Protein AF-J0KQ04-F1 (afdb_monomer)

Radius of gyration: 27.48 Å; Cα contacts (8 Å, |Δi|>4): 634; chains: 1; bounding box: 97×57×67 Å

Foldseek 3Di:
DADLLVLLLLCDPVQLCLQPHPVLLVVLVVQLVVVQWDFPADDRAWGWIGTNNKTWTGGSLALQPIDIPDPDPGRGSRSSNNSVNSNPDDDPDDDDDDDDDDDDDDDDDPPPDDQDDLVVVLVVDALVVLCVVLDDVLLLLLLVCPPFDWDWDDDRQWIWIQGVLVRKIKIGGHSNPLSSIGINDPPVCSSNVSSNRSQNVCVVVVRHHDGPPPRHRPPPPPQPDLADDPVRLVLLVVLVVLLVCPVVCDLLRQDLVSLVVLQVSLVVLVVSLQPVLSVLSPVLSVLSVCSNVVPPPRDVVVSVVSSVVSVVLSVQLNDDDDDPVSSVSNCVSSDDPDQQFDFDQKFWWQWPAKDWDADPQGKTKIKTWTQGPVVRDIDIQMDIDGHPPDPPDDPVCQAQPDDSDPPQGHVVSPNPDIDMGGRDGDGPD

Secondary structure (DSSP, 8-state):
--GGGGGGGG--HHHHHHHS-HHHHHHHHHHHHTT-EEEEEE-SSEEEEEETTEEEEEETT-GGG-EESSS-SSS-HHHHHHHHHHHHS----------------------------HHHHHHH--HHHHHHHH-HHHHHHHHHH-S---EEEEETTEEEEEEGGGTEEEEEETTTTGGG-EESS-HHHHHHHHHHHHHHHHHHTT----PPTT-------SS--SS--HHHHHHHHHHHHHHHHHHHH-GGG--HHHHHHHHHHHHHHHHTT-HHHHHHHHHHHHHHHHHHTT-TT--HHHHHHHHHHHHHHHHHHHS---SHHHHHHHHHHH--SS---EE-SEEEEEEEEEEEEE-TTS-EEEEEEEEETTTTEEEEEEEEE-TTS-TT--HHHHHHT-EEETTTEEHHHHTTS-EEEES-EE---

Mean predicted aligned error: 18.16 Å

Solvent-accessible surface area (backbone atoms only — not comparable to full-atom values): 24422 Å² total; per-residue (Å²): 132,58,70,43,58,62,50,39,56,27,56,45,72,67,54,55,22,46,65,58,35,65,73,44,46,56,50,11,50,50,40,41,76,69,64,41,53,46,82,72,41,90,52,70,70,32,36,29,30,31,23,79,92,35,52,28,41,42,42,54,68,37,73,88,70,41,46,60,79,56,93,60,97,60,82,40,41,43,48,47,22,44,42,56,45,55,45,65,57,75,85,80,73,77,90,72,81,91,76,82,88,82,91,78,95,70,86,83,71,84,78,76,75,84,67,57,57,31,66,61,52,60,72,67,58,53,49,72,60,53,46,65,75,44,31,70,70,22,46,55,50,25,28,72,54,39,81,43,70,66,49,76,49,78,57,84,26,23,31,40,36,38,27,71,93,73,76,42,54,37,35,40,29,27,90,38,52,80,91,38,44,41,44,77,58,59,80,93,47,37,48,24,52,53,50,35,49,54,41,26,48,26,44,76,71,75,55,60,67,76,55,60,90,98,49,60,41,69,65,71,68,70,73,70,62,58,61,78,51,72,66,54,51,55,48,48,52,52,52,51,50,53,51,49,51,44,63,75,63,33,71,94,64,54,48,71,66,56,22,55,50,29,48,51,50,22,52,50,26,50,76,70,63,23,39,43,57,15,52,52,32,45,53,49,19,53,45,47,44,32,46,58,71,63,38,88,86,52,50,66,69,60,48,53,53,50,50,51,52,52,50,52,48,51,52,60,66,66,49,88,54,75,67,77,64,20,34,56,51,47,48,62,63,26,32,66,93,59,82,60,55,53,82,43,83,59,45,48,33,38,53,75,46,72,47,79,50,68,50,93,80,57,24,38,35,41,39,34,38,26,38,30,72,85,76,72,40,81,44,76,49,75,52,72,43,62,52,90,75,52,87,75,70,39,77,64,39,50,34,69,59,40,55,82,48,93,94,59,46,15,49,58,60,42,57,73,47,71,44,75,41,69,66,41,76,44,52,95,122

Nearest PDB structures (foldseek):
  5wxk-assembly1_B  TM=4.986E-01  e=7.397E-01  Neisseria meningitidis H44/76
  6j7m-assembly2_N  TM=4.955E-01  e=7.397E-01  Pseudomonas aeruginosa PAO1
  8s4s-assembly1_B  TM=4.603E-01  e=3.003E-01  Enterococcus faecalis
  3u0k-assembly1_A  TM=4.206E-01  e=3.161E+00  Entacmaea quadricolor

pLDDT: mean 81.49, std 16.67, range [25.53, 97.62]

Sequence (429 aa):
MAAWFKGYRAYDDDTLTALANAGLLRRAAKDVEAGKVQWAEQGTEGGVVEADGQRVQLDARGPQKAQCDCPAPGICKHILGAALWLRSLEPVAGTAEPAATQATEAPAEPGLATTADPLAEVKALQAPALFKQAGVAAVRRAVQALPCGIEWRVQGGTLVLDLPALNATCRYVAGAGYEGMVSEVPARERKAVHLIALAALREALGEPLAWPEGMAPAAAAEQPTAALGERERAFLAQVEAMLHELLTGGLSHVSEQASARLLALNMSARGEGLPRLAALLRNLGGMVDGLVRRDHRMQERDALALMSSIQALCDALRAPAEGPEAAERNAALRGRLRRAFDETTALELLPLGAHWWQTLGGARGLTLAFWDLAGQRLLQAVLARPDGNDTGFTRHSAWNIHAVWPGVGAAQSLCQAPLRLGQPRLADD

Structure (mmCIF, N/CA/C/O backbone):
data_AF-J0KQ04-F1
#
_entry.id   AF-J0KQ04-F1
#
loop_
_atom_site.group_PDB
_atom_site.id
_atom_site.type_symbol
_atom_site.label_atom_id
_atom_site.label_alt_id
_atom_site.label_comp_id
_atom_site.label_asym_id
_atom_site.label_entity_id
_atom_site.label_seq_id
_atom_site.pdbx_PDB_ins_code
_atom_site.Cartn_x
_atom_site.Cartn_y
_atom_site.Cartn_z
_atom_site.occupancy
_atom_site.B_iso_or_equiv
_atom_site.auth_seq_id
_atom_site.auth_comp_id
_atom_site.auth_asym_id
_atom_site.auth_atom_id
_atom_site.pdbx_PDB_model_num
ATOM 1 N N . MET A 1 1 ? -38.369 14.358 14.309 1.00 47.72 1 MET A N 1
ATOM 2 C CA . MET A 1 1 ? -37.266 13.914 15.190 1.00 47.72 1 MET A CA 1
ATOM 3 C C . MET A 1 1 ? -36.009 13.817 14.337 1.00 47.72 1 MET A C 1
ATOM 5 O O . MET A 1 1 ? -36.088 13.253 13.251 1.00 47.72 1 MET A O 1
ATOM 9 N N . ALA A 1 2 ? -34.926 14.494 14.714 1.00 51.66 2 ALA A N 1
ATOM 10 C CA . ALA A 1 2 ? -33.888 14.874 13.757 1.00 51.66 2 ALA A CA 1
ATOM 11 C C . ALA A 1 2 ? -33.012 13.716 13.257 1.00 51.66 2 ALA A C 1
ATOM 13 O O . ALA A 1 2 ? -32.561 12.875 14.023 1.00 51.66 2 ALA A O 1
ATOM 14 N N . ALA A 1 3 ? -32.774 13.704 11.944 1.00 65.00 3 ALA A N 1
ATOM 15 C CA . ALA A 1 3 ? -32.163 12.609 11.197 1.00 65.00 3 ALA A CA 1
ATOM 16 C C . ALA A 1 3 ? -30.624 12.542 11.277 1.00 65.00 3 ALA A C 1
ATOM 18 O O . ALA A 1 3 ? -30.046 11.616 10.712 1.00 65.00 3 ALA A O 1
ATOM 19 N N . TRP A 1 4 ? -29.954 13.482 11.958 1.00 82.88 4 TRP A N 1
ATOM 20 C CA . TRP A 1 4 ? -28.491 13.619 11.888 1.00 82.88 4 TRP A CA 1
ATOM 21 C C . TRP A 1 4 ? -27.740 12.413 12.468 1.00 82.88 4 TRP A C 1
ATOM 23 O O . TRP A 1 4 ? -26.753 11.964 11.888 1.00 82.88 4 TRP A O 1
ATOM 33 N N . PHE A 1 5 ? -28.232 11.822 13.562 1.00 83.25 5 PHE A N 1
ATOM 34 C CA . PHE A 1 5 ? -27.564 10.678 14.187 1.00 83.25 5 PHE A CA 1
ATOM 35 C C . PHE A 1 5 ? -27.760 9.367 13.407 1.00 83.25 5 PHE A C 1
ATOM 37 O O . PHE A 1 5 ? -27.056 8.396 13.669 1.00 83.25 5 PHE A O 1
ATOM 44 N N . LYS A 1 6 ? -28.640 9.326 12.388 1.00 82.19 6 LYS A N 1
ATOM 45 C CA . LYS A 1 6 ? -28.748 8.162 11.487 1.00 82.19 6 LYS A CA 1
ATOM 46 C C . LYS A 1 6 ? -27.426 7.883 10.768 1.00 82.19 6 LYS A C 1
ATOM 48 O O . LYS A 1 6 ? -27.094 6.718 10.569 1.00 82.19 6 LYS A O 1
ATOM 53 N N . GLY A 1 7 ? -26.650 8.928 10.461 1.00 82.62 7 GLY A N 1
ATOM 54 C CA . GLY A 1 7 ? -25.317 8.800 9.863 1.00 82.62 7 GLY A CA 1
ATOM 55 C C . GLY A 1 7 ? -24.326 8.018 10.733 1.00 82.62 7 GLY A C 1
ATOM 56 O O . GLY A 1 7 ? -23.420 7.382 10.207 1.00 82.62 7 GLY A O 1
ATOM 57 N N . TYR A 1 8 ? -24.536 7.950 12.054 1.00 87.94 8 TYR A N 1
ATOM 58 C CA . TYR A 1 8 ? -23.667 7.178 12.951 1.00 87.94 8 TYR A CA 1
ATOM 59 C C . TYR A 1 8 ? -23.777 5.667 12.719 1.00 87.94 8 TYR A C 1
ATOM 61 O O . TYR A 1 8 ? -22.855 4.931 13.059 1.00 87.94 8 TYR A O 1
ATOM 69 N N . ARG A 1 9 ? -24.853 5.192 12.073 1.00 86.69 9 ARG A N 1
ATOM 70 C CA . ARG A 1 9 ? -24.997 3.778 11.700 1.00 86.69 9 ARG A CA 1
ATOM 71 C C . ARG A 1 9 ? -24.054 3.341 10.586 1.00 86.69 9 ARG A C 1
ATOM 73 O O . ARG A 1 9 ? -23.782 2.152 10.483 1.00 86.69 9 ARG A O 1
ATOM 80 N N . ALA A 1 10 ? -23.551 4.280 9.788 1.00 84.25 10 ALA A N 1
ATOM 81 C CA . ALA A 1 10 ? -22.563 3.989 8.759 1.00 84.25 10 ALA A CA 1
ATOM 82 C C . ALA A 1 10 ? -21.148 3.792 9.344 1.00 84.25 10 ALA A C 1
ATOM 84 O O . ALA A 1 10 ? -20.270 3.300 8.649 1.00 84.25 10 ALA A O 1
ATOM 85 N N . TYR A 1 11 ? -20.919 4.115 10.625 1.00 87.12 11 TYR A N 1
ATOM 86 C CA . TYR A 1 11 ? -19.659 3.825 11.314 1.00 87.12 11 TYR A CA 1
ATOM 87 C C . TYR A 1 11 ? -19.701 2.416 11.930 1.00 87.12 11 TYR A C 1
ATOM 89 O O . TYR A 1 11 ? -20.147 2.209 13.066 1.00 87.12 11 TYR A O 1
ATOM 97 N N . ASP A 1 12 ? -19.236 1.433 11.160 1.00 87.38 12 ASP A N 1
ATOM 98 C CA . ASP A 1 12 ? -19.031 0.063 11.639 1.00 87.38 12 ASP A CA 1
ATOM 99 C C . ASP A 1 12 ? -17.891 -0.040 12.678 1.00 87.38 12 ASP A C 1
ATOM 101 O O . ASP A 1 12 ? -17.135 0.908 12.922 1.00 87.38 12 ASP A O 1
ATOM 105 N N . ASP A 1 13 ? -17.786 -1.196 13.341 1.00 87.00 13 ASP A N 1
ATOM 106 C CA . ASP A 1 13 ? -16.786 -1.427 14.394 1.00 87.00 13 ASP A CA 1
ATOM 107 C C . ASP A 1 13 ? -15.350 -1.307 13.880 1.00 87.00 13 ASP A C 1
ATOM 109 O O . ASP A 1 13 ? -14.478 -0.810 14.596 1.00 87.00 13 ASP A O 1
ATOM 113 N N . ASP A 1 14 ? -15.103 -1.694 12.631 1.00 82.50 14 ASP A N 1
ATOM 114 C CA . ASP A 1 14 ? -13.794 -1.559 12.003 1.00 82.50 14 ASP A CA 1
ATOM 115 C C . ASP A 1 14 ? -13.433 -0.085 11.772 1.00 82.50 14 ASP A C 1
ATOM 117 O O . ASP A 1 14 ? -12.296 0.331 11.999 1.00 82.50 14 ASP A O 1
ATOM 121 N N . THR A 1 15 ? -14.401 0.733 11.362 1.00 86.88 15 THR A N 1
ATOM 122 C CA . THR A 1 15 ? -14.251 2.176 11.160 1.00 86.88 15 THR A CA 1
ATOM 123 C C . THR A 1 15 ? -13.994 2.879 12.487 1.00 86.88 15 THR A C 1
ATOM 125 O O . THR A 1 15 ? -13.078 3.696 12.588 1.00 86.88 15 THR A O 1
ATOM 128 N N . LEU A 1 16 ? -14.752 2.536 13.532 1.00 90.06 16 LEU A N 1
ATOM 129 C CA . LEU A 1 16 ? -14.535 3.067 14.880 1.00 90.06 16 LEU A CA 1
ATOM 130 C C . LEU A 1 16 ? -13.202 2.590 15.482 1.00 90.06 16 LEU A C 1
ATOM 132 O O . LEU A 1 16 ? -12.549 3.338 16.212 1.00 90.06 16 LEU A O 1
ATOM 136 N N . THR A 1 17 ? -12.764 1.375 15.144 1.00 87.69 17 THR A N 1
ATOM 137 C CA . THR A 1 17 ? -11.449 0.846 15.524 1.00 87.69 17 THR A CA 1
ATOM 138 C C . THR A 1 17 ? -10.324 1.623 14.849 1.00 87.69 17 THR A C 1
ATOM 140 O O . THR A 1 17 ? -9.420 2.077 15.548 1.00 87.69 17 THR A O 1
ATOM 143 N N . ALA A 1 18 ? -10.407 1.837 13.533 1.00 83.38 18 ALA A N 1
ATOM 144 C CA . ALA A 1 18 ? -9.428 2.607 12.762 1.00 83.38 18 ALA A CA 1
ATOM 145 C C . ALA A 1 18 ? -9.371 4.084 13.190 1.00 83.38 18 ALA A C 1
ATOM 147 O O . ALA A 1 18 ? -8.333 4.734 13.079 1.00 83.38 18 ALA A O 1
ATOM 148 N N . LEU A 1 19 ? -10.485 4.622 13.694 1.00 87.19 19 LEU A N 1
ATOM 149 C CA . LEU A 1 19 ? -10.555 5.977 14.228 1.00 87.19 19 LEU A CA 1
ATOM 150 C C . LEU A 1 19 ? -9.805 6.136 15.567 1.00 87.19 19 LEU A C 1
ATOM 152 O O . LEU A 1 19 ? -9.324 7.225 15.884 1.00 87.19 19 LEU A O 1
ATOM 156 N N . ALA A 1 20 ? -9.715 5.066 16.356 1.00 87.50 20 ALA A N 1
ATOM 157 C CA . ALA A 1 20 ? -9.079 5.063 17.667 1.00 87.50 20 ALA A CA 1
ATOM 158 C C . ALA A 1 20 ? -8.173 3.833 17.837 1.00 87.50 20 ALA A C 1
ATOM 160 O O . ALA A 1 20 ? -7.041 3.830 17.367 1.00 87.50 20 ALA A O 1
ATOM 161 N N . ASN A 1 21 ? -8.633 2.810 18.566 1.00 86.94 21 ASN A N 1
ATOM 162 C CA . ASN A 1 21 ? -8.027 1.479 18.613 1.00 86.94 21 ASN A CA 1
ATOM 163 C C . ASN A 1 21 ? -9.009 0.463 19.217 1.00 86.94 21 ASN A C 1
ATOM 165 O O . ASN A 1 21 ? -9.915 0.821 19.978 1.00 86.94 21 ASN A O 1
ATOM 169 N N . ALA A 1 22 ? -8.767 -0.825 18.966 1.00 85.69 22 ALA A N 1
ATOM 170 C CA . ALA A 1 22 ? -9.628 -1.918 19.423 1.00 85.69 22 ALA A CA 1
ATOM 171 C C . ALA A 1 22 ? -9.756 -2.008 20.961 1.00 85.69 22 ALA A C 1
ATOM 173 O O . ALA A 1 22 ? -10.751 -2.503 21.493 1.00 85.69 22 ALA A O 1
ATOM 174 N N . GLY A 1 23 ? -8.752 -1.543 21.714 1.00 88.50 23 GLY A N 1
ATOM 175 C CA . GLY A 1 23 ? -8.790 -1.519 23.180 1.00 88.50 23 GLY A CA 1
ATOM 176 C C . GLY A 1 23 ? -9.725 -0.445 23.744 1.00 88.50 23 GLY A C 1
ATOM 177 O O . GLY A 1 23 ? -10.387 -0.670 24.758 1.00 88.50 23 GLY A O 1
ATOM 178 N N . LEU A 1 24 ? -9.795 0.723 23.104 1.00 90.44 24 LEU A N 1
ATOM 179 C CA . LEU A 1 24 ? -10.745 1.781 23.444 1.00 90.44 24 LEU A CA 1
ATOM 180 C C . LEU A 1 24 ? -12.168 1.390 23.051 1.00 90.44 24 LEU A C 1
ATOM 182 O O . LEU A 1 24 ? -13.064 1.544 23.877 1.00 90.44 24 LEU A O 1
ATOM 186 N N . LEU A 1 25 ? -12.358 0.818 21.858 1.00 91.56 25 LEU A N 1
ATOM 187 C CA . LEU A 1 25 ? -13.683 0.415 21.384 1.00 91.56 25 LEU A CA 1
ATOM 188 C C . LEU A 1 25 ? -14.317 -0.655 22.283 1.00 91.56 25 LEU A C 1
ATOM 190 O O . LEU A 1 25 ? -15.454 -0.497 22.713 1.00 91.56 25 LEU A O 1
ATOM 194 N N . ARG A 1 26 ? -13.558 -1.691 22.673 1.00 92.88 26 ARG A N 1
ATOM 195 C CA . ARG A 1 26 ? -14.050 -2.720 23.611 1.00 92.88 26 ARG A CA 1
ATOM 196 C C . ARG A 1 26 ? -14.428 -2.158 24.982 1.00 92.88 26 ARG A C 1
ATOM 198 O O . ARG A 1 26 ? -15.357 -2.654 25.606 1.00 92.88 26 ARG A O 1
ATOM 205 N N . ARG A 1 27 ? -13.704 -1.146 25.478 1.00 91.25 27 ARG A N 1
ATOM 206 C CA . ARG A 1 27 ? -14.045 -0.480 26.749 1.00 91.25 27 ARG A CA 1
ATOM 207 C C . ARG A 1 27 ? -15.312 0.360 26.617 1.00 91.25 27 ARG A C 1
ATOM 209 O O . ARG A 1 27 ? -16.161 0.290 27.493 1.00 91.25 27 ARG A O 1
ATOM 216 N N . ALA A 1 28 ? -15.446 1.089 25.513 1.00 95.31 28 ALA A N 1
ATOM 217 C CA . ALA A 1 28 ? -16.641 1.858 25.200 1.00 95.31 28 ALA A CA 1
ATOM 218 C C . ALA A 1 28 ? -17.887 0.965 25.073 1.00 95.31 28 ALA A C 1
ATOM 220 O O . ALA A 1 28 ? -18.914 1.278 25.662 1.00 95.31 28 ALA A O 1
ATOM 221 N N . ALA A 1 29 ? -17.778 -0.177 24.384 1.00 93.25 29 ALA A N 1
ATOM 222 C CA . ALA A 1 29 ? -18.865 -1.150 24.260 1.00 93.25 29 ALA A CA 1
ATOM 223 C C . ALA A 1 29 ? -19.342 -1.662 25.629 1.00 93.25 29 ALA A C 1
ATOM 225 O O . ALA A 1 29 ? -20.539 -1.666 25.892 1.00 93.25 29 ALA A O 1
ATOM 226 N N . LYS A 1 30 ? -18.413 -1.979 26.542 1.00 93.81 30 LYS A N 1
ATOM 227 C CA . LYS A 1 30 ? -18.757 -2.372 27.920 1.00 93.81 30 LYS A CA 1
ATOM 228 C C . LYS A 1 30 ? -19.486 -1.275 28.696 1.00 93.81 30 LYS A C 1
ATOM 230 O O . LYS A 1 30 ? -20.385 -1.585 29.467 1.00 93.81 30 LYS A O 1
ATOM 235 N N . ASP A 1 31 ? -19.100 -0.010 28.522 1.00 92.94 31 ASP A N 1
ATOM 236 C CA . ASP A 1 31 ? -19.784 1.112 29.180 1.00 92.94 31 ASP A CA 1
ATOM 237 C C . ASP A 1 31 ? -21.214 1.299 28.620 1.00 92.94 31 ASP A C 1
ATOM 239 O O . ASP A 1 31 ? -22.134 1.596 29.384 1.00 92.94 31 ASP A O 1
ATOM 243 N N . VAL A 1 32 ? -21.427 1.048 27.321 1.00 93.94 32 VAL A N 1
ATOM 244 C CA . VAL A 1 32 ? -22.764 1.032 26.692 1.00 93.94 32 VAL A CA 1
ATOM 245 C C . VAL A 1 32 ? -23.614 -0.132 27.212 1.00 93.94 32 VAL A C 1
ATOM 247 O O . VAL A 1 32 ? -24.748 0.089 27.629 1.00 93.94 32 VAL A O 1
ATOM 250 N N . GLU A 1 33 ? -23.071 -1.352 27.242 1.00 93.19 33 GLU A N 1
ATOM 251 C CA . GLU A 1 33 ? -23.745 -2.547 27.783 1.00 93.19 33 GLU A CA 1
ATOM 252 C C . GLU A 1 33 ? -24.110 -2.386 29.265 1.00 93.19 33 GLU A C 1
ATOM 254 O O . GLU A 1 33 ? -25.161 -2.845 29.706 1.00 93.19 33 GLU A O 1
ATOM 259 N N . ALA A 1 34 ? -23.268 -1.690 30.032 1.00 92.75 34 ALA A N 1
ATOM 260 C CA . ALA A 1 34 ? -23.508 -1.371 31.435 1.00 92.75 34 ALA A CA 1
ATOM 261 C C . ALA A 1 34 ? -24.523 -0.228 31.651 1.00 92.75 34 ALA A C 1
ATOM 263 O O . ALA A 1 34 ? -24.719 0.193 32.790 1.00 92.75 34 ALA A O 1
ATOM 264 N N . GLY A 1 35 ? -25.146 0.299 30.589 1.00 92.56 35 GLY A N 1
ATOM 265 C CA . GLY A 1 35 ? -26.166 1.346 30.682 1.00 92.56 35 GLY A CA 1
ATOM 266 C C . GLY A 1 35 ? -25.627 2.714 31.109 1.00 92.56 35 GLY A C 1
ATOM 267 O O . GLY A 1 35 ? -26.382 3.533 31.621 1.00 92.56 35 GLY A O 1
ATOM 268 N N . LYS A 1 36 ? -24.330 2.982 30.915 1.00 93.25 36 LYS A N 1
ATOM 269 C CA . LYS A 1 36 ? -23.684 4.237 31.342 1.00 93.25 36 LYS A CA 1
ATOM 270 C C . LYS A 1 36 ? -23.708 5.349 30.292 1.00 93.25 36 LYS A C 1
ATOM 272 O O . LYS A 1 36 ? -22.956 6.319 30.412 1.00 93.25 36 LYS A O 1
ATOM 277 N N . VAL A 1 37 ? -24.482 5.170 29.226 1.00 95.81 37 VAL A N 1
ATOM 278 C CA . VAL A 1 37 ? -24.561 6.103 28.102 1.00 95.81 37 VAL A CA 1
ATOM 279 C C . VAL A 1 37 ? -26.017 6.485 27.875 1.00 95.81 37 VAL A C 1
ATOM 281 O O . VAL A 1 37 ? -26.862 5.608 27.705 1.00 95.81 37 VAL A O 1
ATOM 284 N N . GLN A 1 38 ? -26.309 7.784 27.901 1.00 95.00 38 GLN A N 1
ATOM 285 C CA . GLN A 1 38 ? -27.668 8.317 27.788 1.00 95.00 38 GLN A CA 1
ATOM 286 C C . GLN A 1 38 ? -27.691 9.723 27.176 1.00 95.00 38 GLN A C 1
ATOM 288 O O . GLN A 1 38 ? -26.676 10.418 27.127 1.00 95.00 38 GLN A O 1
ATOM 293 N N . TRP A 1 39 ? -28.864 10.174 26.726 1.00 94.75 39 TRP A N 1
ATOM 294 C CA . TRP A 1 39 ? -29.042 11.560 26.292 1.00 94.75 39 TRP A CA 1
ATOM 295 C C . TRP A 1 39 ? -28.931 12.504 27.490 1.00 94.75 39 TRP A C 1
ATOM 297 O O . TRP A 1 39 ? -29.642 12.330 28.475 1.00 94.75 39 TRP A O 1
ATOM 307 N N . ALA A 1 40 ? -28.095 13.533 27.366 1.00 93.62 40 ALA A N 1
ATOM 308 C CA . ALA A 1 40 ? -28.156 14.713 28.224 1.00 93.62 40 ALA A CA 1
ATOM 309 C C . ALA A 1 40 ? -29.027 15.799 27.573 1.00 93.62 40 ALA A C 1
ATOM 311 O O . ALA A 1 40 ? -29.900 16.369 28.217 1.00 93.62 40 ALA A O 1
ATOM 312 N N . GLU A 1 41 ? -28.819 16.061 26.278 1.00 92.50 41 GLU A N 1
ATOM 313 C CA . GLU A 1 41 ? -29.593 17.035 25.501 1.00 92.50 41 GLU A CA 1
ATOM 314 C C . GLU A 1 41 ? -29.801 16.520 24.073 1.00 92.50 41 GLU A C 1
ATOM 316 O O . GLU A 1 41 ? -28.848 16.112 23.405 1.00 92.50 41 GLU A O 1
ATOM 321 N N . GLN A 1 42 ? -31.039 16.561 23.580 1.00 90.25 42 GLN A N 1
ATOM 322 C CA . GLN A 1 42 ? -31.383 16.115 22.231 1.00 90.25 42 GLN A CA 1
ATOM 323 C C . GLN A 1 42 ? -31.768 17.321 21.369 1.00 90.25 42 GLN A C 1
ATOM 325 O O . GLN A 1 42 ? -32.795 17.956 21.601 1.00 90.25 42 GLN A O 1
ATOM 330 N N . GLY A 1 43 ? -30.938 17.647 20.380 1.00 85.38 43 GLY A N 1
ATOM 331 C CA . GLY A 1 43 ? -31.164 18.765 19.466 1.00 85.38 43 GLY A CA 1
ATOM 332 C C . GLY A 1 43 ? -31.430 18.322 18.028 1.00 85.38 43 GLY A C 1
ATOM 333 O O 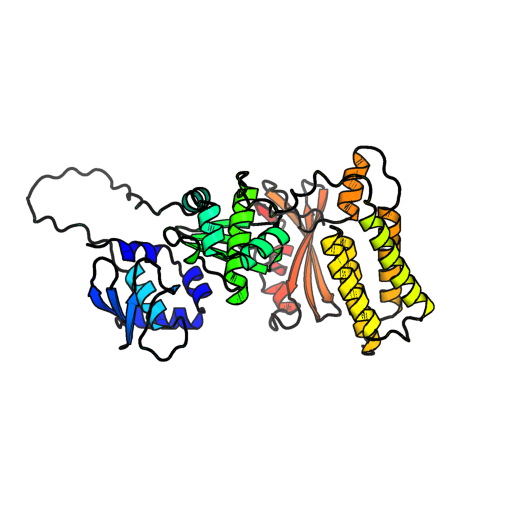. GLY A 1 43 ? -31.311 17.148 17.657 1.00 85.38 43 GLY A O 1
ATOM 334 N N . THR A 1 44 ? -31.807 19.292 17.194 1.00 83.62 44 THR A N 1
ATOM 335 C CA . THR A 1 44 ? -32.167 19.053 15.791 1.00 83.62 44 THR A CA 1
ATOM 336 C C . THR A 1 44 ? -30.975 18.976 14.842 1.00 83.62 44 THR A C 1
ATOM 338 O O . THR A 1 44 ? -31.063 18.306 13.819 1.00 83.62 44 THR A O 1
ATOM 341 N N . GLU A 1 45 ? -29.860 19.622 15.175 1.00 84.31 45 GLU A N 1
ATOM 342 C CA . GLU A 1 45 ? -28.634 19.637 14.354 1.00 84.31 45 GLU A CA 1
ATOM 343 C C . GLU A 1 45 ? -27.447 18.941 15.036 1.00 84.31 45 GLU A C 1
ATOM 345 O O . GLU A 1 45 ? -26.431 18.656 14.407 1.00 84.31 45 GLU A O 1
ATOM 350 N N . GLY A 1 46 ? -27.602 18.620 16.317 1.00 89.69 46 GLY A N 1
ATOM 351 C CA . GLY A 1 46 ? -26.621 17.954 17.159 1.00 89.69 46 GLY A CA 1
ATOM 352 C C . GLY A 1 46 ? -27.237 17.617 18.512 1.00 89.69 46 GLY A C 1
ATOM 353 O O . GLY A 1 46 ? -28.414 17.890 18.752 1.00 89.69 46 GLY A O 1
ATOM 354 N N . GLY A 1 47 ? -26.467 17.010 19.400 1.00 92.94 47 GLY A N 1
ATOM 355 C CA . GLY A 1 47 ? -26.916 16.677 20.746 1.00 92.94 47 GLY A CA 1
ATOM 356 C C . GLY A 1 47 ? -25.756 16.386 21.684 1.00 92.94 47 GLY A C 1
ATOM 357 O O . GLY A 1 47 ? -24.607 16.254 21.259 1.00 92.94 47 GLY A O 1
ATOM 358 N N . VAL A 1 48 ? -26.075 16.293 22.970 1.00 95.44 48 VAL A N 1
ATOM 359 C CA . VAL A 1 48 ? -25.121 15.980 24.030 1.00 95.44 48 VAL A CA 1
ATOM 360 C C . VAL A 1 48 ? -25.474 14.626 24.624 1.00 95.44 48 VAL A C 1
ATOM 362 O O . VAL A 1 48 ? -26.581 14.426 25.125 1.00 95.44 48 VAL A O 1
ATOM 365 N N . VAL A 1 49 ? -24.522 13.703 24.576 1.00 96.12 49 VAL A N 1
ATOM 366 C CA . VAL A 1 49 ? -24.607 12.383 25.202 1.00 96.12 49 VAL A CA 1
ATOM 367 C C . VAL A 1 49 ? -23.758 12.397 26.465 1.00 96.12 49 VAL A C 1
ATOM 369 O O . VAL A 1 49 ? -22.606 12.825 26.434 1.00 96.12 49 VAL A O 1
ATOM 372 N N . GLU A 1 50 ? -24.317 11.936 27.575 1.00 96.75 50 GLU A N 1
ATOM 373 C CA . GLU A 1 50 ? -23.547 11.639 28.778 1.00 96.75 50 GLU A CA 1
ATOM 374 C C . GLU A 1 50 ? -23.038 10.200 28.685 1.00 96.75 50 GLU A C 1
ATOM 376 O O . GLU A 1 50 ? -23.830 9.280 28.491 1.00 96.75 50 GLU A O 1
ATOM 381 N N . ALA A 1 51 ? -21.724 10.004 28.785 1.00 95.56 51 ALA A N 1
ATOM 382 C CA . ALA A 1 51 ? -21.079 8.698 28.698 1.00 95.56 51 ALA A CA 1
ATOM 383 C C . ALA A 1 51 ? -20.054 8.542 29.829 1.00 95.56 51 ALA A C 1
ATOM 385 O O . ALA A 1 51 ? -19.047 9.246 29.843 1.00 95.56 51 ALA A O 1
ATOM 386 N N . ASP A 1 52 ? -20.309 7.623 30.768 1.00 92.94 52 ASP A N 1
ATOM 387 C CA . ASP A 1 52 ? -19.470 7.380 31.963 1.00 92.94 52 ASP A CA 1
ATOM 388 C C . ASP A 1 52 ? -19.168 8.677 32.752 1.00 92.94 52 ASP A C 1
ATOM 390 O O . ASP A 1 52 ? -18.046 8.917 33.193 1.00 92.94 52 ASP A O 1
ATOM 394 N N . GLY A 1 53 ? -20.181 9.544 32.893 1.00 91.75 53 GLY A N 1
ATOM 395 C CA . GLY A 1 53 ? -20.087 10.816 33.621 1.00 91.75 53 GLY A CA 1
ATOM 396 C C . GLY A 1 53 ? -19.360 11.942 32.876 1.00 91.75 53 GLY A C 1
ATOM 397 O O . GLY A 1 53 ? -18.974 12.929 33.499 1.00 91.75 53 GLY A O 1
ATOM 398 N N . GLN A 1 54 ? -19.128 11.801 31.569 1.00 96.44 54 GLN A N 1
ATOM 399 C CA . GLN A 1 54 ? -18.524 12.822 30.704 1.00 96.44 54 GLN A CA 1
ATOM 400 C C . GLN A 1 54 ? -19.516 13.270 29.632 1.00 96.44 54 GLN A C 1
ATOM 402 O O . GLN A 1 54 ? -20.274 12.453 29.104 1.00 96.44 54 GLN A O 1
ATOM 407 N N . ARG A 1 55 ? -19.516 14.560 29.288 1.00 97.06 55 ARG A N 1
ATOM 408 C CA . ARG A 1 55 ? -20.416 15.131 28.279 1.00 97.06 55 ARG A CA 1
ATOM 409 C C . ARG A 1 55 ? -19.751 15.108 26.907 1.00 97.06 55 ARG A C 1
ATOM 411 O O . ARG A 1 55 ? -18.671 15.665 26.705 1.00 97.06 55 ARG A O 1
ATOM 418 N N . VAL A 1 56 ? -20.424 14.485 25.945 1.00 97.12 56 VAL A N 1
ATOM 419 C CA . VAL A 1 56 ? -19.975 14.344 24.559 1.00 97.12 56 VAL A CA 1
ATOM 420 C C . VAL A 1 56 ? -20.926 15.095 23.634 1.00 97.12 56 VAL A C 1
ATOM 422 O O . VAL A 1 56 ? -22.080 14.708 23.471 1.00 97.12 56 VAL A O 1
ATOM 425 N N . GLN A 1 57 ? -20.438 16.161 23.008 1.00 96.00 57 GLN A N 1
ATOM 426 C CA . GLN A 1 57 ? -21.156 16.924 21.990 1.00 96.00 57 GLN A CA 1
ATOM 427 C C . GLN A 1 57 ? -20.948 16.284 20.615 1.00 96.00 57 GLN A C 1
ATOM 429 O O . GLN A 1 57 ? -19.808 16.076 20.187 1.00 96.00 57 GLN A O 1
ATOM 434 N N . LEU A 1 58 ? -22.047 15.975 19.927 1.00 94.19 58 LEU A N 1
ATOM 435 C CA . LEU A 1 58 ? -22.082 15.246 18.657 1.00 94.19 58 LEU A CA 1
ATOM 436 C C . LEU A 1 58 ? -22.997 15.960 17.661 1.00 94.19 58 LEU A C 1
ATOM 438 O O . LEU A 1 58 ? -23.998 16.560 18.046 1.00 94.19 58 LEU A O 1
ATOM 442 N N . ASP A 1 59 ? -22.677 15.851 16.376 1.00 91.88 59 ASP A N 1
ATOM 443 C CA . ASP A 1 59 ? -23.505 16.358 15.280 1.00 91.88 59 ASP A CA 1
ATOM 444 C C . ASP A 1 59 ? -23.346 15.503 14.011 1.00 91.88 59 ASP A C 1
ATOM 446 O O . ASP A 1 59 ? -22.698 14.449 14.027 1.00 91.88 59 ASP A O 1
ATOM 450 N N . ALA A 1 60 ? -23.946 15.947 12.903 1.00 87.38 60 ALA A N 1
ATOM 451 C CA . ALA A 1 60 ? -23.923 15.260 11.610 1.00 87.38 60 ALA A CA 1
ATOM 452 C C . ALA A 1 60 ? -22.513 15.023 11.029 1.00 87.38 60 ALA A C 1
ATOM 454 O O . ALA A 1 60 ? -22.359 14.183 10.147 1.00 87.38 60 ALA A O 1
ATOM 455 N N . ARG A 1 61 ? -21.476 15.728 11.505 1.00 86.69 61 ARG A N 1
ATOM 456 C CA . ARG A 1 61 ? -20.088 15.577 11.029 1.00 86.69 61 ARG A CA 1
ATOM 457 C C . ARG A 1 61 ? -19.415 14.305 11.558 1.00 86.69 61 ARG A C 1
ATOM 459 O O . ARG A 1 61 ? -18.281 14.010 11.179 1.00 86.69 61 ARG A O 1
ATOM 466 N N . GLY A 1 62 ? -20.098 13.563 12.428 1.00 89.50 62 GLY A N 1
ATOM 467 C CA . GLY A 1 62 ? -19.664 12.261 12.913 1.00 89.50 62 GLY A CA 1
ATOM 468 C C . GLY A 1 62 ? -18.693 12.316 14.103 1.00 89.50 62 GLY A C 1
ATOM 469 O O . GLY A 1 62 ? -18.294 13.390 14.566 1.00 89.50 62 GLY A O 1
ATOM 470 N N . PRO A 1 63 ? -18.254 11.142 14.594 1.00 91.38 63 PRO A N 1
ATOM 471 C CA . PRO A 1 63 ? -17.463 11.013 15.820 1.00 91.38 63 PRO A CA 1
ATOM 472 C C . PRO A 1 63 ? -16.085 11.690 15.743 1.00 91.38 63 PRO A C 1
ATOM 474 O O . PRO A 1 63 ? -15.513 12.035 16.771 1.00 91.38 63 PRO A O 1
ATOM 477 N N . GLN A 1 64 ? -15.556 11.930 14.539 1.00 90.50 64 GLN A N 1
ATOM 478 C CA . GLN A 1 64 ? -14.274 12.615 14.323 1.00 90.50 64 GLN A CA 1
ATOM 479 C C . GLN A 1 64 ? -14.261 14.078 14.775 1.00 90.50 64 GLN A C 1
ATOM 481 O O . GLN A 1 64 ? -13.201 14.609 15.107 1.00 90.50 64 GLN A O 1
ATOM 486 N N . LYS A 1 65 ? -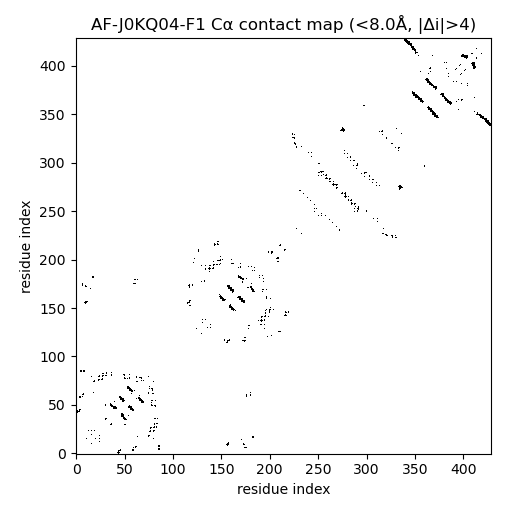15.419 14.743 14.727 1.00 90.88 65 LYS A N 1
ATOM 487 C CA . LYS A 1 65 ? -15.574 16.159 15.092 1.00 90.88 65 LYS A CA 1
ATOM 488 C C . LYS A 1 65 ? -16.296 16.334 16.430 1.00 90.88 65 LYS A C 1
ATOM 490 O O . LYS A 1 65 ? -16.577 17.466 16.817 1.00 90.88 65 LYS A O 1
ATOM 495 N N . ALA A 1 66 ? -16.580 15.229 17.118 1.00 93.06 66 ALA A N 1
ATOM 496 C CA . ALA A 1 66 ? -17.190 15.246 18.434 1.00 93.06 66 ALA 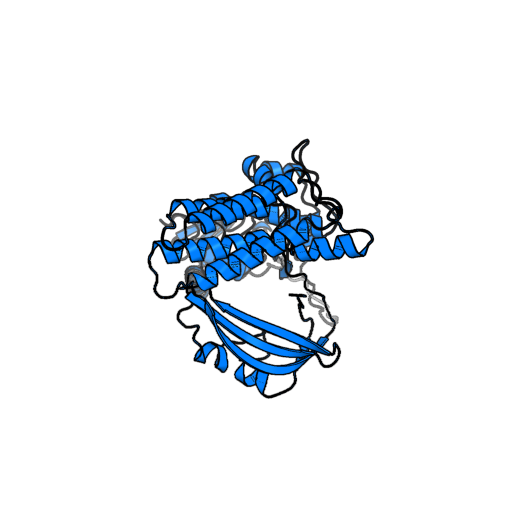A CA 1
ATOM 497 C C . ALA A 1 66 ? -16.256 15.901 19.459 1.00 93.06 66 ALA A C 1
ATOM 499 O O . ALA A 1 66 ? -15.031 15.772 19.378 1.00 93.06 66 ALA A O 1
ATOM 500 N N . GLN A 1 67 ? -16.843 16.580 20.439 1.00 94.62 67 GLN A N 1
ATOM 501 C CA . GLN A 1 67 ? -16.110 17.199 21.541 1.00 94.62 67 GLN A CA 1
ATOM 502 C C . GLN A 1 67 ? -16.491 16.505 22.839 1.00 94.62 67 GLN A C 1
ATOM 504 O O . GLN A 1 67 ? -17.668 16.278 23.098 1.00 94.62 67 GLN A O 1
ATOM 509 N N . CYS A 1 68 ? -15.501 16.160 23.651 1.00 96.25 68 CYS A N 1
ATOM 510 C CA . CYS A 1 68 ? -15.709 15.568 24.964 1.00 96.25 68 CYS A CA 1
ATOM 511 C C . CYS A 1 68 ? -14.980 16.418 26.002 1.00 96.25 68 CYS A C 1
ATOM 513 O O . CYS A 1 68 ? -13.888 16.911 25.733 1.00 96.25 68 CYS A O 1
ATOM 515 N N . ASP A 1 69 ? -15.580 16.574 27.177 1.00 95.56 69 ASP A N 1
ATOM 516 C CA . ASP A 1 69 ? -15.011 17.301 28.317 1.00 95.56 69 ASP A CA 1
ATOM 517 C C . ASP A 1 69 ? -13.911 16.526 29.074 1.00 95.56 69 ASP A C 1
ATOM 519 O O . ASP A 1 69 ? -13.292 17.063 29.993 1.00 95.56 69 ASP A O 1
ATOM 523 N N . CYS A 1 70 ? -13.608 15.290 28.666 1.00 94.00 70 CYS A N 1
ATOM 524 C CA . CYS A 1 70 ? -12.551 14.483 29.271 1.00 94.00 70 CYS A CA 1
ATOM 525 C C . CYS A 1 70 ? -11.136 14.952 28.855 1.00 94.00 70 CYS A C 1
ATOM 527 O O . CYS A 1 70 ? -10.955 15.480 27.758 1.00 94.00 70 CYS A O 1
ATOM 529 N N . PRO A 1 71 ? -10.083 14.668 29.648 1.00 91.00 71 PRO A N 1
ATOM 530 C CA . PRO A 1 71 ? -8.721 15.163 29.396 1.00 91.00 71 PRO A CA 1
ATOM 531 C C . PRO A 1 71 ? -7.991 14.488 28.216 1.00 91.00 71 PRO A C 1
ATOM 533 O O . PRO A 1 71 ? -6.802 14.726 28.004 1.00 91.00 71 PRO A O 1
ATOM 536 N N . ALA A 1 72 ? -8.649 13.600 27.466 1.00 88.81 72 ALA A N 1
ATOM 537 C CA . ALA A 1 72 ? -8.020 12.893 26.357 1.00 88.81 72 ALA A CA 1
ATOM 538 C C . ALA A 1 72 ? -7.775 13.842 25.164 1.00 88.81 72 ALA A C 1
ATOM 540 O O . ALA A 1 72 ? -8.693 14.543 24.747 1.00 88.81 72 ALA A O 1
ATOM 541 N N . PRO A 1 73 ? -6.585 13.822 24.534 1.00 82.81 73 PRO A N 1
ATOM 542 C CA . PRO A 1 73 ? -6.218 14.770 23.474 1.00 82.81 73 PRO A CA 1
ATOM 543 C C . PRO A 1 73 ? -6.867 14.481 22.103 1.00 82.81 73 PRO A C 1
ATOM 545 O O . PRO A 1 73 ? -6.483 15.075 21.098 1.00 82.81 73 PRO A O 1
ATOM 548 N N . GLY A 1 74 ? -7.804 13.536 22.022 1.00 86.94 74 GLY A N 1
ATOM 549 C CA . GLY A 1 74 ? -8.397 13.071 20.770 1.00 86.94 74 GLY A CA 1
ATOM 550 C C . GLY A 1 74 ? -9.578 12.137 21.014 1.00 86.94 74 GLY A C 1
ATOM 551 O O . GLY A 1 74 ? -10.279 12.263 22.017 1.00 86.94 74 GLY A O 1
ATOM 552 N N . ILE A 1 75 ? -9.791 11.174 20.113 1.00 92.19 75 ILE A N 1
ATOM 553 C CA . ILE A 1 75 ? -10.915 10.235 20.212 1.00 92.19 75 ILE A CA 1
ATOM 554 C C . ILE A 1 75 ? -10.778 9.380 21.474 1.00 92.19 75 ILE A C 1
ATOM 556 O O . ILE A 1 75 ? -9.857 8.575 21.618 1.00 92.19 75 ILE A O 1
ATOM 560 N N . CYS A 1 76 ? -11.713 9.573 22.399 1.00 94.94 76 CYS A N 1
ATOM 561 C CA . CYS A 1 76 ? -11.743 8.914 23.695 1.00 94.94 76 CYS A CA 1
ATOM 562 C C . CYS A 1 76 ? -12.810 7.813 23.737 1.00 94.94 76 CYS A C 1
ATOM 564 O O . CYS A 1 76 ? -13.657 7.696 22.849 1.00 94.94 76 CYS A O 1
ATOM 566 N N . LYS A 1 77 ? -12.808 7.017 24.813 1.00 95.56 77 LYS A N 1
ATOM 567 C CA . LYS A 1 77 ? -13.827 5.976 25.013 1.00 95.56 77 LYS A CA 1
ATOM 568 C C . LYS A 1 77 ? -15.255 6.539 25.092 1.00 95.56 77 LYS A C 1
ATOM 570 O O . LYS A 1 77 ? -16.175 5.846 24.686 1.00 95.56 77 LYS A O 1
ATOM 575 N N . HIS A 1 78 ? -15.441 7.780 25.555 1.00 97.12 78 HIS A N 1
ATOM 576 C CA . HIS A 1 78 ? -16.760 8.413 25.670 1.00 97.12 78 HIS A CA 1
ATOM 577 C C . HIS A 1 78 ? -17.335 8.763 24.294 1.00 97.12 78 HIS A C 1
ATOM 579 O O . HIS A 1 78 ? -18.494 8.470 24.031 1.00 97.12 78 HIS A O 1
ATOM 585 N N . ILE A 1 79 ? -16.509 9.297 23.381 1.00 96.62 79 ILE A N 1
ATOM 586 C CA . ILE A 1 79 ? -16.908 9.559 21.987 1.00 96.62 79 ILE A CA 1
ATOM 587 C C . ILE A 1 79 ? -17.294 8.252 21.288 1.00 96.62 79 ILE A C 1
ATOM 589 O O . ILE A 1 79 ? -18.336 8.186 20.639 1.00 96.62 79 ILE A O 1
ATOM 593 N N . LEU A 1 80 ? -16.486 7.197 21.452 1.00 96.06 80 LEU A N 1
ATOM 594 C CA . LEU A 1 80 ? -16.803 5.879 20.895 1.00 96.06 80 LEU A CA 1
ATOM 595 C C . LEU A 1 80 ? -18.073 5.289 21.517 1.00 96.06 80 LEU A C 1
ATOM 597 O O . LEU A 1 80 ? -18.896 4.740 20.796 1.00 96.06 80 LEU A O 1
ATOM 601 N N . GLY A 1 81 ? -18.249 5.420 22.833 1.00 95.69 81 GLY A N 1
ATOM 602 C CA . GLY A 1 81 ? -19.424 4.925 23.551 1.00 95.69 81 GLY A CA 1
ATOM 603 C C . GLY A 1 81 ? -20.693 5.629 23.093 1.00 95.69 81 GLY A C 1
ATOM 604 O O . GLY A 1 81 ? -21.682 4.973 22.786 1.00 95.69 81 GLY A O 1
ATOM 605 N N . ALA A 1 82 ? -20.636 6.951 22.936 1.00 95.44 82 ALA A N 1
ATOM 606 C CA . ALA A 1 82 ? -21.736 7.724 22.386 1.00 95.44 82 ALA A CA 1
ATOM 607 C C . ALA A 1 82 ? -22.049 7.328 20.935 1.00 95.44 82 ALA A C 1
ATOM 609 O O . ALA A 1 82 ? -23.212 7.137 20.601 1.00 95.44 82 ALA A O 1
ATOM 610 N N . ALA A 1 83 ? -21.039 7.127 20.081 1.00 94.50 83 ALA A N 1
ATOM 611 C CA . ALA A 1 83 ? -21.248 6.671 18.705 1.00 94.50 83 ALA A CA 1
ATOM 612 C C . ALA A 1 83 ? -21.881 5.266 18.636 1.00 94.50 83 ALA A C 1
ATOM 614 O O . ALA A 1 83 ? -22.840 5.061 17.891 1.00 94.50 83 ALA A O 1
ATOM 615 N N . LEU A 1 84 ? -21.385 4.318 19.442 1.00 94.44 84 LEU A N 1
ATOM 616 C CA . LEU A 1 84 ? -21.934 2.962 19.560 1.00 94.44 84 LEU A CA 1
ATOM 617 C C . LEU A 1 84 ? -23.383 2.975 20.059 1.00 94.44 84 LEU A C 1
ATOM 619 O O . LEU A 1 84 ? -24.219 2.234 19.545 1.00 94.44 84 LEU A O 1
ATOM 623 N N . TRP A 1 85 ? -23.683 3.830 21.034 1.00 94.56 85 TRP A N 1
ATOM 624 C CA . TRP A 1 85 ? -25.022 3.974 21.588 1.00 94.56 85 TRP A CA 1
ATOM 625 C C . TRP A 1 85 ? -25.994 4.632 20.601 1.00 94.56 85 TRP A C 1
ATOM 627 O O . TRP A 1 85 ? -27.084 4.121 20.373 1.00 94.56 85 TRP A O 1
ATOM 637 N N . LEU A 1 86 ? -25.589 5.703 19.907 1.00 91.44 86 LEU A N 1
ATOM 638 C CA . LEU A 1 86 ? -26.404 6.304 18.841 1.00 91.44 86 LEU A CA 1
ATOM 639 C C . LEU A 1 86 ? -26.709 5.310 17.712 1.00 91.44 86 LEU A C 1
ATOM 641 O O . LEU A 1 86 ? -27.790 5.355 17.124 1.00 91.44 86 LEU A O 1
ATOM 645 N N . ARG A 1 87 ? -25.778 4.390 17.427 1.00 88.81 87 ARG A N 1
ATOM 646 C CA . ARG A 1 87 ? -25.974 3.303 16.463 1.00 88.81 87 ARG A CA 1
ATOM 647 C C . ARG A 1 87 ? -27.016 2.277 16.929 1.00 88.81 87 ARG A C 1
ATOM 649 O O . ARG A 1 87 ? -27.678 1.694 16.067 1.00 88.81 87 ARG A O 1
ATOM 656 N N . SER A 1 88 ? -27.166 2.052 18.238 1.00 85.88 88 SER A N 1
ATOM 657 C CA . SER A 1 88 ? -28.106 1.071 18.801 1.00 85.88 88 SER A CA 1
ATOM 658 C C . SER A 1 88 ? -29.525 1.606 19.016 1.00 85.88 88 SER A C 1
ATOM 660 O O . SER A 1 88 ? -30.452 0.804 19.085 1.00 85.88 88 SER A O 1
ATOM 662 N N . LEU A 1 89 ? -29.730 2.929 19.063 1.00 85.62 89 LEU A N 1
ATOM 663 C CA . LEU A 1 89 ? -31.065 3.529 19.191 1.00 85.62 89 LEU A CA 1
ATOM 664 C C . LEU A 1 89 ? -31.962 3.144 18.011 1.00 85.62 89 LEU A C 1
ATOM 666 O O . LEU A 1 89 ? -31.632 3.465 16.875 1.00 85.62 89 LEU A O 1
ATOM 670 N N . GLU A 1 90 ? -33.101 2.492 18.247 1.00 67.56 90 GLU A N 1
ATOM 671 C CA . GLU A 1 90 ? -34.056 2.125 17.193 1.00 67.56 90 GLU A CA 1
ATOM 672 C C . GLU A 1 90 ? -34.612 3.351 16.439 1.00 67.56 90 GLU A C 1
ATOM 674 O O . GLU A 1 90 ? -34.712 4.449 17.000 1.00 67.56 90 GLU A O 1
ATOM 679 N N . PRO A 1 91 ? -34.981 3.213 15.149 1.00 57.84 91 PRO A N 1
ATOM 680 C CA . PRO A 1 91 ? -35.742 4.250 14.473 1.00 57.84 91 PRO A CA 1
ATOM 681 C C . PRO A 1 91 ? -37.106 4.356 15.157 1.00 57.84 91 PRO A C 1
ATOM 683 O O . PRO A 1 91 ? -37.909 3.432 15.078 1.00 57.84 91 PRO A O 1
ATOM 686 N N . VAL A 1 92 ? -37.384 5.482 15.815 1.00 48.16 92 VAL A N 1
ATOM 687 C CA . VAL A 1 92 ? -38.717 5.736 16.369 1.00 48.16 92 VAL A CA 1
ATOM 688 C C . VAL A 1 92 ? -39.700 5.827 15.199 1.00 48.16 92 VAL A C 1
ATOM 690 O O . VAL A 1 92 ? -39.714 6.822 14.467 1.00 48.16 92 VAL A O 1
ATOM 693 N N . ALA A 1 93 ? -40.492 4.771 14.993 1.00 40.56 93 ALA A N 1
ATOM 694 C CA . ALA A 1 93 ? -41.690 4.831 14.171 1.00 40.56 93 ALA A CA 1
ATOM 695 C C . ALA A 1 93 ? -42.605 5.895 14.787 1.00 40.56 93 ALA A C 1
ATOM 697 O O . ALA A 1 93 ? -42.853 5.883 15.992 1.00 40.56 93 ALA A O 1
ATOM 698 N N . GLY A 1 94 ? -43.020 6.871 13.979 1.00 34.88 94 GLY A N 1
ATOM 699 C CA . GLY A 1 94 ? -43.829 7.990 14.447 1.00 34.88 94 GLY A CA 1
ATOM 700 C C . GLY A 1 94 ? -45.045 7.496 15.228 1.00 34.88 94 GLY A C 1
ATOM 701 O O . GLY A 1 94 ? -45.785 6.637 14.759 1.00 34.88 94 GLY A O 1
ATOM 702 N N . THR A 1 95 ? -45.231 8.046 16.423 1.00 31.59 95 THR A N 1
ATOM 703 C CA . THR A 1 95 ? -46.428 7.878 17.243 1.00 31.59 95 THR A CA 1
ATOM 704 C C . THR A 1 95 ? -47.648 8.357 16.460 1.00 31.59 95 THR A C 1
ATOM 706 O O . THR A 1 95 ? -47.877 9.561 16.347 1.00 31.59 95 THR A O 1
ATOM 709 N N . ALA A 1 96 ? -48.419 7.419 15.916 1.00 31.31 96 ALA A N 1
ATOM 710 C CA . ALA A 1 96 ? -49.822 7.625 15.600 1.00 31.31 96 ALA A CA 1
ATOM 711 C C . ALA A 1 96 ? -50.641 7.005 16.739 1.00 31.31 96 ALA A C 1
ATOM 713 O O . ALA A 1 96 ? -50.452 5.839 17.086 1.00 31.31 96 ALA A O 1
ATOM 714 N N . GLU A 1 97 ? -51.503 7.814 17.352 1.00 29.36 97 GLU A N 1
ATOM 715 C CA . GLU A 1 97 ? -52.518 7.367 18.308 1.00 29.36 97 GLU A CA 1
ATOM 716 C C . GLU A 1 97 ? -53.435 6.285 17.702 1.00 29.36 97 GLU A C 1
ATOM 718 O O . GLU A 1 97 ? -53.609 6.222 16.481 1.00 29.36 97 GLU A O 1
ATOM 723 N N . PRO A 1 98 ? -54.030 5.417 18.540 1.00 34.09 98 PRO A N 1
ATOM 724 C CA . PRO A 1 98 ? -54.700 4.214 18.077 1.00 34.09 98 PRO A CA 1
ATOM 725 C C . PRO A 1 98 ? -56.095 4.535 17.528 1.00 34.09 98 PRO A C 1
ATOM 727 O O . PRO A 1 98 ? -57.013 4.859 18.279 1.00 34.09 98 PRO A O 1
ATOM 730 N N . ALA A 1 99 ? -56.279 4.368 16.218 1.00 29.59 99 ALA A N 1
ATOM 731 C CA . ALA A 1 99 ? -57.595 4.184 15.616 1.00 29.59 99 ALA A CA 1
ATOM 732 C C . ALA A 1 99 ? -57.730 2.726 15.158 1.00 29.59 99 ALA A C 1
ATOM 734 O O . ALA A 1 99 ? -56.897 2.195 14.426 1.00 29.59 99 ALA A O 1
ATOM 735 N N . ALA A 1 100 ? -58.765 2.071 15.672 1.00 31.14 100 ALA A N 1
ATOM 736 C CA . ALA A 1 100 ? -59.034 0.650 15.539 1.00 31.14 100 ALA A CA 1
ATOM 737 C C . ALA A 1 100 ? -59.399 0.197 14.111 1.00 31.14 100 ALA A C 1
ATOM 739 O O . ALA A 1 100 ? -60.086 0.916 13.387 1.00 31.14 100 ALA A O 1
ATOM 740 N N . THR A 1 101 ? -59.144 -1.101 13.857 1.00 27.12 101 THR A N 1
ATOM 741 C CA . THR A 1 101 ? -59.775 -2.002 12.851 1.00 27.12 101 THR A CA 1
ATOM 742 C C . THR A 1 101 ? -59.369 -1.756 11.380 1.00 27.12 101 THR A C 1
ATOM 744 O O . THR A 1 101 ? -59.410 -0.629 10.921 1.00 27.12 101 THR A O 1
ATOM 747 N N . GLN A 1 102 ? -58.975 -2.719 10.532 1.00 27.59 102 GLN A N 1
ATOM 748 C CA . GLN A 1 102 ? -59.204 -4.170 10.436 1.00 27.59 102 GLN A CA 1
ATOM 749 C C . GLN A 1 102 ? -57.978 -4.907 9.856 1.00 27.59 102 GLN A C 1
ATOM 751 O O . GLN A 1 102 ? -57.144 -4.329 9.165 1.00 27.59 102 GLN A O 1
ATOM 756 N N . ALA A 1 103 ? -57.920 -6.210 10.135 1.00 34.44 103 ALA A N 1
ATOM 757 C CA . ALA A 1 103 ? -56.923 -7.160 9.665 1.00 34.44 103 ALA A CA 1
ATOM 758 C C . ALA A 1 103 ? -56.927 -7.359 8.139 1.00 34.44 103 ALA A C 1
ATOM 760 O O . ALA A 1 103 ? -57.974 -7.570 7.528 1.00 34.44 103 ALA A O 1
ATOM 761 N N . THR A 1 104 ? -55.736 -7.423 7.545 1.00 26.41 104 THR A N 1
ATOM 762 C CA . THR A 1 104 ? -55.453 -8.319 6.415 1.00 26.41 104 THR A CA 1
ATOM 763 C C . THR A 1 104 ? -53.983 -8.726 6.486 1.00 26.41 104 THR A C 1
ATOM 765 O O . THR A 1 104 ? -53.090 -7.891 6.367 1.00 26.41 104 THR A O 1
ATOM 768 N N . GLU A 1 105 ? -53.739 -10.008 6.753 1.00 33.72 105 GLU A N 1
ATOM 769 C CA . GLU A 1 105 ? -52.415 -10.627 6.713 1.00 33.72 105 GLU A CA 1
ATOM 770 C C . GLU A 1 105 ? -51.929 -10.713 5.261 1.00 33.72 105 GLU A C 1
ATOM 772 O O . GLU A 1 105 ? -52.563 -11.343 4.416 1.00 33.72 105 GLU A O 1
ATOM 777 N N . ALA A 1 106 ? -50.774 -10.110 4.988 1.00 27.27 106 ALA A N 1
ATOM 778 C CA . ALA A 1 106 ? -49.903 -10.462 3.873 1.00 27.27 106 ALA A CA 1
ATOM 779 C C . ALA A 1 106 ? -48.439 -10.322 4.343 1.00 27.27 106 ALA A C 1
ATOM 781 O O . ALA A 1 106 ? -48.164 -9.473 5.197 1.00 27.27 106 ALA A O 1
ATOM 782 N N . PRO A 1 107 ? -47.507 -11.169 3.868 1.00 26.97 107 PRO A N 1
ATOM 783 C CA . PRO A 1 107 ? -46.211 -11.357 4.510 1.00 26.97 107 PRO A CA 1
ATOM 784 C C . PRO A 1 107 ? -45.349 -10.101 4.419 1.00 26.97 107 PRO A C 1
ATOM 786 O O . PRO A 1 107 ? -45.163 -9.534 3.345 1.00 26.97 107 PRO A O 1
ATOM 789 N N . ALA A 1 108 ? -44.800 -9.700 5.562 1.00 25.73 108 ALA A N 1
ATOM 790 C CA . ALA A 1 108 ? -43.809 -8.647 5.659 1.00 25.73 108 ALA A CA 1
ATOM 791 C C . ALA A 1 108 ? -42.522 -9.069 4.933 1.00 25.73 108 ALA A C 1
ATOM 793 O O . ALA A 1 108 ? -41.756 -9.892 5.434 1.00 25.73 108 ALA A O 1
ATOM 794 N N . GLU A 1 109 ? -42.260 -8.469 3.776 1.00 25.53 109 GLU A N 1
ATOM 795 C CA . GLU A 1 109 ? -40.889 -8.298 3.314 1.00 25.53 109 GLU A CA 1
ATOM 796 C C . GLU A 1 109 ? -40.242 -7.204 4.179 1.00 25.53 109 GLU A C 1
ATOM 798 O O . GLU A 1 109 ? -40.809 -6.112 4.306 1.00 25.53 109 GLU A O 1
ATOM 803 N N . PRO A 1 110 ? -39.088 -7.456 4.822 1.00 31.30 110 PRO A N 1
ATOM 804 C CA . PRO A 1 110 ? -38.383 -6.420 5.555 1.00 31.30 110 PRO A CA 1
ATOM 805 C C . PRO A 1 110 ? -37.903 -5.363 4.561 1.00 31.30 110 PRO A C 1
ATOM 807 O O . PRO A 1 110 ? -36.929 -5.558 3.834 1.00 31.30 110 PRO A O 1
ATOM 810 N N . GLY A 1 111 ? -38.617 -4.237 4.530 1.00 26.05 111 GLY A N 1
ATOM 811 C CA . GLY A 1 111 ? -38.237 -3.054 3.779 1.00 26.05 111 GLY A CA 1
ATOM 812 C C . GLY A 1 111 ? -36.821 -2.642 4.158 1.00 26.05 111 GLY A C 1
ATOM 813 O O . GLY A 1 111 ? -36.573 -2.185 5.276 1.00 26.05 111 GLY A O 1
ATOM 814 N N . LEU A 1 112 ? -35.894 -2.823 3.215 1.00 29.88 112 LEU A N 1
ATOM 815 C CA . LEU A 1 112 ? -34.549 -2.277 3.273 1.00 29.88 112 LEU A CA 1
ATOM 816 C C . LEU A 1 112 ? -34.655 -0.768 3.498 1.00 29.88 112 LEU A C 1
ATOM 818 O O . LEU A 1 112 ? -35.000 -0.004 2.596 1.00 29.88 112 LEU A O 1
ATOM 822 N N . ALA A 1 113 ? -34.349 -0.341 4.722 1.00 32.72 113 ALA A N 1
ATOM 823 C CA . ALA A 1 113 ? -34.039 1.046 5.003 1.00 32.72 113 ALA A CA 1
ATOM 824 C C . ALA A 1 113 ? -32.937 1.476 4.029 1.00 32.72 113 ALA A C 1
ATOM 826 O O . ALA A 1 113 ? -31.890 0.837 3.957 1.00 32.72 113 ALA A O 1
ATOM 827 N N . THR A 1 114 ? -33.200 2.527 3.255 1.00 39.69 114 THR A N 1
ATOM 828 C CA . THR A 1 114 ? -32.301 3.070 2.237 1.00 39.69 114 THR A CA 1
ATOM 829 C C . THR A 1 114 ? -31.013 3.562 2.900 1.00 39.69 114 THR A C 1
ATOM 831 O O . THR A 1 114 ? -30.902 4.716 3.312 1.00 39.69 114 THR A O 1
ATOM 834 N N . THR A 1 115 ? -30.042 2.669 3.071 1.00 53.44 115 THR A N 1
ATOM 835 C CA . THR A 1 115 ? -28.661 3.025 3.377 1.00 53.44 115 THR A CA 1
ATOM 836 C C . THR A 1 115 ? -28.097 3.669 2.120 1.00 53.44 115 THR A C 1
ATOM 838 O O . THR A 1 115 ? -28.101 3.037 1.065 1.00 53.44 115 THR A O 1
ATOM 841 N N . ALA A 1 116 ? -27.693 4.935 2.210 1.00 66.69 116 ALA A N 1
ATOM 842 C CA . ALA A 1 116 ? -27.089 5.649 1.093 1.00 66.69 116 ALA A CA 1
ATOM 843 C C . ALA A 1 116 ? -25.916 4.834 0.515 1.00 66.69 116 ALA A C 1
ATOM 845 O O . ALA A 1 116 ? -25.110 4.299 1.276 1.00 66.69 116 ALA A O 1
ATOM 846 N N . ASP A 1 117 ? -25.870 4.691 -0.813 1.00 83.44 117 ASP A N 1
ATOM 847 C CA . ASP A 1 117 ? -24.825 3.936 -1.509 1.00 83.44 117 ASP A CA 1
ATOM 848 C C . ASP A 1 117 ? -23.514 4.746 -1.491 1.00 83.44 117 ASP A C 1
ATOM 850 O O . ASP A 1 117 ? -23.416 5.766 -2.187 1.00 83.44 117 ASP A O 1
ATOM 854 N N . PRO A 1 118 ? -22.491 4.319 -0.723 1.00 86.81 118 PRO A N 1
ATOM 855 C CA . PRO A 1 118 ? -21.248 5.072 -0.595 1.00 86.81 118 PRO A CA 1
ATOM 856 C C . PRO A 1 118 ? -20.490 5.178 -1.926 1.00 86.81 118 PRO A C 1
ATOM 858 O O . PRO A 1 118 ? -19.757 6.144 -2.134 1.00 86.81 118 PRO A O 1
ATOM 861 N N . LEU A 1 119 ? -20.659 4.224 -2.849 1.00 88.44 119 LEU A N 1
ATOM 862 C CA . LEU A 1 119 ? -20.016 4.282 -4.161 1.00 88.44 119 LEU A CA 1
ATOM 863 C C . LEU A 1 119 ? -20.653 5.366 -5.038 1.00 88.44 119 LEU A C 1
ATOM 865 O O . LEU A 1 119 ? -19.937 6.136 -5.682 1.00 88.44 119 LEU A O 1
ATOM 869 N N . ALA A 1 120 ? -21.986 5.452 -5.039 1.00 87.38 120 ALA A N 1
ATOM 870 C CA . ALA A 1 120 ? -22.719 6.494 -5.754 1.00 87.38 120 ALA A CA 1
ATOM 871 C C . ALA A 1 120 ? -22.380 7.896 -5.221 1.00 87.38 120 ALA A C 1
ATOM 873 O O . ALA A 1 120 ? -22.164 8.814 -6.014 1.00 87.38 120 ALA A O 1
ATOM 874 N N . GLU A 1 121 ? -22.257 8.057 -3.898 1.00 90.12 121 GLU A N 1
ATOM 875 C CA . GLU A 1 121 ? -21.814 9.319 -3.296 1.00 90.12 121 GLU A CA 1
ATOM 876 C C . GLU A 1 121 ? -20.419 9.720 -3.775 1.00 90.12 121 GLU A C 1
ATOM 878 O O . GLU A 1 121 ? -20.224 10.861 -4.194 1.00 90.12 121 GLU A O 1
ATOM 883 N N . VAL A 1 122 ? -19.459 8.787 -3.778 1.00 90.75 122 VAL A N 1
ATOM 884 C CA . VAL A 1 122 ? -18.092 9.073 -4.234 1.00 90.75 122 VAL A CA 1
ATOM 885 C C . VAL A 1 122 ? -18.052 9.483 -5.706 1.00 90.75 122 VAL A C 1
ATOM 887 O O . VAL A 1 122 ? -17.322 10.415 -6.051 1.00 90.75 122 VAL A O 1
ATOM 890 N N . LYS A 1 123 ? -18.860 8.853 -6.568 1.00 88.50 123 LYS A N 1
ATOM 891 C CA . LYS A 1 123 ? -18.999 9.265 -7.976 1.00 88.50 123 LYS A CA 1
ATOM 892 C C . LYS A 1 123 ? -19.570 10.679 -8.118 1.00 88.50 123 LYS A C 1
ATOM 894 O O . LYS A 1 123 ? -19.140 11.428 -8.990 1.00 88.50 123 LYS A O 1
ATOM 899 N N . ALA A 1 124 ? -20.497 11.064 -7.243 1.00 90.19 124 ALA A N 1
ATOM 900 C CA . ALA A 1 124 ? -21.120 12.386 -7.251 1.00 90.19 124 ALA A CA 1
ATOM 901 C C . ALA A 1 124 ? -20.219 13.510 -6.690 1.00 90.19 124 ALA A C 1
ATOM 903 O O . ALA A 1 124 ? -20.554 14.693 -6.831 1.00 90.19 124 ALA A O 1
ATOM 904 N N . LEU A 1 125 ? -19.080 13.186 -6.059 1.00 89.94 125 LEU A N 1
ATOM 905 C CA . LEU A 1 125 ? -18.173 14.185 -5.489 1.00 89.94 125 LEU A CA 1
ATOM 906 C C . LEU A 1 125 ? -17.547 15.074 -6.574 1.00 89.94 125 LEU A C 1
ATOM 908 O O . LEU A 1 125 ? -16.846 14.630 -7.482 1.00 89.94 125 LEU A O 1
ATOM 912 N N . GLN A 1 126 ? -17.735 16.381 -6.413 1.00 87.88 126 GLN A N 1
ATOM 913 C CA . GLN A 1 126 ? -17.202 17.398 -7.314 1.00 87.88 126 GLN A CA 1
ATOM 914 C C . GLN A 1 126 ? -15.699 17.615 -7.070 1.00 87.88 126 GLN A C 1
ATOM 916 O O . GLN A 1 126 ? -15.289 18.017 -5.976 1.00 87.88 126 GLN A O 1
ATOM 921 N N . ALA A 1 127 ? -14.877 17.426 -8.109 1.00 87.75 127 ALA A N 1
ATOM 922 C CA . ALA A 1 127 ? -13.418 17.568 -8.033 1.00 87.75 127 ALA A CA 1
ATOM 923 C C . ALA A 1 127 ? -12.950 18.920 -7.439 1.00 87.75 127 ALA A C 1
ATOM 925 O O . ALA A 1 127 ? -12.117 18.905 -6.530 1.00 87.75 127 ALA A O 1
ATOM 926 N N . PRO A 1 128 ? -13.517 20.087 -7.824 1.00 87.81 128 PRO A N 1
ATOM 927 C CA . PRO A 1 128 ? -13.100 21.372 -7.254 1.00 87.81 128 PRO A CA 1
ATOM 928 C C . PRO A 1 128 ? -13.328 21.472 -5.739 1.00 87.81 128 PRO A C 1
ATOM 930 O O . PRO A 1 128 ? -12.501 22.033 -5.015 1.00 87.81 128 PRO A O 1
ATOM 933 N N . ALA A 1 129 ? -14.431 20.903 -5.240 1.00 88.56 129 ALA A N 1
ATOM 934 C CA . ALA A 1 129 ? -14.743 20.891 -3.814 1.00 88.56 129 ALA A CA 1
ATOM 935 C C . ALA A 1 129 ? -13.771 19.986 -3.040 1.00 88.56 129 ALA A C 1
ATOM 937 O O . ALA A 1 129 ? -13.267 20.391 -1.990 1.00 88.56 129 ALA A O 1
ATOM 938 N N . LEU A 1 130 ? -13.443 18.814 -3.596 1.00 89.94 130 LEU A N 1
ATOM 939 C CA . LEU A 1 130 ? -12.440 17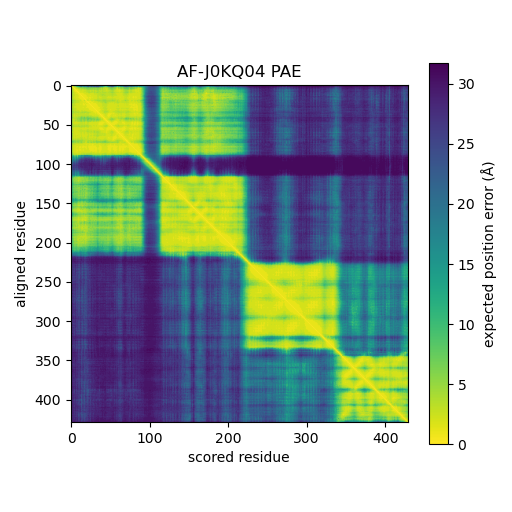.904 -3.037 1.00 89.94 130 LEU A CA 1
ATOM 940 C C . LEU A 1 130 ? -11.067 18.571 -2.922 1.00 89.94 130 LEU A C 1
ATOM 942 O O . LEU A 1 130 ? -10.452 18.541 -1.857 1.00 89.94 130 LEU A O 1
ATOM 946 N N . PHE A 1 131 ? -10.601 19.236 -3.980 1.00 91.56 131 PHE A N 1
ATOM 947 C CA . PHE A 1 131 ? -9.297 19.903 -3.967 1.00 91.56 131 PHE A CA 1
ATOM 948 C C . PHE A 1 131 ? -9.236 21.046 -2.955 1.00 91.56 131 PHE A C 1
ATOM 950 O O . PHE A 1 131 ? -8.223 21.206 -2.269 1.00 91.56 131 PHE A O 1
ATOM 957 N N . LYS A 1 132 ? -10.330 21.804 -2.801 1.00 90.12 132 LYS A N 1
ATOM 958 C CA . LYS A 1 132 ? -10.437 22.856 -1.783 1.00 90.12 132 LYS A CA 1
ATOM 959 C C . LYS A 1 132 ? -10.352 22.287 -0.362 1.00 90.12 132 LYS A C 1
ATOM 961 O O . LYS A 1 132 ? -9.677 22.871 0.480 1.00 90.12 132 LYS A O 1
ATOM 966 N N . GLN A 1 133 ? -11.001 21.152 -0.095 1.00 88.94 133 GLN A N 1
ATOM 967 C CA . GLN A 1 133 ? -10.971 20.493 1.218 1.00 88.94 133 GLN A CA 1
ATOM 968 C C . GLN A 1 133 ? -9.614 19.824 1.516 1.00 88.94 133 GLN A C 1
ATOM 970 O O . GLN A 1 133 ? -9.128 19.855 2.654 1.00 88.94 133 GLN A O 1
ATOM 975 N N . ALA A 1 134 ? -8.978 19.242 0.496 1.00 87.75 134 ALA A N 1
ATOM 976 C CA . ALA A 1 134 ? -7.674 18.592 0.605 1.00 87.75 134 ALA A CA 1
ATOM 977 C C . ALA A 1 134 ? -6.524 19.597 0.795 1.00 87.75 134 ALA A C 1
ATOM 979 O O . ALA A 1 134 ? -5.632 19.369 1.614 1.00 87.75 134 ALA A O 1
ATOM 980 N N . GLY A 1 135 ? -6.566 20.722 0.076 1.00 88.25 135 GLY A N 1
ATOM 981 C CA . GLY A 1 135 ? -5.517 21.739 0.055 1.00 88.25 135 GLY A CA 1
ATOM 982 C C . GLY A 1 135 ? -4.391 21.434 -0.942 1.00 88.25 135 GLY A C 1
ATOM 983 O O . GLY A 1 135 ? -4.128 20.287 -1.300 1.00 88.25 135 GLY A O 1
ATOM 984 N N . VAL A 1 136 ? -3.685 22.483 -1.378 1.00 85.06 136 VAL A N 1
ATOM 985 C CA . VAL A 1 136 ? -2.717 22.441 -2.498 1.00 85.06 136 VAL A CA 1
ATOM 986 C C . VAL A 1 136 ? -1.603 21.404 -2.301 1.00 85.06 136 VAL A C 1
ATOM 988 O O . VAL A 1 136 ? -1.229 20.712 -3.246 1.00 85.06 136 VAL A O 1
ATOM 991 N N . ALA A 1 137 ? -1.081 21.260 -1.080 1.00 78.12 137 ALA A N 1
ATOM 992 C CA . ALA A 1 137 ? -0.023 20.292 -0.784 1.00 78.12 137 ALA A CA 1
ATOM 993 C C . ALA A 1 137 ? -0.497 18.836 -0.950 1.00 78.12 137 ALA A C 1
ATOM 995 O O . ALA A 1 137 ? 0.233 18.009 -1.496 1.00 78.12 137 ALA A O 1
ATOM 996 N N . ALA A 1 138 ? -1.727 18.534 -0.520 1.00 85.81 138 ALA A N 1
ATOM 997 C CA . ALA A 1 138 ? -2.331 17.216 -0.684 1.00 85.81 138 ALA A CA 1
ATOM 998 C C . ALA A 1 138 ? -2.656 16.931 -2.156 1.00 85.81 138 ALA A C 1
ATOM 1000 O O . ALA A 1 138 ? -2.381 15.832 -2.623 1.00 85.81 138 ALA A O 1
ATOM 1001 N N . VAL A 1 139 ? -3.150 17.933 -2.894 1.00 86.44 139 VAL A N 1
ATOM 1002 C CA . VAL A 1 139 ? -3.396 17.842 -4.344 1.00 86.44 139 VAL A CA 1
ATOM 1003 C C . VAL A 1 139 ? -2.104 17.519 -5.088 1.00 86.44 139 VAL A C 1
ATOM 1005 O O . VAL A 1 139 ? -2.050 16.523 -5.798 1.00 86.44 139 VAL A O 1
ATOM 1008 N N . ARG 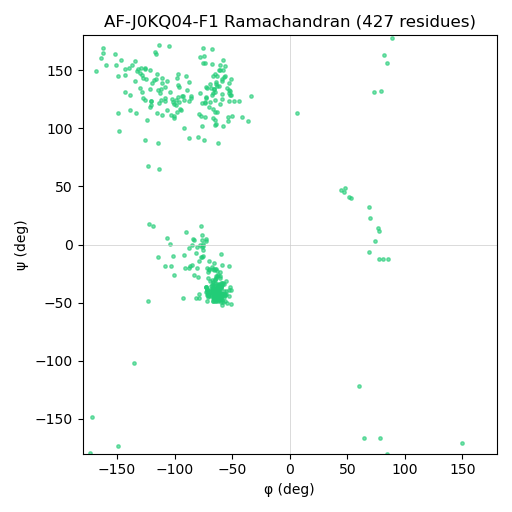A 1 140 ? -1.024 18.278 -4.861 1.00 78.50 140 ARG A N 1
ATOM 1009 C CA . ARG A 1 140 ? 0.277 18.022 -5.501 1.00 78.50 140 ARG A CA 1
ATOM 1010 C C . ARG A 1 140 ? 0.803 16.620 -5.196 1.00 78.50 140 ARG A C 1
ATOM 1012 O O . ARG A 1 140 ? 1.310 15.946 -6.087 1.00 78.50 140 ARG A O 1
ATOM 1019 N N . ARG A 1 141 ? 0.684 16.180 -3.943 1.00 78.69 141 ARG A N 1
ATOM 1020 C CA . ARG A 1 141 ? 1.107 14.837 -3.541 1.00 78.69 141 ARG A CA 1
ATOM 1021 C C . ARG A 1 141 ? 0.252 13.749 -4.191 1.00 78.69 141 ARG A C 1
ATOM 1023 O O . ARG A 1 141 ? 0.798 12.718 -4.560 1.00 78.69 141 ARG A O 1
ATOM 1030 N N . ALA A 1 142 ? -1.049 13.979 -4.349 1.00 84.75 142 ALA A N 1
ATOM 1031 C CA . ALA A 1 142 ? -1.934 13.032 -5.011 1.00 84.75 142 ALA A CA 1
ATOM 1032 C C . ALA A 1 142 ? -1.590 12.875 -6.496 1.00 84.75 142 ALA A C 1
ATOM 1034 O O . ALA A 1 142 ? -1.445 11.754 -6.966 1.00 84.75 142 ALA A O 1
ATOM 1035 N N . VAL A 1 143 ? -1.339 13.986 -7.188 1.00 81.69 143 VAL A N 1
ATOM 1036 C CA . VAL A 1 143 ? -0.877 14.012 -8.586 1.00 81.69 143 VAL A CA 1
ATOM 1037 C C . VAL A 1 143 ? 0.416 13.217 -8.773 1.00 81.69 143 VAL A C 1
ATOM 1039 O O . VAL A 1 143 ? 0.529 12.447 -9.715 1.00 81.69 143 VAL A O 1
ATOM 1042 N N . GLN A 1 144 ? 1.379 13.367 -7.859 1.00 74.50 144 GLN A N 1
ATOM 1043 C CA . GLN A 1 144 ? 2.659 12.644 -7.904 1.00 74.50 144 GLN A CA 1
ATOM 1044 C C . GLN A 1 144 ? 2.538 11.148 -7.595 1.00 74.50 144 GLN A C 1
ATOM 1046 O O . GLN A 1 144 ? 3.424 10.378 -7.952 1.00 74.50 144 GLN A O 1
ATOM 1051 N N . ALA A 1 145 ? 1.490 10.746 -6.877 1.00 71.19 145 ALA A N 1
ATOM 1052 C CA . ALA A 1 145 ? 1.275 9.364 -6.470 1.00 71.19 145 ALA A CA 1
ATOM 1053 C C . ALA A 1 145 ? 0.419 8.568 -7.468 1.00 71.19 145 ALA A C 1
ATOM 1055 O O . ALA A 1 145 ? 0.287 7.357 -7.300 1.00 71.19 145 ALA A O 1
ATOM 1056 N N . LEU A 1 146 ? -0.178 9.235 -8.461 1.00 75.69 146 LEU A N 1
ATOM 1057 C CA . LEU A 1 146 ? -1.030 8.622 -9.475 1.00 75.69 146 LEU A CA 1
ATOM 1058 C C . LEU A 1 146 ? -0.247 8.339 -10.774 1.00 75.69 146 LEU A C 1
ATOM 1060 O O . LEU A 1 146 ? 0.642 9.122 -11.116 1.00 75.69 146 LEU A O 1
ATOM 1064 N N . PRO A 1 14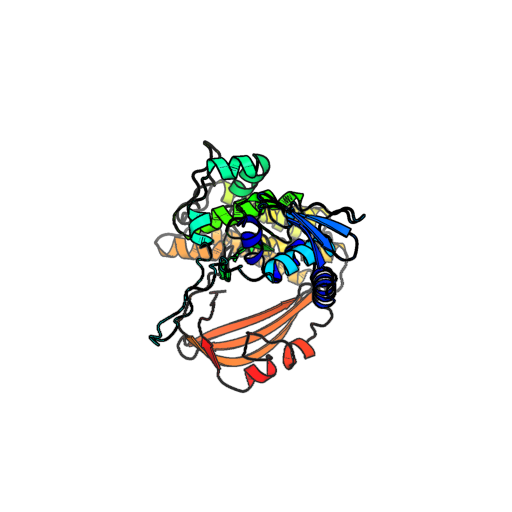7 ? -0.576 7.255 -11.505 1.00 76.31 147 PRO A N 1
ATOM 1065 C CA . PRO A 1 147 ? -1.634 6.284 -11.207 1.00 76.31 147 PRO A CA 1
ATOM 1066 C C . PRO A 1 147 ? -1.298 5.420 -9.981 1.00 76.31 147 PRO A C 1
ATOM 1068 O O . PRO A 1 147 ? -0.165 4.978 -9.790 1.00 76.31 147 PRO A O 1
ATOM 1071 N N . CYS A 1 148 ? -2.296 5.186 -9.129 1.00 69.69 148 CYS A N 1
ATOM 1072 C CA . CYS A 1 148 ? -2.153 4.412 -7.898 1.00 69.69 148 CYS A CA 1
ATOM 1073 C C . CYS A 1 148 ? -3.108 3.223 -7.951 1.00 69.69 148 CYS A C 1
ATOM 1075 O O . CYS A 1 148 ? -4.308 3.394 -8.138 1.00 69.69 148 CYS A O 1
ATOM 1077 N N . GLY A 1 149 ? -2.585 2.007 -7.801 1.00 65.19 149 GLY A N 1
ATOM 1078 C CA . GLY A 1 149 ? -3.426 0.814 -7.757 1.00 65.19 149 GLY A CA 1
ATOM 1079 C C . GLY A 1 149 ? -4.312 0.816 -6.512 1.00 65.19 149 GLY A C 1
ATOM 1080 O O . GLY A 1 149 ? -3.819 1.048 -5.408 1.00 65.19 149 GLY A O 1
ATOM 1081 N N . ILE A 1 150 ? -5.595 0.513 -6.698 1.00 78.69 150 ILE A N 1
ATOM 1082 C CA . ILE A 1 150 ? -6.586 0.454 -5.626 1.00 78.69 150 ILE A CA 1
ATOM 1083 C C . ILE A 1 150 ? -7.353 -0.866 -5.660 1.00 78.69 150 ILE A C 1
ATOM 1085 O O . ILE A 1 150 ? -7.615 -1.427 -6.727 1.00 78.69 150 ILE A O 1
ATOM 1089 N N . GLU A 1 151 ? -7.708 -1.360 -4.482 1.00 72.38 151 GLU A N 1
ATOM 1090 C CA . GLU A 1 151 ? -8.724 -2.391 -4.297 1.00 72.38 151 GLU A CA 1
ATOM 1091 C C . GLU A 1 151 ? -9.843 -1.807 -3.453 1.00 72.38 151 GLU A C 1
ATOM 1093 O O . GLU A 1 151 ? -9.590 -1.036 -2.528 1.00 72.38 151 GLU A O 1
ATOM 1098 N N . TRP A 1 152 ? -11.088 -2.142 -3.771 1.00 85.44 152 TRP A N 1
ATOM 1099 C CA . TRP A 1 152 ? -12.214 -1.571 -3.055 1.00 85.44 152 TRP A CA 1
ATOM 1100 C C . TRP A 1 152 ? -13.338 -2.574 -2.862 1.00 85.44 152 TRP A C 1
ATOM 1102 O O . TRP A 1 152 ? -13.506 -3.512 -3.637 1.00 85.44 152 TRP A O 1
ATOM 1112 N N . ARG A 1 153 ? -14.089 -2.386 -1.779 1.00 84.56 153 ARG A N 1
ATOM 1113 C CA . ARG A 1 153 ? -15.260 -3.195 -1.436 1.00 84.56 153 ARG A CA 1
ATOM 1114 C C . ARG A 1 153 ? -16.270 -2.350 -0.677 1.00 84.56 153 ARG A C 1
ATOM 1116 O O . ARG A 1 153 ? -15.887 -1.506 0.131 1.00 84.56 153 ARG A O 1
ATOM 1123 N N . VAL A 1 154 ? -17.550 -2.610 -0.909 1.00 86.38 154 VAL A N 1
ATOM 1124 C CA . VAL A 1 154 ? -18.643 -2.004 -0.141 1.00 86.38 154 VAL A CA 1
ATOM 1125 C C . VAL A 1 154 ? -19.005 -2.942 1.010 1.00 86.38 154 VAL A C 1
ATOM 1127 O O . VAL A 1 154 ? -19.229 -4.133 0.803 1.00 86.38 154 VAL A O 1
ATOM 1130 N N . GLN A 1 155 ? -19.029 -2.410 2.228 1.00 80.19 155 GLN A N 1
ATOM 1131 C CA . GLN A 1 155 ? 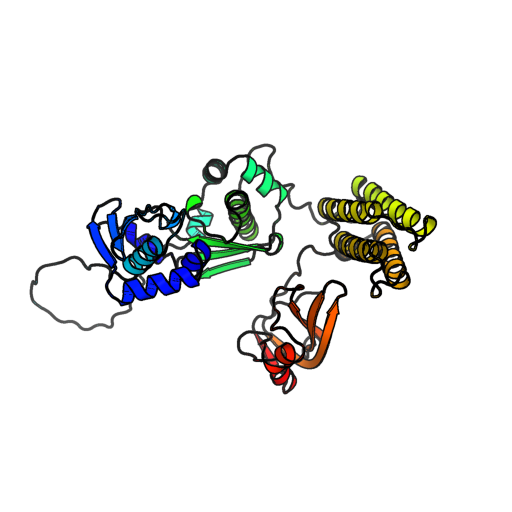-19.416 -3.094 3.459 1.00 80.19 155 GLN A CA 1
ATOM 1132 C C . GLN A 1 155 ? -20.514 -2.267 4.137 1.00 80.19 155 GLN A C 1
ATOM 1134 O O . GLN A 1 155 ? -20.241 -1.345 4.902 1.00 80.19 155 GLN A O 1
ATOM 1139 N N . GLY A 1 156 ? -21.776 -2.557 3.809 1.00 81.62 156 GLY A N 1
ATOM 1140 C CA . GLY A 1 156 ? -22.912 -1.762 4.285 1.00 81.62 156 GLY A CA 1
ATOM 1141 C C . GLY A 1 156 ? -22.813 -0.302 3.828 1.00 81.62 156 GLY A C 1
ATOM 1142 O O . GLY A 1 156 ? -22.724 -0.033 2.635 1.00 81.62 156 GLY A O 1
ATOM 1143 N N . GLY A 1 157 ? -22.807 0.636 4.781 1.00 83.81 157 GLY A N 1
ATOM 1144 C CA . GLY A 1 157 ? -22.645 2.074 4.521 1.00 83.81 157 GLY A CA 1
ATOM 1145 C C . GLY A 1 157 ? -21.192 2.545 4.364 1.00 83.81 157 GLY A C 1
ATOM 1146 O O . GLY A 1 157 ? -20.963 3.747 4.236 1.00 83.81 157 GLY A O 1
ATOM 1147 N N . THR A 1 158 ? -20.217 1.631 4.387 1.00 84.56 158 THR A N 1
ATOM 1148 C CA . THR A 1 158 ? -18.788 1.951 4.296 1.00 84.56 158 THR A CA 1
ATOM 1149 C C . THR A 1 158 ? -18.205 1.437 2.985 1.00 84.56 158 THR A C 1
ATOM 1151 O O . THR A 1 158 ? -18.338 0.264 2.641 1.00 84.56 158 THR A O 1
ATOM 1154 N N . LEU A 1 159 ? -17.482 2.289 2.266 1.00 90.69 159 LEU A N 1
ATOM 1155 C CA . LEU A 1 159 ? -16.623 1.897 1.155 1.00 90.69 159 LEU A CA 1
ATOM 1156 C C . LEU A 1 159 ? -15.178 1.799 1.654 1.00 90.69 159 LEU A C 1
ATOM 1158 O O . LEU A 1 159 ? -14.572 2.797 2.052 1.00 90.69 159 LEU A O 1
ATOM 1162 N N . VAL A 1 160 ? -14.625 0.587 1.644 1.00 89.31 160 VAL A N 1
ATOM 1163 C CA . VAL A 1 160 ? -13.241 0.322 2.050 1.00 89.31 160 VAL A CA 1
ATOM 1164 C C . VAL A 1 160 ? -12.346 0.365 0.820 1.00 89.31 160 VAL A C 1
ATOM 1166 O O . VAL A 1 160 ? -12.631 -0.301 -0.172 1.00 89.31 160 VAL A O 1
ATOM 1169 N N . LEU A 1 161 ? -11.281 1.156 0.901 1.00 90.62 161 LEU A N 1
ATOM 1170 C CA . LEU A 1 161 ? -10.348 1.498 -0.165 1.00 90.62 161 LEU A CA 1
ATOM 1171 C C . LEU A 1 161 ? -8.934 1.126 0.287 1.00 90.62 161 LEU A C 1
ATOM 1173 O O . LEU A 1 161 ? -8.351 1.800 1.135 1.00 90.62 161 LEU A O 1
ATOM 1177 N N . ASP A 1 162 ? -8.379 0.064 -0.275 1.00 79.00 162 ASP A N 1
ATOM 1178 C CA . ASP A 1 162 ? -7.023 -0.385 0.011 1.00 79.00 162 ASP A CA 1
ATOM 1179 C C . ASP A 1 162 ? -6.062 0.146 -1.056 1.00 79.00 162 ASP A C 1
ATOM 1181 O O . ASP A 1 162 ? -6.270 -0.044 -2.255 1.00 79.00 162 ASP A O 1
ATOM 1185 N N . LEU A 1 163 ? -4.994 0.808 -0.604 1.00 79.69 163 LEU A N 1
ATOM 1186 C CA . LEU A 1 163 ? -3.913 1.370 -1.416 1.00 79.69 163 LEU A CA 1
ATOM 1187 C C . LEU A 1 163 ? -2.607 0.623 -1.106 1.00 79.69 163 LEU A C 1
ATOM 1189 O O . LEU A 1 163 ? -1.825 1.068 -0.255 1.00 79.69 163 LEU A O 1
ATOM 1193 N N . PRO A 1 164 ? -2.321 -0.504 -1.788 1.00 68.50 164 PRO A N 1
ATOM 1194 C CA . PRO A 1 164 ? -1.173 -1.350 -1.468 1.00 68.50 164 PRO A CA 1
ATOM 1195 C C . PRO A 1 164 ? 0.169 -0.622 -1.589 1.00 68.50 164 PRO A C 1
ATOM 1197 O O . PRO A 1 164 ? 1.050 -0.807 -0.753 1.00 68.50 164 PRO A O 1
ATOM 1200 N N . ALA A 1 165 ? 0.315 0.261 -2.585 1.00 66.19 165 ALA A N 1
ATOM 1201 C CA . ALA A 1 165 ? 1.545 1.025 -2.807 1.00 66.19 165 ALA A CA 1
ATOM 1202 C C . ALA A 1 165 ? 1.894 1.961 -1.636 1.00 66.19 165 ALA A C 1
ATOM 1204 O O . ALA A 1 165 ? 3.063 2.280 -1.424 1.00 66.19 165 ALA A O 1
ATOM 1205 N N . LEU A 1 166 ? 0.883 2.389 -0.877 1.00 71.56 166 LEU A N 1
ATOM 1206 C CA . LEU A 1 166 ? 1.028 3.260 0.287 1.00 71.56 166 LEU A CA 1
ATOM 1207 C C . LEU A 1 166 ? 0.880 2.502 1.610 1.00 71.56 166 LEU A C 1
ATOM 1209 O O . LEU A 1 166 ? 0.975 3.126 2.664 1.00 71.56 166 LEU A O 1
ATOM 1213 N N . ASN A 1 167 ? 0.648 1.183 1.554 1.00 74.75 167 ASN A N 1
ATOM 1214 C CA . ASN A 1 167 ? 0.296 0.343 2.696 1.00 74.75 167 ASN A CA 1
ATOM 1215 C C . ASN A 1 167 ? -0.777 1.001 3.585 1.00 74.75 167 ASN A C 1
ATOM 1217 O O . ASN A 1 167 ? -0.622 1.111 4.801 1.00 74.75 167 ASN A O 1
ATOM 1221 N N . ALA A 1 168 ? -1.827 1.522 2.947 1.00 79.19 168 ALA A N 1
ATOM 1222 C CA . ALA A 1 168 ? -2.854 2.312 3.605 1.00 79.19 168 ALA A CA 1
ATOM 1223 C C . ALA A 1 168 ? -4.250 1.803 3.250 1.00 79.19 168 ALA A C 1
ATOM 1225 O O . ALA A 1 168 ? -4.565 1.608 2.079 1.00 79.19 168 ALA A O 1
ATOM 1226 N N . THR A 1 169 ? -5.097 1.678 4.268 1.00 87.00 169 THR A N 1
ATOM 1227 C CA . THR A 1 169 ? -6.533 1.434 4.112 1.00 87.00 169 THR A CA 1
ATOM 1228 C C . THR A 1 169 ? -7.297 2.699 4.478 1.00 87.00 169 THR A C 1
ATOM 1230 O O . THR A 1 169 ? -7.131 3.262 5.566 1.00 87.00 169 THR A O 1
ATOM 1233 N N . CYS A 1 170 ? -8.142 3.157 3.564 1.00 92.50 170 CYS A N 1
ATOM 1234 C CA . CYS A 1 170 ? -9.060 4.266 3.758 1.00 92.50 170 CYS A CA 1
ATOM 1235 C C . CYS A 1 170 ? -10.496 3.746 3.790 1.00 92.50 170 CYS A C 1
ATOM 1237 O O . CYS A 1 170 ? -10.859 2.823 3.071 1.00 92.50 170 CYS A O 1
ATOM 1239 N N . ARG A 1 171 ? -11.326 4.349 4.630 1.00 92.44 171 ARG A N 1
ATOM 1240 C CA . ARG A 1 171 ? -12.745 4.038 4.763 1.00 92.44 171 ARG A CA 1
ATOM 1241 C C . ARG A 1 171 ? -13.537 5.301 4.480 1.00 92.44 171 ARG A C 1
ATOM 1243 O O . ARG A 1 171 ? -13.356 6.308 5.164 1.00 92.44 171 ARG A O 1
ATOM 1250 N N . TYR A 1 172 ? -14.367 5.252 3.450 1.00 93.56 172 TYR A N 1
ATOM 1251 C CA . TYR A 1 172 ? -15.333 6.291 3.133 1.00 93.56 172 TYR A CA 1
ATOM 1252 C C . TYR A 1 172 ? -16.682 5.894 3.725 1.00 93.56 172 TYR A C 1
ATOM 1254 O O . TYR A 1 172 ? -17.195 4.819 3.428 1.00 93.56 172 TYR A O 1
ATOM 1262 N N . VAL A 1 173 ? -17.236 6.752 4.574 1.00 90.00 173 VAL A N 1
ATOM 1263 C CA . VAL A 1 173 ? -18.497 6.506 5.279 1.00 90.00 173 VAL A CA 1
ATOM 1264 C C . VAL A 1 173 ? -19.599 7.303 4.588 1.00 90.00 173 VAL A C 1
ATOM 1266 O O . VAL A 1 173 ? -19.457 8.519 4.430 1.00 90.00 173 VAL A O 1
ATOM 1269 N N . ALA A 1 174 ? -20.680 6.635 4.180 1.00 87.06 174 ALA A N 1
ATOM 1270 C CA . ALA A 1 174 ? -21.810 7.274 3.507 1.00 87.06 174 ALA A CA 1
ATOM 1271 C C . ALA A 1 174 ? -22.372 8.445 4.336 1.00 87.06 174 ALA A C 1
ATOM 1273 O O . ALA A 1 174 ? -22.542 8.346 5.554 1.00 87.06 174 ALA A O 1
ATOM 1274 N N . GLY A 1 175 ? -22.626 9.575 3.680 1.00 83.75 175 GLY A N 1
ATOM 1275 C CA . GLY A 1 175 ? -23.094 10.823 4.279 1.00 83.75 175 GLY A CA 1
ATOM 1276 C C . GLY A 1 175 ? -22.021 11.652 4.997 1.00 83.75 175 GLY A C 1
ATOM 1277 O O . GLY A 1 175 ? -22.269 12.818 5.299 1.00 83.75 175 GLY A O 1
ATOM 1278 N N . ALA A 1 176 ? -20.826 11.107 5.251 1.00 83.56 176 ALA A N 1
ATOM 1279 C CA . ALA A 1 176 ? -19.763 11.817 5.968 1.00 83.56 176 ALA A CA 1
ATOM 1280 C C . ALA A 1 176 ? -18.867 12.664 5.040 1.00 83.56 176 ALA A C 1
ATOM 1282 O O . ALA A 1 176 ? -18.185 13.592 5.487 1.00 83.56 176 ALA A O 1
ATOM 1283 N N . GLY A 1 177 ? -18.868 12.361 3.737 1.00 87.31 177 GLY A N 1
ATOM 1284 C CA . GLY A 1 177 ? -18.051 13.054 2.745 1.00 87.31 177 GLY A CA 1
ATOM 1285 C C . GLY A 1 177 ? -16.543 12.868 2.956 1.00 87.31 177 GLY A C 1
ATOM 1286 O O . GLY A 1 177 ? -16.080 12.020 3.715 1.00 87.31 177 GLY A O 1
ATOM 1287 N N . TYR A 1 178 ? -15.748 13.692 2.272 1.00 89.69 178 TYR A N 1
ATOM 1288 C CA . TYR A 1 178 ? -14.285 13.583 2.283 1.00 89.69 178 TYR A CA 1
ATOM 1289 C C . TYR A 1 178 ? -13.649 13.868 3.658 1.00 89.69 178 TYR A C 1
ATOM 1291 O O . TYR A 1 178 ? -12.775 13.126 4.093 1.00 89.69 178 TYR A O 1
ATOM 1299 N N . GLU A 1 179 ? -14.106 14.895 4.385 1.00 87.00 179 GLU A N 1
ATOM 1300 C CA . GLU A 1 179 ? -13.626 15.187 5.753 1.00 87.00 179 GLU A CA 1
ATOM 1301 C C . GLU A 1 179 ? -13.985 14.076 6.759 1.00 87.00 179 GLU A C 1
ATOM 1303 O O . GLU A 1 179 ? -13.350 13.976 7.809 1.00 87.00 179 GLU A O 1
ATOM 1308 N N . GLY A 1 180 ? -14.991 13.256 6.444 1.00 86.19 180 GLY A N 1
ATOM 1309 C CA . GLY A 1 180 ? -15.442 12.132 7.257 1.00 86.19 180 GLY A CA 1
ATOM 1310 C C . GLY A 1 180 ? -14.716 10.812 6.991 1.00 86.19 180 GLY A C 1
ATOM 1311 O O . GLY A 1 180 ? -14.988 9.835 7.693 1.00 86.19 180 GLY A O 1
ATOM 1312 N N . MET A 1 181 ? -13.792 10.764 6.023 1.00 92.62 181 MET A N 1
ATOM 1313 C CA . MET A 1 181 ? -12.997 9.568 5.732 1.00 92.62 181 MET A CA 1
ATOM 1314 C C . MET A 1 181 ? -12.099 9.178 6.914 1.00 92.62 181 MET A C 1
ATOM 1316 O O . MET A 1 181 ? -11.559 10.029 7.625 1.00 92.62 181 MET A O 1
ATOM 1320 N N . VAL A 1 182 ? -11.910 7.873 7.117 1.00 90.94 182 VAL A N 1
ATOM 1321 C CA . VAL A 1 182 ? -11.112 7.306 8.215 1.00 90.94 182 VAL A CA 1
ATOM 1322 C C . VAL A 1 182 ? -9.955 6.483 7.654 1.00 90.94 182 VAL A C 1
ATOM 1324 O O . VAL A 1 182 ? -10.108 5.755 6.679 1.00 90.94 182 VAL A O 1
ATOM 1327 N N . SER A 1 183 ? -8.775 6.592 8.261 1.00 89.56 183 SER A N 1
ATOM 1328 C CA . SER A 1 183 ? -7.605 5.769 7.930 1.00 89.56 183 SER A CA 1
ATOM 1329 C C . SER A 1 183 ? -6.614 5.764 9.088 1.00 89.56 183 SER A C 1
ATOM 1331 O O . SER A 1 183 ? -6.495 6.774 9.781 1.00 89.56 183 SER A O 1
ATOM 1333 N N . GLU A 1 184 ? -5.800 4.718 9.192 1.00 83.38 184 GLU A N 1
ATOM 1334 C CA . GLU A 1 184 ? -4.751 4.585 10.221 1.00 83.38 184 GLU A CA 1
ATOM 1335 C C . GLU A 1 184 ? -3.478 5.410 9.922 1.00 83.38 184 GLU A C 1
ATOM 1337 O O . GLU A 1 184 ? -2.525 5.439 10.697 1.00 83.38 184 GLU A O 1
ATOM 1342 N N . VAL A 1 185 ? -3.461 6.124 8.795 1.00 80.69 185 VAL A N 1
ATOM 1343 C CA . VAL A 1 185 ? -2.332 6.940 8.332 1.00 80.69 185 VAL A CA 1
ATOM 1344 C C . VAL A 1 185 ? -2.084 8.145 9.270 1.00 80.69 185 VAL A C 1
ATOM 1346 O O . VAL A 1 185 ? -3.044 8.763 9.759 1.00 80.69 185 VAL A O 1
ATOM 1349 N N . PRO A 1 186 ? -0.815 8.562 9.490 1.00 79.44 186 PRO A N 1
ATOM 1350 C CA . PRO A 1 186 ? -0.488 9.753 10.274 1.00 79.44 186 PRO A CA 1
ATOM 1351 C C . PRO A 1 186 ? -1.262 11.005 9.836 1.00 79.44 186 PRO A C 1
ATOM 1353 O O . PRO A 1 186 ? -1.442 11.251 8.643 1.00 79.44 186 PRO A O 1
ATOM 1356 N N . ALA A 1 187 ? -1.668 11.848 10.795 1.00 82.62 187 ALA A N 1
ATOM 1357 C CA . ALA A 1 187 ? -2.539 13.014 10.563 1.00 82.62 187 ALA A CA 1
ATOM 1358 C C . ALA A 1 187 ? -2.063 13.944 9.434 1.00 82.62 187 ALA A C 1
ATOM 1360 O O . ALA A 1 187 ? -2.869 14.409 8.631 1.00 82.62 187 ALA A O 1
ATOM 1361 N N . ARG A 1 188 ? -0.745 14.156 9.338 1.00 80.44 188 ARG A N 1
ATOM 1362 C CA . ARG A 1 188 ? -0.099 14.971 8.296 1.00 80.44 188 ARG A CA 1
ATOM 1363 C C . ARG A 1 188 ? -0.280 14.436 6.868 1.00 80.44 188 ARG A C 1
ATOM 1365 O O . ARG A 1 188 ? -0.145 15.193 5.915 1.00 80.44 188 ARG A O 1
ATOM 1372 N N . GLU A 1 189 ? -0.551 13.143 6.716 1.00 81.62 189 GLU A N 1
ATOM 1373 C CA . GLU A 1 189 ? -0.613 12.444 5.429 1.00 81.62 189 GLU A CA 1
ATOM 1374 C C . GLU A 1 189 ? -2.043 12.068 5.026 1.00 81.62 189 GLU A C 1
ATOM 1376 O O . GLU A 1 189 ? -2.293 11.883 3.837 1.00 81.62 189 GLU A O 1
ATOM 1381 N N . ARG A 1 190 ? -2.997 12.039 5.971 1.00 88.38 190 ARG A N 1
ATOM 1382 C CA . ARG A 1 190 ? -4.386 11.607 5.724 1.00 88.38 190 ARG A CA 1
ATOM 1383 C C . ARG A 1 190 ? -5.034 12.303 4.538 1.00 88.38 190 ARG A C 1
ATOM 1385 O O . ARG A 1 190 ? -5.499 11.618 3.643 1.00 88.38 190 ARG A O 1
ATOM 1392 N N . LYS A 1 191 ? -4.996 13.641 4.477 1.00 90.75 191 LYS A N 1
ATOM 1393 C CA . LYS A 1 191 ? -5.611 14.391 3.364 1.00 90.75 191 LYS A CA 1
ATOM 1394 C C . LYS A 1 191 ? -5.037 13.972 2.006 1.00 90.75 191 LYS A C 1
ATOM 1396 O O . LYS A 1 191 ? -5.772 13.765 1.053 1.00 90.75 191 LYS A O 1
ATOM 1401 N N . ALA A 1 192 ? -3.721 13.801 1.911 1.00 88.69 192 ALA A N 1
ATOM 1402 C CA . ALA A 1 192 ? -3.116 13.355 0.662 1.00 88.69 192 ALA A CA 1
ATOM 1403 C C . ALA A 1 192 ? -3.548 11.924 0.310 1.00 88.69 192 ALA A C 1
ATOM 1405 O O . ALA A 1 192 ? -3.957 11.678 -0.818 1.00 88.69 192 ALA A O 1
ATOM 1406 N N . VAL A 1 193 ? -3.504 10.997 1.270 1.00 88.56 193 VAL A N 1
ATOM 1407 C CA . VAL A 1 193 ? -3.841 9.585 1.029 1.00 88.56 193 VAL A CA 1
ATOM 1408 C C . VAL A 1 193 ? -5.332 9.384 0.742 1.00 88.56 193 VAL A C 1
ATOM 1410 O O . VAL A 1 193 ? -5.674 8.627 -0.159 1.00 88.56 193 VAL A O 1
ATOM 1413 N N . HIS A 1 194 ? -6.222 10.107 1.424 1.00 94.94 194 HIS A N 1
ATOM 1414 C CA . HIS A 1 194 ? -7.663 10.103 1.147 1.00 94.94 194 HIS A CA 1
ATOM 1415 C C . HIS A 1 194 ? -7.956 10.593 -0.269 1.00 94.94 194 HIS A C 1
ATOM 1417 O O . HIS A 1 194 ? -8.727 9.962 -0.988 1.00 94.94 194 HIS A O 1
ATOM 1423 N N . LEU A 1 195 ? -7.301 11.676 -0.704 1.00 94.50 195 LEU A N 1
ATOM 1424 C CA . LEU A 1 195 ? -7.453 12.177 -2.068 1.00 94.50 195 LEU A CA 1
ATOM 1425 C C . LEU A 1 195 ? -6.911 11.180 -3.103 1.00 94.50 195 LEU A C 1
ATOM 1427 O O . LEU A 1 195 ? -7.558 10.974 -4.126 1.00 94.50 195 LEU A O 1
ATOM 1431 N N . ILE A 1 196 ? -5.774 10.529 -2.827 1.00 90.75 196 ILE A N 1
ATOM 1432 C CA . ILE A 1 196 ? -5.225 9.458 -3.677 1.00 90.75 196 ILE A CA 1
ATOM 1433 C C . ILE A 1 196 ? -6.218 8.299 -3.789 1.00 90.75 196 ILE A C 1
ATOM 1435 O O . ILE A 1 196 ? -6.456 7.826 -4.894 1.00 90.75 196 ILE A O 1
ATOM 1439 N N . ALA A 1 197 ? -6.839 7.884 -2.680 1.00 92.88 197 ALA A N 1
ATOM 1440 C CA . ALA A 1 197 ? -7.820 6.800 -2.661 1.00 92.88 197 ALA A CA 1
ATOM 1441 C C . ALA A 1 197 ? -9.023 7.104 -3.564 1.00 92.88 197 ALA A C 1
ATOM 1443 O O . ALA A 1 197 ? -9.388 6.292 -4.410 1.00 92.88 197 ALA A O 1
ATOM 1444 N N . LEU A 1 198 ? -9.616 8.294 -3.424 1.00 94.62 198 LEU A N 1
ATOM 1445 C CA . LEU A 1 198 ? -10.764 8.689 -4.244 1.00 94.62 198 LEU A CA 1
ATOM 1446 C C . LEU A 1 198 ? -10.386 8.867 -5.717 1.00 94.62 198 LEU A C 1
ATOM 1448 O O . LEU A 1 198 ? -11.152 8.481 -6.597 1.00 94.62 198 LEU A O 1
ATOM 1452 N N . ALA A 1 199 ? -9.209 9.431 -5.993 1.00 92.00 199 ALA A N 1
ATOM 1453 C CA . ALA A 1 199 ? -8.717 9.611 -7.352 1.00 92.00 199 ALA A CA 1
ATOM 1454 C C . ALA A 1 199 ? -8.469 8.274 -8.058 1.00 92.00 199 ALA A C 1
ATOM 1456 O O . ALA A 1 199 ? -8.961 8.076 -9.165 1.00 92.00 199 ALA A O 1
ATOM 1457 N N . ALA A 1 200 ? -7.775 7.352 -7.389 1.00 87.06 200 ALA A N 1
ATOM 1458 C CA . ALA A 1 200 ? -7.502 6.014 -7.893 1.00 87.06 200 ALA A CA 1
ATOM 1459 C C . ALA A 1 200 ? -8.790 5.209 -8.111 1.00 87.06 200 ALA A C 1
ATOM 1461 O O . ALA A 1 200 ? -8.915 4.509 -9.112 1.00 87.06 200 ALA A O 1
ATOM 1462 N N . LEU A 1 201 ? -9.776 5.335 -7.212 1.00 91.75 201 LEU A N 1
ATOM 1463 C CA . LEU A 1 201 ? -11.085 4.706 -7.396 1.00 91.75 201 LEU A CA 1
ATOM 1464 C C . LEU A 1 201 ? -11.788 5.242 -8.645 1.00 91.75 201 LEU A C 1
ATOM 1466 O O . LEU A 1 201 ? -12.280 4.467 -9.457 1.00 91.75 201 LEU A O 1
ATOM 1470 N N . ARG A 1 202 ? -11.841 6.567 -8.800 1.00 89.25 202 ARG A N 1
ATOM 1471 C CA . ARG A 1 202 ? -12.481 7.219 -9.947 1.00 89.25 202 ARG A CA 1
ATOM 1472 C C . ARG A 1 202 ? -11.801 6.860 -11.269 1.00 89.25 202 ARG A C 1
ATOM 1474 O O . ARG A 1 202 ? -12.489 6.610 -12.252 1.00 89.25 202 ARG A O 1
ATOM 1481 N N . GLU A 1 203 ? -10.475 6.747 -11.272 1.00 86.69 203 GLU A N 1
ATOM 1482 C CA . GLU A 1 203 ? -9.701 6.238 -12.408 1.00 86.69 203 GLU A CA 1
ATOM 1483 C C . GLU A 1 203 ? -10.041 4.769 -12.721 1.00 86.69 203 GLU A C 1
ATOM 1485 O O . GLU A 1 203 ? -10.340 4.446 -13.868 1.00 86.69 203 GLU A O 1
ATOM 1490 N N . ALA A 1 204 ? -10.110 3.898 -11.707 1.00 80.38 204 ALA A N 1
ATOM 1491 C CA . ALA A 1 204 ? -10.495 2.492 -11.872 1.00 80.38 204 ALA A CA 1
ATOM 1492 C C . ALA A 1 204 ? -11.940 2.304 -12.376 1.00 80.38 204 ALA A C 1
ATOM 1494 O O . ALA A 1 204 ? -12.241 1.306 -13.026 1.00 80.38 204 ALA A O 1
ATOM 1495 N N . LEU A 1 205 ? -12.830 3.258 -12.093 1.00 82.00 205 LEU A N 1
ATOM 1496 C CA . LEU A 1 205 ? -14.215 3.282 -12.577 1.00 82.00 205 LEU A CA 1
ATOM 1497 C C . LEU A 1 205 ? -14.360 3.906 -13.979 1.00 82.00 205 LEU A C 1
ATOM 1499 O O . LEU A 1 205 ? -15.477 3.980 -14.483 1.00 82.00 205 LEU A O 1
ATOM 1503 N N . GLY A 1 206 ? -13.267 4.362 -14.601 1.00 80.81 206 GLY A N 1
ATOM 1504 C CA . GLY A 1 206 ? -13.281 5.004 -15.921 1.00 80.81 206 GLY A CA 1
ATOM 1505 C C . GLY A 1 206 ? -13.756 6.463 -15.920 1.00 80.81 206 GLY A C 1
ATOM 1506 O O . GLY A 1 206 ? -13.980 7.038 -16.981 1.00 80.81 206 GLY A O 1
ATOM 1507 N N . GLU A 1 207 ? -13.888 7.087 -14.749 1.00 86.38 207 GLU A N 1
ATOM 1508 C CA . GLU A 1 207 ? -14.370 8.460 -14.579 1.00 86.38 207 GLU A CA 1
ATOM 1509 C C . GLU A 1 207 ? -13.329 9.305 -13.820 1.00 86.38 207 GLU A C 1
ATOM 1511 O O . GLU A 1 207 ? -13.580 9.686 -12.677 1.00 86.38 207 GLU A O 1
ATOM 1516 N N . PRO A 1 208 ? -12.146 9.608 -14.385 1.00 86.56 208 PRO A N 1
ATOM 1517 C CA . PRO A 1 208 ? -11.071 10.284 -13.657 1.00 86.56 208 PRO A CA 1
ATOM 1518 C C . PRO A 1 208 ? -11.464 11.681 -13.136 1.00 86.56 208 PRO A C 1
ATOM 1520 O O . PRO A 1 208 ? -12.329 12.374 -13.680 1.00 86.56 208 PRO A O 1
ATOM 1523 N N . LEU A 1 209 ? -10.799 12.127 -12.062 1.00 87.62 209 LEU A N 1
ATOM 1524 C CA . LEU A 1 209 ? -10.940 13.500 -11.560 1.00 87.62 209 LEU A CA 1
ATOM 1525 C C . LEU A 1 209 ? -10.380 14.502 -12.577 1.00 87.62 209 LEU A C 1
ATOM 1527 O O . LEU A 1 209 ? -9.267 14.342 -13.069 1.00 87.62 209 LEU A O 1
ATOM 1531 N N . ALA A 1 210 ? -11.128 15.574 -12.837 1.00 88.69 210 ALA A N 1
ATOM 1532 C CA . ALA A 1 210 ? -10.636 16.711 -13.606 1.00 88.69 210 ALA A CA 1
ATOM 1533 C C . ALA A 1 210 ? -9.699 17.543 -12.722 1.00 88.69 210 ALA A C 1
ATOM 1535 O O . ALA A 1 210 ? -10.166 18.265 -11.844 1.00 88.69 210 ALA A O 1
ATOM 1536 N N . TRP A 1 211 ? -8.388 17.397 -12.909 1.00 85.69 211 TRP A N 1
ATOM 1537 C CA . TRP A 1 211 ? -7.365 18.092 -12.124 1.00 85.69 211 TRP A CA 1
ATOM 1538 C C . TRP A 1 211 ? -7.259 19.581 -12.485 1.00 85.69 211 TRP A C 1
ATOM 1540 O O . TRP A 1 211 ? -7.609 19.960 -13.603 1.00 85.69 211 TRP A O 1
ATOM 1550 N N . PRO A 1 212 ? -6.755 20.438 -11.573 1.00 82.31 212 PRO A N 1
ATOM 1551 C CA . PRO A 1 212 ? -6.473 21.835 -11.893 1.00 82.31 212 PRO A CA 1
ATOM 1552 C C . PRO A 1 212 ? -5.480 21.960 -13.058 1.00 82.31 212 PRO A C 1
ATOM 1554 O O . PRO A 1 212 ? -4.605 21.104 -13.225 1.00 82.31 212 PRO A O 1
ATOM 1557 N N . GLU A 1 213 ? -5.585 23.041 -13.835 1.00 75.69 213 GLU A N 1
ATOM 1558 C CA . GLU A 1 213 ? -4.685 23.306 -14.965 1.00 75.69 213 GLU A CA 1
ATOM 1559 C C . GLU A 1 213 ? -3.206 23.217 -14.547 1.00 75.69 213 GLU A C 1
ATOM 1561 O O . GLU A 1 213 ? -2.792 23.754 -13.517 1.00 75.69 213 GLU A O 1
ATOM 1566 N N . GLY A 1 214 ? -2.407 22.487 -15.333 1.00 67.06 214 GLY A N 1
ATOM 1567 C CA . GLY A 1 214 ? -0.983 22.258 -15.059 1.00 67.06 214 GLY A CA 1
ATOM 1568 C C . GLY A 1 214 ? -0.675 21.279 -13.914 1.00 67.06 214 GLY A C 1
ATOM 1569 O O . GLY A 1 214 ? 0.496 21.080 -13.597 1.00 67.06 214 GLY A O 1
ATOM 1570 N N . MET A 1 215 ? -1.688 20.661 -13.295 1.00 67.50 215 MET A N 1
ATOM 1571 C CA . MET A 1 215 ? -1.538 19.673 -12.216 1.00 67.50 215 MET A CA 1
ATOM 1572 C C . MET A 1 215 ? -2.188 18.323 -12.542 1.00 67.50 215 MET A C 1
ATOM 1574 O O . MET A 1 215 ? -2.442 17.543 -11.631 1.00 67.50 215 MET A O 1
ATOM 1578 N N . ALA A 1 216 ? -2.482 18.023 -13.807 1.00 63.88 216 ALA A N 1
ATOM 1579 C CA . ALA A 1 216 ? -2.901 16.672 -14.163 1.00 63.88 216 ALA A CA 1
ATOM 1580 C C . ALA A 1 216 ? -1.769 15.681 -13.824 1.00 63.88 216 ALA A C 1
ATOM 1582 O O . ALA A 1 216 ? -0.605 15.992 -14.107 1.00 63.88 216 ALA A O 1
ATOM 1583 N N . PRO A 1 217 ? -2.067 14.513 -13.215 1.00 60.53 217 PRO A N 1
ATOM 1584 C CA . PRO A 1 217 ? -1.097 13.431 -13.149 1.00 60.53 217 PRO A CA 1
ATOM 1585 C C . PRO A 1 217 ? -0.639 13.181 -14.575 1.00 60.53 217 PRO A C 1
ATOM 1587 O O . PRO A 1 217 ? -1.452 13.274 -15.500 1.00 60.53 217 PRO A O 1
ATOM 1590 N N . ALA A 1 218 ? 0.664 12.952 -14.755 1.00 54.50 218 ALA A N 1
ATOM 1591 C CA . ALA A 1 218 ? 1.174 12.530 -16.048 1.00 54.50 218 ALA A CA 1
ATOM 1592 C C . ALA A 1 218 ? 0.285 11.361 -16.465 1.00 54.50 218 ALA A C 1
ATOM 1594 O O . ALA A 1 218 ? 0.264 10.356 -15.750 1.00 54.50 218 ALA A O 1
ATOM 1595 N N . ALA A 1 219 ? -0.542 11.569 -17.503 1.00 45.53 219 ALA A N 1
ATOM 1596 C CA . ALA A 1 219 ? -1.454 10.551 -18.005 1.00 45.53 219 ALA A CA 1
ATOM 1597 C C . ALA A 1 219 ? -0.631 9.280 -18.053 1.00 45.53 219 ALA A C 1
ATOM 1599 O O . ALA A 1 219 ? 0.473 9.362 -18.599 1.00 45.53 219 ALA A O 1
ATOM 1600 N N . ALA A 1 220 ? -1.089 8.221 -17.363 1.00 42.91 220 ALA A N 1
ATOM 1601 C CA . ALA A 1 220 ? -0.389 6.946 -17.271 1.00 42.91 220 ALA A CA 1
ATOM 1602 C C . ALA A 1 220 ? 0.256 6.724 -18.626 1.00 42.91 220 ALA A C 1
ATOM 1604 O O . ALA A 1 220 ? -0.491 6.618 -19.601 1.00 42.91 220 ALA A O 1
ATOM 1605 N N . ALA A 1 221 ? 1.589 6.894 -18.678 1.00 38.97 221 ALA A N 1
ATOM 1606 C CA . ALA A 1 221 ? 2.269 7.126 -19.941 1.00 38.97 221 ALA A CA 1
ATOM 1607 C C . ALA A 1 221 ? 1.749 6.066 -20.895 1.00 38.97 221 ALA A C 1
ATOM 1609 O O . ALA A 1 221 ? 1.731 4.886 -20.521 1.00 38.97 221 ALA A O 1
ATOM 1610 N N . GLU A 1 222 ? 1.199 6.525 -22.023 1.00 35.84 222 GLU A N 1
ATOM 1611 C CA . GLU A 1 222 ? 0.738 5.674 -23.109 1.00 35.84 222 GLU A CA 1
ATOM 1612 C C . GLU A 1 222 ? 1.659 4.464 -23.178 1.00 35.84 222 GLU A C 1
ATOM 1614 O O . GLU A 1 222 ? 2.877 4.647 -23.126 1.00 35.84 222 GLU A O 1
ATOM 1619 N N . GLN A 1 223 ? 1.051 3.271 -23.160 1.00 44.75 223 GLN A N 1
ATOM 1620 C CA . GLN A 1 223 ? 1.651 1.949 -23.371 1.00 44.75 223 GLN A CA 1
ATOM 1621 C C . GLN A 1 223 ? 3.178 1.994 -23.483 1.00 44.75 223 GLN A C 1
ATOM 1623 O O . GLN A 1 223 ? 3.652 2.541 -24.480 1.00 44.75 223 GLN A O 1
ATOM 1628 N N . PRO A 1 224 ? 3.935 1.416 -22.523 1.00 46.84 224 PRO A N 1
ATOM 1629 C CA . PRO A 1 224 ? 5.374 1.627 -22.398 1.00 46.84 224 PRO A CA 1
ATOM 1630 C C . PRO A 1 224 ? 6.009 1.609 -23.778 1.00 46.84 224 PRO A C 1
ATOM 1632 O O . PRO A 1 224 ? 6.004 0.571 -24.446 1.00 46.84 224 PRO A O 1
ATOM 1635 N N . THR A 1 225 ? 6.465 2.779 -24.232 1.00 51.00 225 THR A N 1
ATOM 1636 C CA . THR A 1 225 ? 7.075 2.890 -25.548 1.00 51.00 225 THR A CA 1
ATOM 1637 C C . THR A 1 225 ? 8.153 1.822 -25.613 1.00 51.00 225 THR A C 1
ATOM 1639 O O . THR A 1 225 ? 8.976 1.707 -24.702 1.00 51.00 225 THR A O 1
ATOM 1642 N N . ALA A 1 226 ? 8.142 1.007 -26.667 1.00 56.62 226 ALA A N 1
ATOM 1643 C CA . ALA A 1 226 ? 9.089 -0.095 -26.814 1.00 56.62 226 ALA A CA 1
ATOM 1644 C C . ALA A 1 226 ? 10.562 0.374 -26.839 1.00 56.62 226 ALA A C 1
ATOM 1646 O O . ALA A 1 226 ? 11.472 -0.445 -26.783 1.00 56.62 226 ALA A O 1
ATOM 1647 N N . ALA A 1 227 ? 10.819 1.681 -26.899 1.00 66.75 227 ALA A N 1
ATOM 1648 C CA . ALA A 1 227 ? 12.148 2.258 -26.802 1.00 66.75 227 ALA A CA 1
ATOM 1649 C C . ALA A 1 227 ? 12.365 2.946 -25.446 1.00 66.75 227 ALA A C 1
ATOM 1651 O O . ALA A 1 227 ? 11.486 3.648 -24.943 1.00 66.75 227 ALA A O 1
ATOM 1652 N N . LEU A 1 228 ? 13.572 2.785 -24.892 1.00 77.69 228 LEU A N 1
ATOM 1653 C CA . LEU A 1 228 ? 14.046 3.597 -23.771 1.00 77.69 228 LEU A CA 1
ATOM 1654 C C . LEU A 1 228 ? 14.040 5.088 -24.150 1.00 77.69 228 LEU A C 1
ATOM 1656 O O . LEU A 1 228 ? 14.419 5.458 -25.264 1.00 77.69 228 LEU A O 1
ATOM 1660 N N . GLY A 1 229 ? 13.683 5.957 -23.213 1.00 82.50 229 GLY A N 1
ATOM 1661 C CA . GLY A 1 229 ? 13.879 7.400 -23.305 1.00 82.50 229 GLY A CA 1
ATOM 1662 C C . GLY A 1 229 ? 15.340 7.812 -23.082 1.00 82.50 229 GLY A C 1
ATOM 1663 O O . GLY A 1 229 ? 16.180 7.028 -22.641 1.00 82.50 229 GLY A O 1
ATOM 1664 N N . GLU A 1 230 ? 15.670 9.073 -23.369 1.00 84.56 230 GLU A N 1
ATOM 1665 C CA . GLU A 1 230 ? 17.022 9.612 -23.136 1.00 84.56 230 GLU A CA 1
ATOM 1666 C C . GLU A 1 230 ? 17.371 9.684 -21.644 1.00 84.56 230 GLU A C 1
ATOM 1668 O O . GLU A 1 230 ? 18.480 9.329 -21.248 1.00 84.56 230 GLU A O 1
ATOM 1673 N N . ARG A 1 231 ? 16.392 10.056 -20.810 1.00 84.88 231 ARG A N 1
ATOM 1674 C CA . ARG A 1 231 ? 16.524 10.073 -19.345 1.00 84.88 231 ARG A CA 1
ATOM 1675 C C . ARG A 1 231 ? 16.780 8.680 -18.780 1.00 84.88 231 ARG A C 1
ATOM 1677 O O . ARG A 1 231 ? 17.716 8.502 -18.008 1.00 84.88 231 ARG A O 1
ATOM 1684 N N . GLU A 1 232 ? 16.024 7.689 -19.246 1.00 88.25 232 GLU A N 1
ATOM 1685 C CA . GLU A 1 232 ? 16.188 6.295 -18.833 1.00 88.25 232 GLU A CA 1
ATOM 1686 C C . GLU A 1 232 ? 17.574 5.767 -19.220 1.00 88.25 232 GLU A C 1
ATOM 1688 O O . GLU A 1 232 ? 18.247 5.151 -18.399 1.00 88.25 232 GLU A O 1
ATOM 1693 N N . ARG A 1 233 ? 18.063 6.072 -20.433 1.00 90.69 233 ARG A N 1
ATOM 1694 C CA . ARG A 1 233 ? 19.436 5.726 -20.847 1.00 90.69 233 ARG A CA 1
ATOM 1695 C C . ARG A 1 233 ? 20.496 6.359 -19.946 1.00 90.69 233 ARG A C 1
ATOM 1697 O O . ARG A 1 233 ? 21.428 5.669 -19.538 1.00 90.69 233 ARG A O 1
ATOM 1704 N N . ALA A 1 234 ? 20.357 7.647 -19.632 1.00 92.19 234 ALA A N 1
ATOM 1705 C CA . ALA A 1 234 ? 21.276 8.340 -18.732 1.00 92.19 234 ALA A CA 1
ATOM 1706 C C . ALA A 1 234 ? 21.253 7.730 -17.320 1.00 92.19 234 ALA A C 1
ATOM 1708 O O . ALA A 1 234 ? 22.301 7.561 -16.696 1.00 92.19 234 ALA A O 1
ATOM 1709 N N . PHE A 1 235 ? 20.073 7.336 -16.837 1.00 94.25 235 PHE A N 1
ATOM 1710 C CA . PHE A 1 235 ? 19.919 6.664 -15.553 1.00 94.25 235 PHE A CA 1
ATOM 1711 C C . PHE A 1 235 ? 20.570 5.271 -15.533 1.00 94.25 235 PHE A C 1
ATOM 1713 O O . PHE A 1 235 ? 21.298 4.958 -14.592 1.00 94.25 235 PHE A O 1
ATOM 1720 N N . LEU A 1 236 ? 20.380 4.451 -16.574 1.00 95.44 236 LEU A N 1
ATOM 1721 C CA . LEU A 1 236 ? 21.045 3.144 -16.681 1.00 95.44 236 LEU A CA 1
ATOM 1722 C C . LEU A 1 236 ? 22.575 3.291 -16.674 1.00 95.44 236 LEU A C 1
ATOM 1724 O O . LEU A 1 236 ? 23.251 2.584 -15.930 1.00 95.44 236 LEU A O 1
ATOM 1728 N N . ALA A 1 237 ? 23.112 4.284 -17.392 1.00 95.94 237 ALA A N 1
ATOM 1729 C CA . ALA A 1 237 ? 24.542 4.595 -17.360 1.00 95.94 237 ALA A CA 1
ATOM 1730 C C . ALA A 1 237 ? 25.029 4.991 -15.951 1.00 95.94 237 ALA A C 1
ATOM 1732 O O . ALA A 1 237 ? 26.125 4.608 -15.543 1.00 95.94 237 ALA A O 1
ATOM 1733 N N . GLN A 1 238 ? 24.211 5.710 -15.174 1.00 96.75 238 GLN A N 1
ATOM 1734 C CA . GLN A 1 238 ? 24.527 6.048 -13.783 1.00 96.75 238 GLN A CA 1
ATOM 1735 C C . GLN A 1 238 ? 24.561 4.808 -12.876 1.00 96.75 238 GLN A C 1
ATOM 1737 O O . GLN A 1 238 ? 25.428 4.701 -12.005 1.00 96.75 238 GLN A O 1
ATOM 1742 N N . VAL A 1 239 ? 23.634 3.867 -13.076 1.00 97.62 239 VAL A N 1
ATOM 1743 C CA . VAL A 1 239 ? 23.623 2.590 -12.350 1.00 97.62 239 VAL A CA 1
ATOM 1744 C C . VAL A 1 239 ? 24.876 1.779 -12.676 1.00 97.62 239 VAL A C 1
ATOM 1746 O O . VAL A 1 239 ? 25.548 1.311 -11.761 1.00 97.62 239 VAL A O 1
ATOM 1749 N N . GLU A 1 240 ? 25.233 1.662 -13.952 1.00 97.56 240 GLU A N 1
ATOM 1750 C CA . GLU A 1 240 ? 26.433 0.945 -14.404 1.00 97.56 240 GLU A CA 1
ATOM 1751 C C . GLU A 1 240 ? 27.721 1.555 -13.845 1.00 97.56 240 GLU A C 1
ATOM 1753 O O . GLU A 1 240 ? 28.585 0.827 -13.356 1.00 97.56 240 GLU A O 1
ATOM 1758 N N . ALA A 1 241 ? 27.824 2.888 -13.832 1.00 97.44 241 ALA A N 1
ATOM 1759 C CA . ALA A 1 241 ? 28.946 3.584 -13.211 1.00 97.44 241 ALA A CA 1
ATOM 1760 C C . ALA A 1 241 ? 29.067 3.237 -11.717 1.00 97.44 241 ALA A C 1
ATOM 1762 O O . ALA A 1 241 ? 30.156 2.914 -11.249 1.00 97.44 241 ALA A O 1
ATOM 1763 N N . MET A 1 242 ? 27.947 3.204 -10.983 1.00 97.00 242 MET A N 1
ATOM 1764 C CA . MET A 1 242 ? 27.941 2.797 -9.574 1.00 97.00 242 MET A CA 1
ATOM 1765 C C . MET A 1 242 ? 28.403 1.342 -9.387 1.00 97.00 242 MET A C 1
ATOM 1767 O O . MET A 1 242 ? 29.170 1.059 -8.468 1.00 97.00 242 MET A O 1
ATOM 1771 N N . LEU A 1 243 ? 27.971 0.412 -10.247 1.00 97.31 243 LEU A N 1
ATOM 1772 C CA . LEU A 1 243 ? 28.433 -0.980 -10.190 1.00 97.31 243 LEU A CA 1
ATOM 1773 C C . LEU A 1 243 ? 29.938 -1.088 -10.469 1.00 97.31 243 LEU A C 1
ATOM 1775 O O . LEU A 1 243 ? 30.640 -1.818 -9.770 1.00 97.31 243 LEU A O 1
ATOM 1779 N N . HIS A 1 244 ? 30.441 -0.345 -11.457 1.00 96.69 244 HIS A N 1
ATOM 1780 C CA . HIS A 1 244 ? 31.860 -0.319 -11.800 1.00 96.69 244 HIS A CA 1
ATOM 1781 C C . HIS A 1 244 ? 32.718 0.270 -10.671 1.00 96.69 244 HIS A C 1
ATOM 1783 O O . HIS A 1 244 ? 33.767 -0.284 -10.343 1.00 96.69 244 HIS A O 1
ATOM 1789 N N . GLU A 1 245 ? 32.259 1.345 -10.028 1.00 95.56 245 GLU A N 1
ATOM 1790 C CA . GLU A 1 245 ? 32.910 1.925 -8.847 1.00 95.56 245 GLU A CA 1
ATOM 1791 C C . GLU A 1 245 ? 32.997 0.909 -7.697 1.00 95.56 245 GLU A C 1
ATOM 1793 O O . GLU A 1 245 ? 34.049 0.769 -7.077 1.00 95.56 245 GLU A O 1
ATOM 1798 N N . LEU A 1 246 ? 31.927 0.147 -7.440 1.00 95.62 246 LEU A N 1
ATOM 1799 C CA . LEU A 1 246 ? 31.930 -0.901 -6.411 1.00 95.62 246 LEU A CA 1
ATOM 1800 C C . LEU A 1 246 ? 32.900 -2.044 -6.741 1.00 95.62 246 LEU A C 1
ATOM 1802 O O . LEU A 1 246 ? 33.596 -2.533 -5.852 1.00 95.62 246 LEU A O 1
ATOM 1806 N N . LEU A 1 247 ? 32.960 -2.470 -8.008 1.00 94.69 247 LEU A N 1
ATOM 1807 C CA . LEU A 1 247 ? 33.881 -3.522 -8.454 1.00 94.69 247 LEU A CA 1
ATOM 1808 C C . LEU A 1 247 ? 35.343 -3.081 -8.359 1.00 94.69 247 LEU A C 1
ATOM 1810 O O . LEU A 1 247 ? 36.177 -3.834 -7.866 1.00 94.69 247 LEU A O 1
ATOM 1814 N N . THR A 1 248 ? 35.652 -1.873 -8.831 1.00 94.81 248 THR A N 1
ATOM 1815 C CA . THR A 1 248 ? 37.024 -1.341 -8.859 1.00 94.81 248 THR A CA 1
ATOM 1816 C C . THR A 1 248 ? 37.529 -0.958 -7.473 1.00 94.81 248 THR A C 1
ATOM 1818 O O . THR A 1 248 ? 38.695 -1.196 -7.170 1.00 94.81 248 THR A O 1
ATOM 1821 N N . GLY A 1 249 ? 36.658 -0.418 -6.615 1.00 91.56 249 GLY A N 1
ATOM 1822 C CA . GLY A 1 249 ? 36.976 -0.119 -5.217 1.00 91.56 249 GLY A CA 1
ATOM 1823 C C . GLY A 1 249 ? 37.110 -1.361 -4.330 1.00 91.56 249 GLY A C 1
ATOM 1824 O O . GLY A 1 249 ? 37.757 -1.296 -3.287 1.00 91.56 249 GLY A O 1
ATOM 1825 N N . GLY A 1 250 ? 36.538 -2.491 -4.755 1.00 93.25 250 GLY A N 1
ATOM 1826 C CA . GLY A 1 250 ? 36.521 -3.742 -4.005 1.00 93.25 250 GLY A CA 1
ATOM 1827 C C . GLY A 1 250 ? 35.456 -3.752 -2.906 1.00 93.25 250 GLY A C 1
ATOM 1828 O O . GLY A 1 250 ? 35.349 -2.834 -2.090 1.00 93.25 250 GLY A O 1
ATOM 1829 N N . LEU A 1 251 ? 34.679 -4.837 -2.841 1.00 92.00 251 LEU A N 1
ATOM 1830 C CA . LEU A 1 251 ? 33.578 -4.958 -1.880 1.00 92.00 251 LEU A CA 1
ATOM 1831 C C . LEU A 1 251 ? 34.040 -5.008 -0.418 1.00 92.00 251 LEU A C 1
ATOM 1833 O O . LEU A 1 251 ? 33.280 -4.628 0.466 1.00 92.00 251 LEU A O 1
ATOM 1837 N N . SER A 1 252 ? 35.294 -5.382 -0.160 1.00 88.81 252 SER A N 1
ATOM 1838 C CA . SER A 1 252 ? 35.881 -5.373 1.185 1.00 88.81 252 SER A CA 1
ATOM 1839 C C . SER A 1 252 ? 36.122 -3.960 1.741 1.00 88.81 252 SER A C 1
ATOM 1841 O O . SER A 1 252 ? 36.371 -3.803 2.937 1.00 88.81 252 SER A O 1
ATOM 1843 N N . HIS A 1 253 ? 36.072 -2.930 0.887 1.00 89.38 253 HIS A N 1
ATOM 1844 C CA . HIS A 1 253 ? 36.382 -1.535 1.224 1.00 89.38 253 HIS A CA 1
ATOM 1845 C C . HIS A 1 253 ? 35.200 -0.579 1.020 1.00 89.38 253 HIS A C 1
ATOM 1847 O O . HIS A 1 253 ? 35.379 0.640 0.986 1.00 89.38 253 HIS A O 1
ATOM 1853 N N . VAL A 1 254 ? 33.982 -1.110 0.893 1.00 91.69 254 VAL A N 1
ATOM 1854 C CA . VAL A 1 254 ? 32.773 -0.290 0.749 1.00 91.69 254 VAL A CA 1
ATOM 1855 C C . VAL A 1 254 ? 32.539 0.599 1.970 1.00 91.69 254 VAL A C 1
ATOM 1857 O O . VAL A 1 254 ? 32.888 0.258 3.100 1.00 91.69 254 VAL A O 1
ATOM 1860 N N . SER A 1 255 ? 31.921 1.756 1.734 1.00 89.12 255 SER A N 1
ATOM 1861 C CA . SER A 1 255 ? 31.610 2.753 2.760 1.00 89.12 255 SER A CA 1
ATOM 1862 C C . SER A 1 255 ? 30.102 2.939 2.933 1.00 89.12 255 SER A C 1
ATOM 1864 O O . SER A 1 255 ? 29.311 2.604 2.047 1.00 89.12 255 SER A O 1
ATOM 1866 N N . GLU A 1 256 ? 29.688 3.555 4.045 1.00 86.19 256 GLU A N 1
ATOM 1867 C CA . GLU A 1 256 ? 28.284 3.946 4.273 1.00 86.19 256 GLU A CA 1
ATOM 1868 C C . GLU A 1 256 ? 27.735 4.830 3.137 1.00 86.19 256 GLU A C 1
ATOM 1870 O O . GLU A 1 256 ? 26.561 4.747 2.771 1.00 86.19 256 GLU A O 1
ATOM 1875 N N . GLN A 1 257 ? 28.602 5.631 2.508 1.00 89.81 257 GLN A N 1
ATOM 1876 C CA . GLN A 1 257 ? 28.232 6.485 1.383 1.00 89.81 257 GLN A CA 1
ATOM 1877 C C . GLN A 1 257 ? 27.798 5.677 0.151 1.00 89.81 257 GLN A C 1
ATOM 1879 O O . GLN A 1 257 ? 26.903 6.108 -0.579 1.00 89.81 257 GLN A O 1
ATOM 1884 N N . ALA A 1 258 ? 28.384 4.498 -0.076 1.00 89.62 258 ALA A N 1
ATOM 1885 C CA . ALA A 1 258 ? 27.992 3.621 -1.175 1.00 89.62 258 ALA A CA 1
ATOM 1886 C C . ALA A 1 258 ? 26.565 3.078 -0.983 1.00 89.62 258 ALA A C 1
ATOM 1888 O O . ALA A 1 258 ? 25.767 3.098 -1.923 1.00 89.62 258 ALA A O 1
ATOM 1889 N N . SER A 1 259 ? 26.213 2.684 0.246 1.00 84.12 259 SER A N 1
ATOM 1890 C CA . SER A 1 259 ? 24.850 2.269 0.611 1.00 84.12 259 SER A CA 1
ATOM 1891 C C . SER A 1 259 ? 23.834 3.399 0.383 1.00 84.12 259 SER A C 1
ATOM 1893 O O . SER A 1 259 ? 22.822 3.210 -0.299 1.00 84.12 259 SER A O 1
ATOM 1895 N N . ALA A 1 260 ? 24.145 4.617 0.844 1.00 82.62 260 ALA A N 1
ATOM 1896 C CA . ALA A 1 260 ? 23.278 5.782 0.653 1.00 82.62 260 ALA A CA 1
ATOM 1897 C C . ALA A 1 260 ? 23.053 6.125 -0.834 1.00 82.62 260 ALA A C 1
ATOM 1899 O O . ALA A 1 260 ? 21.931 6.438 -1.239 1.00 82.62 260 ALA A O 1
ATOM 1900 N N . ARG A 1 261 ? 24.094 6.021 -1.673 1.00 92.00 261 ARG A N 1
ATOM 1901 C CA . ARG A 1 261 ? 23.985 6.230 -3.129 1.00 92.00 261 ARG A CA 1
ATOM 1902 C C . ARG A 1 261 ? 23.094 5.181 -3.797 1.00 92.00 261 ARG A C 1
ATOM 1904 O O . ARG A 1 261 ? 22.268 5.543 -4.632 1.00 92.00 261 ARG A O 1
ATOM 1911 N N . LEU A 1 262 ? 23.203 3.909 -3.411 1.00 89.88 262 LEU A N 1
ATOM 1912 C CA . LEU A 1 262 ? 22.330 2.841 -3.917 1.00 89.88 262 LEU A CA 1
ATOM 1913 C C . LEU A 1 262 ? 20.862 3.066 -3.533 1.00 89.88 262 LEU A C 1
ATOM 1915 O O . LEU A 1 262 ? 19.968 2.846 -4.353 1.00 89.88 262 LEU A O 1
ATOM 1919 N N . LEU A 1 263 ? 20.603 3.568 -2.322 1.00 82.38 263 LEU A N 1
ATOM 1920 C CA . LEU A 1 263 ? 19.256 3.943 -1.892 1.00 82.38 263 LEU A CA 1
ATOM 1921 C C . LEU A 1 263 ? 18.699 5.127 -2.704 1.00 82.38 263 LEU A C 1
ATOM 1923 O O . LEU A 1 263 ? 17.530 5.110 -3.091 1.00 82.38 263 LEU A O 1
ATOM 1927 N N . ALA A 1 264 ? 19.528 6.122 -3.023 1.00 82.44 264 ALA A N 1
ATOM 1928 C CA . ALA A 1 264 ? 19.128 7.225 -3.895 1.00 82.44 264 ALA A CA 1
ATOM 1929 C C . ALA A 1 264 ? 18.791 6.731 -5.316 1.00 82.44 264 ALA A C 1
ATOM 1931 O O . ALA A 1 264 ? 17.718 7.040 -5.835 1.00 82.44 264 ALA A O 1
ATOM 1932 N N . LEU A 1 265 ? 19.640 5.884 -5.911 1.00 88.56 265 LEU A N 1
ATOM 1933 C CA . LEU A 1 265 ? 19.382 5.267 -7.221 1.00 88.56 265 LEU A CA 1
ATOM 1934 C C . LEU A 1 265 ? 18.104 4.422 -7.217 1.00 88.56 265 LEU A C 1
ATOM 1936 O O . LEU A 1 265 ? 17.343 4.426 -8.179 1.00 88.56 265 LEU A O 1
ATOM 1940 N N . ASN A 1 266 ? 17.823 3.725 -6.119 1.00 86.00 266 ASN A N 1
ATOM 1941 C CA . ASN A 1 266 ? 16.584 2.982 -5.931 1.00 86.00 266 ASN A CA 1
ATOM 1942 C C . ASN A 1 266 ? 15.325 3.871 -5.951 1.00 86.00 266 ASN A C 1
ATOM 1944 O O . ASN A 1 266 ? 14.275 3.428 -6.426 1.00 86.00 266 ASN A O 1
ATOM 1948 N N . MET A 1 267 ? 15.400 5.093 -5.421 1.00 77.75 267 MET A N 1
ATOM 1949 C CA . MET A 1 267 ? 14.306 6.064 -5.508 1.00 77.75 267 MET A CA 1
ATOM 1950 C C . MET A 1 267 ? 14.161 6.596 -6.936 1.00 77.75 267 MET A C 1
ATOM 1952 O O . MET A 1 267 ? 13.049 6.596 -7.462 1.00 77.75 267 MET A O 1
ATOM 1956 N N . SER A 1 268 ? 15.271 6.945 -7.591 1.00 81.38 268 SER A N 1
ATOM 1957 C CA . SER A 1 268 ? 15.277 7.389 -8.991 1.00 81.38 268 SER A CA 1
ATOM 1958 C C . SER A 1 268 ? 14.718 6.327 -9.942 1.00 81.38 268 SER A C 1
ATOM 1960 O O . SER A 1 268 ? 13.860 6.638 -10.759 1.00 81.38 268 SER A O 1
ATOM 1962 N N . ALA A 1 269 ? 15.082 5.051 -9.763 1.00 82.19 269 ALA A N 1
ATOM 1963 C CA . ALA A 1 269 ? 14.553 3.939 -10.557 1.00 82.19 269 ALA A CA 1
ATOM 1964 C C . ALA A 1 269 ? 13.021 3.825 -10.486 1.00 82.19 269 ALA A C 1
ATOM 1966 O O . ALA A 1 269 ? 12.385 3.421 -11.455 1.00 82.19 269 ALA A O 1
ATOM 1967 N N . ARG A 1 270 ? 12.406 4.180 -9.348 1.00 77.56 270 ARG A N 1
ATOM 1968 C CA . ARG A 1 270 ? 10.939 4.231 -9.250 1.00 77.56 270 ARG A CA 1
ATOM 1969 C C . ARG A 1 270 ? 10.355 5.411 -10.020 1.00 77.56 270 ARG A C 1
ATOM 1971 O O . ARG A 1 270 ? 9.315 5.239 -10.642 1.00 77.56 270 ARG A O 1
ATOM 1978 N N . GLY A 1 271 ? 11.018 6.568 -9.977 1.00 73.25 271 GLY A N 1
ATOM 1979 C CA . GLY A 1 271 ? 10.624 7.751 -10.746 1.00 73.25 271 GLY A CA 1
ATOM 1980 C C . GLY A 1 271 ? 10.684 7.529 -12.260 1.00 73.25 271 GLY A C 1
ATOM 1981 O O . GLY A 1 271 ? 9.816 8.013 -12.972 1.00 73.25 271 GLY A O 1
ATOM 1982 N N . GLU A 1 272 ? 11.646 6.732 -12.730 1.00 80.00 272 GLU A N 1
ATOM 1983 C CA . GLU A 1 272 ? 11.810 6.357 -14.146 1.00 80.00 272 GLU A CA 1
ATOM 1984 C C . GLU A 1 272 ? 10.934 5.155 -14.574 1.00 80.00 272 GLU A C 1
ATOM 1986 O O . GLU A 1 272 ? 11.064 4.650 -15.684 1.00 80.00 272 GLU A O 1
ATOM 1991 N N . GLY A 1 273 ? 10.055 4.635 -13.707 1.00 79.69 273 GLY A N 1
ATOM 1992 C CA . GLY A 1 273 ? 9.187 3.503 -14.063 1.00 79.69 273 GLY A CA 1
ATOM 1993 C C . GLY A 1 273 ? 9.926 2.166 -14.248 1.00 79.69 273 GLY A C 1
ATOM 1994 O O . GLY A 1 273 ? 9.504 1.334 -15.051 1.00 79.69 273 GLY A O 1
ATOM 1995 N N . LEU A 1 274 ? 11.012 1.939 -13.495 1.00 86.81 274 LEU A N 1
ATOM 1996 C CA . LEU A 1 274 ? 11.831 0.716 -13.503 1.00 86.81 274 LEU A CA 1
ATOM 1997 C C . LEU A 1 274 ? 11.735 -0.046 -12.159 1.00 86.81 274 LEU A C 1
ATOM 1999 O O . LEU A 1 274 ? 12.726 -0.160 -11.425 1.00 86.81 274 LEU A O 1
ATOM 2003 N N . PRO A 1 275 ? 10.557 -0.575 -11.769 1.00 81.81 275 PRO A N 1
ATOM 2004 C CA . PRO A 1 275 ? 10.348 -1.181 -10.450 1.00 81.81 275 PRO A CA 1
ATOM 2005 C C . PRO A 1 275 ? 11.206 -2.427 -10.179 1.00 81.81 275 PRO A C 1
ATOM 2007 O O . PRO A 1 275 ? 11.637 -2.617 -9.035 1.00 81.81 275 PRO A O 1
ATOM 2010 N N . ARG A 1 276 ? 11.502 -3.251 -11.195 1.00 85.31 276 ARG A N 1
ATOM 2011 C CA . ARG A 1 276 ? 12.391 -4.419 -11.051 1.00 85.31 276 ARG A CA 1
ATOM 2012 C C . ARG A 1 276 ? 13.814 -3.987 -10.719 1.00 85.31 276 ARG A C 1
ATOM 2014 O O . ARG A 1 276 ? 14.390 -4.472 -9.746 1.00 85.31 276 ARG A O 1
ATOM 2021 N N . LEU A 1 277 ? 14.349 -3.024 -11.471 1.00 92.31 277 LEU A N 1
ATOM 2022 C CA . LEU A 1 277 ? 15.670 -2.451 -11.215 1.00 92.31 277 LEU A CA 1
ATOM 2023 C C . LEU A 1 277 ? 15.721 -1.781 -9.839 1.00 92.31 277 LEU A C 1
ATOM 2025 O O . LEU A 1 277 ? 16.665 -1.996 -9.082 1.00 92.31 277 LEU A O 1
ATOM 2029 N N . ALA A 1 278 ? 14.665 -1.051 -9.464 1.00 85.44 278 ALA A N 1
ATOM 2030 C CA . ALA A 1 278 ? 14.548 -0.495 -8.126 1.00 85.44 278 ALA A CA 1
ATOM 2031 C C . ALA A 1 278 ? 14.685 -1.602 -7.068 1.00 85.44 278 ALA A C 1
ATOM 2033 O O . ALA A 1 278 ? 15.489 -1.457 -6.153 1.00 85.44 278 ALA A O 1
ATOM 2034 N N . ALA A 1 279 ? 13.953 -2.715 -7.174 1.00 82.06 279 ALA A N 1
ATOM 2035 C CA . ALA A 1 279 ? 14.042 -3.813 -6.206 1.00 82.06 279 ALA A CA 1
ATOM 2036 C C . ALA A 1 279 ? 15.462 -4.374 -6.057 1.00 82.06 279 ALA A C 1
ATOM 2038 O O . ALA A 1 279 ? 15.940 -4.508 -4.929 1.00 82.06 279 ALA A O 1
ATOM 2039 N N . LEU A 1 280 ? 16.157 -4.607 -7.170 1.00 89.19 280 LEU A N 1
ATOM 2040 C CA . LEU A 1 280 ? 17.533 -5.103 -7.151 1.00 89.19 280 LEU A CA 1
ATOM 2041 C C . LEU A 1 280 ? 18.501 -4.103 -6.500 1.00 89.19 280 LEU A C 1
ATOM 2043 O O . LEU A 1 280 ? 19.285 -4.495 -5.640 1.00 89.19 280 LEU A O 1
ATOM 2047 N N . LEU A 1 281 ? 18.397 -2.809 -6.825 1.00 91.19 281 LEU A N 1
ATOM 2048 C CA . LEU A 1 281 ? 19.211 -1.750 -6.208 1.00 91.19 281 LEU A CA 1
ATOM 2049 C C . LEU A 1 281 ? 18.976 -1.640 -4.696 1.00 91.19 281 LEU A C 1
ATOM 2051 O O . LEU A 1 281 ? 19.907 -1.407 -3.930 1.00 91.19 281 LEU A O 1
ATOM 2055 N N . ARG A 1 282 ? 17.728 -1.842 -4.260 1.00 86.31 282 ARG A N 1
ATOM 2056 C CA . ARG A 1 282 ? 17.336 -1.873 -2.844 1.00 86.31 282 ARG A CA 1
ATOM 2057 C C . ARG A 1 282 ? 18.035 -3.017 -2.107 1.00 86.31 282 ARG A C 1
ATOM 2059 O O . ARG A 1 282 ? 18.612 -2.801 -1.045 1.00 86.31 282 ARG A O 1
ATOM 2066 N N . ASN A 1 283 ? 18.005 -4.210 -2.699 1.00 83.94 283 ASN A N 1
ATOM 2067 C CA . ASN A 1 283 ? 18.652 -5.399 -2.151 1.00 83.94 283 ASN A CA 1
ATOM 2068 C C . ASN A 1 283 ? 20.176 -5.235 -2.110 1.00 83.94 283 ASN A C 1
ATOM 2070 O O . ASN A 1 283 ? 20.792 -5.563 -1.100 1.00 83.94 283 ASN A O 1
ATOM 2074 N N . LEU A 1 284 ? 20.773 -4.666 -3.165 1.00 91.94 284 LEU A N 1
ATOM 2075 C CA . LEU A 1 284 ? 22.211 -4.410 -3.214 1.00 91.94 284 LEU A CA 1
ATOM 2076 C C . LEU A 1 284 ? 22.629 -3.387 -2.155 1.00 91.94 284 LEU A C 1
ATOM 2078 O O . LEU A 1 284 ? 23.618 -3.607 -1.467 1.00 91.94 284 LEU A O 1
ATOM 2082 N N . GLY A 1 285 ? 21.850 -2.316 -1.967 1.00 88.50 285 GLY A N 1
ATOM 2083 C CA . GLY A 1 285 ? 22.075 -1.346 -0.892 1.00 88.50 285 GLY A CA 1
ATOM 2084 C C . GLY A 1 285 ? 22.092 -2.002 0.489 1.00 88.50 285 GLY A C 1
ATOM 2085 O O . GLY A 1 285 ? 23.000 -1.745 1.273 1.00 88.50 285 GLY A O 1
ATOM 2086 N N . GLY A 1 286 ? 21.152 -2.915 0.756 1.00 83.88 286 GLY A N 1
ATOM 2087 C CA . GLY A 1 286 ? 21.123 -3.689 2.001 1.00 83.88 286 GLY A CA 1
ATOM 2088 C C . GLY A 1 286 ? 22.327 -4.623 2.175 1.00 83.88 286 GLY A C 1
ATOM 2089 O O . GLY A 1 286 ? 22.885 -4.697 3.266 1.00 83.88 286 GLY A O 1
ATOM 2090 N N . MET A 1 287 ? 22.767 -5.300 1.107 1.00 86.25 287 MET A N 1
ATOM 2091 C CA . MET A 1 287 ? 23.974 -6.139 1.151 1.00 86.25 287 MET A CA 1
ATOM 2092 C C . MET A 1 287 ? 25.229 -5.304 1.422 1.00 86.25 287 MET A C 1
ATOM 2094 O O . MET A 1 287 ? 26.034 -5.675 2.271 1.00 86.25 287 MET A O 1
ATOM 2098 N N . VAL A 1 288 ? 25.377 -4.160 0.747 1.00 90.69 288 VAL A N 1
ATOM 2099 C CA . VAL A 1 288 ? 26.502 -3.238 0.958 1.00 90.69 288 VAL A CA 1
ATOM 2100 C C . VAL A 1 288 ? 26.491 -2.680 2.382 1.00 90.69 288 VAL A C 1
ATOM 2102 O O . VAL A 1 288 ? 27.533 -2.683 3.025 1.00 90.69 288 VAL A O 1
ATOM 2105 N N . ASP A 1 289 ? 25.335 -2.275 2.917 1.00 87.44 289 ASP A N 1
ATOM 2106 C CA . ASP A 1 289 ? 25.212 -1.843 4.319 1.00 87.44 289 ASP A CA 1
ATOM 2107 C C . ASP A 1 289 ? 25.642 -2.944 5.303 1.00 87.44 289 ASP A C 1
ATOM 2109 O O . ASP A 1 289 ? 26.405 -2.693 6.237 1.00 87.44 289 ASP A O 1
ATOM 2113 N N . GLY A 1 290 ? 25.224 -4.190 5.062 1.00 87.19 290 GLY A N 1
ATOM 2114 C CA . GLY A 1 290 ? 25.636 -5.332 5.876 1.00 87.19 290 GLY A CA 1
ATOM 2115 C C . GLY A 1 290 ? 27.141 -5.621 5.799 1.00 87.19 290 GLY A C 1
ATOM 2116 O O . GLY A 1 290 ? 27.753 -5.920 6.826 1.00 87.19 290 GLY A O 1
ATOM 2117 N N . LEU A 1 291 ? 27.761 -5.467 4.621 1.00 90.62 291 LEU A N 1
ATOM 2118 C CA . LEU A 1 291 ? 29.216 -5.581 4.451 1.00 90.62 291 LEU A CA 1
ATOM 2119 C C . LEU A 1 291 ? 29.963 -4.479 5.218 1.00 90.62 291 LEU A C 1
ATOM 2121 O O . LEU A 1 291 ? 30.917 -4.783 5.934 1.00 90.62 291 LEU A O 1
ATOM 2125 N N . VAL A 1 292 ? 29.491 -3.226 5.156 1.00 91.00 292 VAL A N 1
ATOM 2126 C CA . VAL A 1 292 ? 30.050 -2.104 5.939 1.00 91.00 292 VAL A CA 1
ATOM 2127 C C . VAL A 1 292 ? 30.015 -2.414 7.439 1.00 91.00 292 VAL A C 1
ATOM 2129 O O . VAL A 1 292 ? 30.997 -2.198 8.151 1.00 91.00 292 VAL A O 1
ATOM 2132 N N . ARG A 1 293 ? 28.905 -2.983 7.924 1.00 89.12 293 ARG A N 1
ATOM 2133 C CA . ARG A 1 293 ? 28.723 -3.388 9.329 1.00 89.12 293 ARG A CA 1
ATOM 2134 C C . ARG A 1 293 ? 29.473 -4.666 9.712 1.00 89.12 293 ARG A C 1
ATOM 2136 O O . ARG A 1 293 ? 29.408 -5.067 10.873 1.00 89.12 293 ARG A O 1
ATOM 2143 N N . ARG A 1 294 ? 30.178 -5.300 8.768 1.00 87.12 294 ARG A N 1
ATOM 2144 C CA . ARG A 1 294 ? 30.853 -6.598 8.933 1.00 87.12 294 ARG A CA 1
ATOM 2145 C C . ARG A 1 294 ? 29.913 -7.690 9.451 1.00 87.12 294 ARG A C 1
ATOM 2147 O O . ARG A 1 294 ? 30.296 -8.502 10.294 1.00 87.12 294 ARG A O 1
ATOM 2154 N N . ASP A 1 295 ? 28.673 -7.710 8.965 1.00 83.38 295 ASP A N 1
ATOM 2155 C CA . ASP A 1 295 ? 27.743 -8.783 9.301 1.00 83.38 295 ASP A CA 1
ATOM 2156 C C . ASP A 1 295 ? 28.244 -10.106 8.703 1.00 83.38 295 ASP A C 1
ATOM 2158 O O . ASP A 1 295 ? 28.309 -10.265 7.487 1.00 83.38 295 ASP A O 1
ATOM 2162 N N . HIS A 1 296 ? 28.557 -11.075 9.571 1.00 80.19 296 HIS A N 1
ATOM 2163 C CA . HIS A 1 296 ? 28.986 -12.433 9.213 1.00 80.19 296 HIS A CA 1
ATOM 2164 C C . HIS A 1 296 ? 28.051 -13.175 8.243 1.00 80.19 296 HIS A C 1
ATOM 2166 O O . HIS A 1 296 ? 28.454 -14.179 7.659 1.00 80.19 296 HIS A O 1
ATOM 2172 N N . ARG A 1 297 ? 26.799 -12.728 8.095 1.00 78.38 297 ARG A N 1
ATOM 2173 C CA . ARG A 1 297 ? 25.834 -13.316 7.159 1.00 78.38 297 ARG A CA 1
ATOM 2174 C C . ARG A 1 297 ? 25.949 -12.754 5.744 1.00 78.38 297 ARG A C 1
ATOM 2176 O O . ARG A 1 297 ? 25.398 -13.363 4.831 1.00 78.38 297 ARG A O 1
ATOM 2183 N N . MET A 1 298 ? 26.601 -11.604 5.554 1.00 83.19 298 MET A N 1
ATOM 2184 C CA . MET A 1 298 ? 26.799 -11.017 4.228 1.00 83.19 298 MET A CA 1
ATOM 2185 C C . MET A 1 298 ? 28.046 -11.604 3.583 1.00 83.19 298 MET A C 1
ATOM 2187 O O . MET A 1 298 ? 29.134 -11.553 4.152 1.00 83.19 298 MET A O 1
ATOM 2191 N N . GLN A 1 299 ? 27.895 -12.110 2.363 1.00 86.19 299 GLN A N 1
ATOM 2192 C CA . GLN A 1 299 ? 29.015 -12.578 1.558 1.00 86.19 299 GLN A CA 1
ATOM 2193 C C . GLN A 1 299 ? 29.204 -11.659 0.356 1.00 86.19 299 GLN A C 1
ATOM 2195 O O . GLN A 1 299 ? 28.256 -11.358 -0.369 1.00 86.19 299 GLN A O 1
ATOM 2200 N N . GLU A 1 300 ? 30.451 -11.271 0.093 1.00 91.94 300 GLU A N 1
ATOM 2201 C CA . GLU A 1 300 ? 30.807 -10.485 -1.095 1.00 91.94 300 GLU A CA 1
ATOM 2202 C C . GLU A 1 300 ? 30.381 -11.194 -2.386 1.00 91.94 300 GLU A C 1
ATOM 2204 O O . GLU A 1 300 ? 29.930 -10.553 -3.331 1.00 91.94 300 GLU A O 1
ATOM 2209 N N . ARG A 1 301 ? 30.438 -12.532 -2.404 1.00 91.75 301 ARG A N 1
ATOM 2210 C CA . ARG A 1 301 ? 29.971 -13.356 -3.525 1.00 91.75 301 ARG A CA 1
ATOM 2211 C C . ARG A 1 301 ? 28.509 -13.083 -3.891 1.00 91.75 301 ARG A C 1
ATOM 2213 O O . ARG A 1 301 ? 28.195 -13.001 -5.077 1.00 91.75 301 ARG A O 1
ATOM 2220 N N . ASP A 1 302 ? 27.631 -12.945 -2.901 1.00 87.31 302 ASP A N 1
ATOM 2221 C CA . ASP A 1 302 ? 26.199 -12.727 -3.131 1.00 87.31 302 ASP A CA 1
ATOM 2222 C C . ASP A 1 302 ? 25.944 -11.315 -3.668 1.00 87.31 302 ASP A C 1
ATOM 2224 O O . ASP A 1 302 ? 25.153 -11.130 -4.595 1.00 87.31 302 ASP A O 1
ATOM 2228 N N . ALA A 1 303 ? 26.686 -10.327 -3.157 1.00 91.38 303 ALA A N 1
ATOM 2229 C CA . ALA A 1 303 ? 26.669 -8.969 -3.685 1.00 91.38 303 ALA A CA 1
ATOM 2230 C C . ALA A 1 303 ? 27.158 -8.927 -5.144 1.00 91.38 303 ALA A C 1
ATOM 2232 O O . ALA A 1 303 ? 26.483 -8.336 -5.983 1.00 91.38 303 ALA A O 1
ATOM 2233 N N . LEU A 1 304 ? 28.249 -9.623 -5.488 1.00 95.00 304 LEU A N 1
ATOM 2234 C CA . LEU A 1 304 ? 28.734 -9.729 -6.873 1.00 95.00 304 LEU A CA 1
ATOM 2235 C C . LEU A 1 304 ? 27.707 -10.389 -7.805 1.00 95.00 304 LEU A C 1
ATOM 2237 O O . LEU A 1 304 ? 27.503 -9.919 -8.924 1.00 95.00 304 LEU A O 1
ATOM 2241 N N . ALA A 1 305 ? 27.030 -11.449 -7.352 1.00 92.12 305 ALA A N 1
ATOM 2242 C CA . ALA A 1 305 ? 25.974 -12.109 -8.122 1.00 92.12 305 ALA A CA 1
ATOM 2243 C C . ALA A 1 305 ? 24.748 -11.202 -8.338 1.00 92.12 305 ALA A C 1
ATOM 2245 O O . ALA A 1 305 ? 24.112 -11.219 -9.396 1.00 92.12 305 ALA A O 1
ATOM 2246 N N . LEU A 1 306 ? 24.413 -10.370 -7.352 1.00 91.81 306 LEU A N 1
ATOM 2247 C CA . LEU A 1 306 ? 23.346 -9.388 -7.501 1.00 91.81 306 LEU A CA 1
ATOM 2248 C C . LEU A 1 306 ? 23.758 -8.243 -8.438 1.00 91.81 306 LEU A C 1
ATOM 2250 O O . LEU A 1 306 ? 22.957 -7.823 -9.271 1.00 91.81 306 LEU A O 1
ATOM 2254 N N . MET A 1 307 ? 25.007 -7.779 -8.360 1.00 97.00 307 MET A N 1
ATOM 2255 C CA . MET A 1 307 ? 25.562 -6.776 -9.275 1.00 97.00 307 MET A CA 1
ATOM 2256 C C . MET A 1 307 ? 25.558 -7.270 -10.725 1.00 97.00 307 MET A C 1
ATOM 2258 O O . MET A 1 307 ? 25.156 -6.521 -11.612 1.00 97.00 307 MET A O 1
ATOM 2262 N N . SER A 1 308 ? 25.920 -8.533 -10.977 1.00 95.50 308 SER A N 1
ATOM 2263 C CA . SER A 1 308 ? 25.853 -9.109 -12.327 1.00 95.50 308 SER A CA 1
ATOM 2264 C C . SER A 1 308 ? 24.415 -9.206 -12.843 1.00 95.50 308 SER A C 1
ATOM 2266 O O . SER A 1 308 ? 24.161 -8.913 -14.008 1.00 95.50 308 SER A O 1
ATOM 2268 N N . SER A 1 309 ? 23.457 -9.527 -11.969 1.00 94.75 309 SER A N 1
ATOM 2269 C CA . SER A 1 309 ? 22.030 -9.539 -12.313 1.00 94.75 309 SER A CA 1
ATOM 2270 C C . SER A 1 309 ? 21.508 -8.141 -12.665 1.00 94.75 309 SER A C 1
ATOM 2272 O O . SER A 1 309 ? 20.702 -7.997 -13.584 1.00 94.75 309 SER A O 1
ATOM 2274 N N . ILE A 1 310 ? 21.971 -7.103 -11.957 1.00 96.88 310 ILE A N 1
ATOM 2275 C CA . ILE A 1 310 ? 21.644 -5.704 -12.269 1.00 96.88 310 ILE A CA 1
ATOM 2276 C C . ILE A 1 310 ? 22.247 -5.312 -13.620 1.00 96.88 310 ILE A C 1
ATOM 2278 O O . ILE A 1 310 ? 21.528 -4.770 -14.456 1.00 96.88 310 ILE A O 1
ATOM 2282 N N . GLN A 1 311 ? 23.523 -5.630 -13.860 1.00 97.25 311 GLN A N 1
ATOM 2283 C CA . GLN A 1 311 ? 24.189 -5.356 -15.136 1.00 97.25 311 GLN A CA 1
ATOM 2284 C C . GLN A 1 311 ? 23.454 -6.023 -16.305 1.00 97.25 311 GLN A C 1
ATOM 2286 O O . GLN A 1 311 ? 23.105 -5.354 -17.274 1.00 97.25 311 GLN A O 1
ATOM 2291 N N . ALA A 1 312 ? 23.137 -7.314 -16.179 1.00 96.00 312 ALA A N 1
ATOM 2292 C CA . ALA A 1 312 ? 22.409 -8.058 -17.201 1.00 96.00 312 ALA A CA 1
ATOM 2293 C C . ALA A 1 312 ? 21.023 -7.456 -17.485 1.00 96.00 312 ALA A C 1
ATOM 2295 O O . ALA A 1 312 ? 20.577 -7.440 -18.631 1.00 96.00 312 ALA A O 1
ATOM 2296 N N . LEU A 1 313 ? 20.342 -6.927 -16.461 1.00 94.62 313 LEU A N 1
ATOM 2297 C CA . LEU A 1 313 ? 19.073 -6.227 -16.645 1.00 94.62 313 LEU A CA 1
ATOM 2298 C C . LEU A 1 313 ? 19.251 -4.897 -17.394 1.00 94.62 313 LEU A C 1
ATOM 2300 O O . LEU A 1 313 ? 18.458 -4.608 -18.289 1.00 94.62 313 LEU A O 1
ATOM 2304 N N . CYS A 1 314 ? 20.275 -4.102 -17.063 1.00 95.06 314 CYS A N 1
ATOM 2305 C CA . CYS A 1 314 ? 20.600 -2.872 -17.794 1.00 95.06 314 CYS A CA 1
ATOM 2306 C C . CYS A 1 314 ? 20.919 -3.162 -19.270 1.00 95.06 314 CYS A C 1
ATOM 2308 O O . CYS A 1 314 ? 20.444 -2.451 -20.157 1.00 95.06 314 CYS A O 1
ATOM 2310 N N . ASP A 1 315 ? 21.671 -4.227 -19.548 1.00 93.94 315 ASP A N 1
ATOM 2311 C CA . ASP A 1 315 ? 21.987 -4.670 -20.911 1.00 93.94 315 ASP A CA 1
ATOM 2312 C C . ASP A 1 315 ? 20.722 -5.105 -21.662 1.00 93.94 315 ASP A C 1
ATOM 2314 O O . ASP A 1 315 ? 20.482 -4.664 -22.786 1.00 93.94 315 ASP A O 1
ATOM 2318 N N . ALA A 1 316 ? 19.864 -5.903 -21.019 1.00 91.75 316 ALA A N 1
ATOM 2319 C CA . ALA A 1 316 ? 18.609 -6.369 -21.603 1.00 91.75 316 ALA A CA 1
ATOM 2320 C C . ALA A 1 316 ? 17.633 -5.221 -21.908 1.00 91.75 316 ALA A C 1
ATOM 2322 O O . ALA A 1 316 ? 16.964 -5.248 -22.940 1.00 91.75 316 ALA A O 1
ATOM 2323 N N . LEU A 1 317 ? 17.563 -4.205 -21.040 1.00 90.31 317 LEU A N 1
ATOM 2324 C CA . LEU A 1 317 ? 16.746 -3.007 -21.262 1.00 90.31 317 LEU A CA 1
ATOM 2325 C C . LEU A 1 317 ? 17.256 -2.172 -22.445 1.00 90.31 317 LEU A C 1
ATOM 2327 O O . LEU A 1 317 ? 16.454 -1.568 -23.153 1.00 90.31 317 LEU A O 1
ATOM 2331 N N . ARG A 1 318 ? 18.577 -2.132 -22.667 1.00 89.19 318 ARG A N 1
ATOM 2332 C CA . ARG A 1 318 ? 19.201 -1.407 -23.789 1.00 89.19 318 ARG A CA 1
ATOM 2333 C C . ARG A 1 318 ? 19.159 -2.161 -25.108 1.00 89.19 318 ARG A C 1
ATOM 2335 O O . ARG A 1 318 ? 19.327 -1.536 -26.155 1.00 89.19 318 ARG A O 1
ATOM 2342 N N . ALA A 1 319 ? 18.971 -3.477 -25.067 1.00 87.50 319 ALA A N 1
ATOM 2343 C CA . ALA A 1 319 ? 18.941 -4.290 -26.266 1.00 87.50 319 ALA A CA 1
ATOM 2344 C C . ALA A 1 319 ? 17.819 -3.805 -27.204 1.00 87.50 319 ALA A C 1
ATOM 2346 O O . ALA A 1 319 ? 16.672 -3.676 -26.760 1.00 87.50 319 ALA A O 1
ATOM 2347 N N . PRO A 1 320 ? 18.114 -3.559 -28.494 1.00 79.50 320 PRO A N 1
ATOM 2348 C CA . PRO A 1 320 ? 17.090 -3.177 -29.452 1.00 79.50 320 PRO A CA 1
ATOM 2349 C C . PRO A 1 320 ? 15.979 -4.235 -29.497 1.00 79.50 320 PRO A C 1
ATOM 2351 O O . PRO A 1 320 ? 16.189 -5.434 -29.273 1.00 79.50 320 PRO A O 1
ATOM 2354 N N . ALA A 1 321 ? 14.756 -3.764 -29.691 1.00 70.31 321 ALA A N 1
ATOM 2355 C CA . ALA A 1 321 ? 13.546 -4.559 -29.621 1.00 70.31 321 ALA A CA 1
ATOM 2356 C C . ALA A 1 321 ? 12.640 -4.105 -30.764 1.00 70.31 321 ALA A C 1
ATOM 2358 O O . ALA A 1 321 ? 12.216 -2.952 -30.778 1.00 70.31 321 ALA A O 1
ATOM 2359 N N . GLU A 1 322 ? 12.365 -4.987 -31.719 1.00 69.56 322 GLU A N 1
ATOM 2360 C CA . GLU A 1 322 ? 11.471 -4.695 -32.838 1.00 69.56 322 GLU A CA 1
ATOM 2361 C C . GLU A 1 322 ? 10.236 -5.596 -32.768 1.00 69.56 322 GLU A C 1
ATOM 2363 O O . GLU A 1 322 ? 10.313 -6.741 -32.323 1.00 69.56 322 GLU A O 1
ATOM 2368 N N . GLY A 1 323 ? 9.092 -5.069 -33.206 1.00 67.69 323 GLY A N 1
ATOM 2369 C CA . GLY A 1 323 ? 7.831 -5.806 -33.265 1.00 67.69 323 GLY A CA 1
ATOM 2370 C C . GLY A 1 323 ? 6.973 -5.742 -31.990 1.00 67.69 323 GLY A C 1
ATOM 2371 O O . GLY A 1 323 ? 7.352 -5.123 -30.999 1.00 67.69 323 GLY A O 1
ATOM 2372 N N . PRO A 1 324 ? 5.781 -6.361 -32.009 1.00 62.16 324 PRO A N 1
ATOM 2373 C CA . PRO A 1 324 ? 4.826 -6.321 -30.895 1.00 62.16 324 PRO A CA 1
ATOM 2374 C C . PRO A 1 324 ? 5.349 -7.005 -29.616 1.00 62.16 324 PRO A C 1
ATOM 2376 O O . PRO A 1 324 ? 5.060 -6.541 -28.515 1.00 62.16 324 PRO A O 1
ATOM 2379 N N . GLU A 1 325 ? 6.198 -8.030 -29.745 1.00 69.62 325 GLU A N 1
ATOM 2380 C CA . GLU A 1 325 ? 6.845 -8.726 -28.617 1.00 69.62 325 GLU A CA 1
ATOM 2381 C C . GLU A 1 325 ? 7.842 -7.834 -27.853 1.00 69.62 325 GLU A C 1
ATOM 2383 O O . GLU A 1 325 ? 8.143 -8.071 -26.682 1.00 69.62 325 GLU A O 1
ATOM 2388 N N . ALA A 1 326 ? 8.342 -6.768 -28.486 1.00 72.50 326 ALA A N 1
ATOM 2389 C CA . ALA A 1 326 ? 9.252 -5.812 -27.865 1.00 72.50 326 ALA A CA 1
ATOM 2390 C C . ALA A 1 326 ? 8.610 -5.073 -26.687 1.00 72.50 326 ALA A C 1
ATOM 2392 O O . ALA A 1 326 ? 9.249 -4.872 -25.652 1.00 72.50 326 ALA A O 1
ATOM 2393 N N . ALA A 1 327 ? 7.348 -4.667 -26.840 1.00 69.50 327 ALA A N 1
ATOM 2394 C CA . ALA A 1 327 ? 6.615 -3.952 -25.802 1.00 69.50 327 ALA A CA 1
ATOM 2395 C C . ALA A 1 327 ? 6.375 -4.853 -24.582 1.00 69.50 327 ALA A C 1
ATOM 2397 O O . ALA A 1 327 ? 6.603 -4.431 -23.448 1.00 69.50 327 ALA A O 1
ATOM 2398 N N . GLU A 1 328 ? 6.000 -6.113 -24.814 1.00 72.56 328 GLU A N 1
ATOM 2399 C CA . GLU A 1 328 ? 5.795 -7.109 -23.761 1.00 72.56 328 GLU A CA 1
ATOM 2400 C C . GLU A 1 328 ? 7.104 -7.453 -23.039 1.00 72.56 328 GLU A C 1
ATOM 2402 O O . GLU A 1 328 ? 7.173 -7.391 -21.808 1.00 72.56 328 GLU A O 1
ATOM 2407 N N . ARG A 1 329 ? 8.182 -7.711 -23.792 1.00 82.44 329 ARG A N 1
ATOM 2408 C CA . ARG A 1 329 ? 9.523 -7.931 -23.237 1.00 82.44 329 ARG A CA 1
ATOM 2409 C C . ARG A 1 329 ? 9.962 -6.757 -22.371 1.00 82.44 329 ARG A C 1
ATOM 2411 O O . ARG A 1 329 ? 10.422 -6.958 -21.249 1.00 82.44 329 ARG A O 1
ATOM 2418 N N . ASN A 1 330 ? 9.818 -5.530 -22.864 1.00 79.94 330 ASN A N 1
ATOM 2419 C CA . ASN A 1 330 ? 10.213 -4.342 -22.115 1.00 79.94 330 ASN A CA 1
ATOM 2420 C C . ASN A 1 330 ? 9.348 -4.131 -20.876 1.00 79.94 330 ASN A C 1
ATOM 2422 O O . ASN A 1 330 ? 9.889 -3.805 -19.822 1.00 79.94 330 ASN A O 1
ATOM 2426 N N . ALA A 1 331 ? 8.042 -4.385 -20.948 1.00 78.12 331 ALA A N 1
ATOM 2427 C CA . ALA A 1 331 ? 7.183 -4.376 -19.770 1.00 78.12 331 ALA A CA 1
ATOM 2428 C C . ALA A 1 331 ? 7.651 -5.405 -18.718 1.00 78.12 331 ALA A C 1
ATOM 2430 O O . ALA A 1 331 ? 7.747 -5.078 -17.533 1.00 78.12 331 ALA A O 1
ATOM 2431 N N . ALA A 1 332 ? 8.027 -6.617 -19.139 1.00 81.12 332 ALA A N 1
ATOM 2432 C CA . ALA A 1 332 ? 8.561 -7.655 -18.255 1.00 81.12 332 ALA A CA 1
ATOM 2433 C C . ALA A 1 332 ? 9.941 -7.296 -17.659 1.00 81.12 332 ALA A C 1
ATOM 2435 O O . ALA A 1 332 ? 10.212 -7.563 -16.483 1.00 81.12 332 ALA A O 1
ATOM 2436 N N . LEU A 1 333 ? 10.821 -6.660 -18.439 1.00 88.19 333 LEU A N 1
ATOM 2437 C CA . LEU A 1 333 ? 12.143 -6.211 -17.984 1.00 88.19 333 LEU A CA 1
ATOM 2438 C C . LEU A 1 333 ? 12.049 -5.032 -17.008 1.00 88.19 333 LEU A C 1
ATOM 2440 O O . LEU A 1 333 ? 12.702 -5.049 -15.965 1.00 88.19 333 LEU A O 1
ATOM 2444 N N . ARG A 1 334 ? 11.200 -4.035 -17.290 1.00 87.25 334 ARG A N 1
ATOM 2445 C CA . ARG A 1 334 ? 10.907 -2.935 -16.354 1.00 87.25 334 ARG A CA 1
ATOM 2446 C C . ARG A 1 334 ? 10.319 -3.479 -15.048 1.00 87.25 334 ARG A C 1
ATOM 2448 O O . ARG A 1 334 ? 10.657 -2.998 -13.963 1.00 87.25 334 ARG A O 1
ATOM 2455 N N . GLY A 1 335 ? 9.520 -4.540 -15.157 1.00 73.31 335 GLY A N 1
ATOM 2456 C CA . GLY A 1 335 ? 8.759 -5.143 -14.073 1.00 73.31 335 GLY A CA 1
ATOM 2457 C C . GLY A 1 335 ? 7.460 -4.389 -13.821 1.00 73.31 335 GLY A C 1
ATOM 2458 O O . GLY A 1 335 ? 7.293 -3.237 -14.220 1.00 73.31 335 GLY A O 1
ATOM 2459 N N . ARG A 1 336 ? 6.529 -5.028 -13.116 1.00 64.31 336 ARG A N 1
ATOM 2460 C CA . ARG A 1 336 ? 5.265 -4.398 -12.729 1.00 64.31 336 ARG A CA 1
ATOM 2461 C C . ARG A 1 336 ? 5.390 -3.855 -11.302 1.00 64.31 336 ARG A C 1
ATOM 2463 O O . ARG A 1 336 ? 5.900 -4.534 -10.415 1.00 64.31 336 ARG A O 1
ATOM 2470 N N . LEU A 1 337 ? 4.907 -2.631 -11.061 1.00 52.09 337 LEU A N 1
ATOM 2471 C CA . LEU A 1 337 ? 4.785 -2.065 -9.703 1.00 52.09 337 LEU A CA 1
ATOM 2472 C C . LEU A 1 337 ? 3.760 -2.838 -8.847 1.00 52.09 337 LEU A C 1
ATOM 2474 O O . LEU A 1 337 ? 3.732 -2.691 -7.627 1.00 52.09 337 LEU A O 1
ATOM 2478 N N . ARG A 1 338 ? 2.924 -3.652 -9.502 1.00 43.69 338 ARG A N 1
ATOM 2479 C CA . ARG A 1 338 ? 1.835 -4.439 -8.932 1.00 43.69 338 ARG A CA 1
ATOM 2480 C C . ARG A 1 338 ? 1.878 -5.862 -9.494 1.00 43.69 338 ARG A C 1
ATOM 2482 O O . ARG A 1 338 ? 2.078 -6.044 -10.692 1.00 43.69 338 ARG A O 1
ATOM 2489 N N . ARG A 1 339 ? 1.598 -6.849 -8.644 1.00 42.06 339 ARG A N 1
ATOM 2490 C CA . ARG A 1 339 ? 1.132 -8.173 -9.068 1.00 42.06 339 ARG A CA 1
ATOM 2491 C C . ARG A 1 339 ? -0.262 -8.014 -9.679 1.00 42.06 339 ARG A C 1
ATOM 2493 O O . ARG A 1 339 ? -1.194 -7.641 -8.968 1.00 42.06 339 ARG A O 1
ATOM 2500 N N . ALA A 1 340 ? -0.384 -8.170 -10.993 1.00 37.28 340 ALA A N 1
ATOM 2501 C CA . ALA A 1 340 ? -1.693 -8.216 -11.639 1.00 37.28 340 ALA A CA 1
ATOM 2502 C C . ALA A 1 340 ? -2.315 -9.566 -11.291 1.00 37.28 340 ALA A C 1
ATOM 2504 O O . ALA A 1 340 ? -1.633 -10.573 -11.430 1.00 37.28 340 ALA A O 1
ATOM 2505 N N . PHE A 1 341 ? -3.539 -9.557 -10.767 1.00 42.06 341 PHE A N 1
ATOM 2506 C CA . PHE A 1 341 ? -4.230 -10.775 -10.383 1.00 42.06 341 PHE A CA 1
ATOM 2507 C C . PHE A 1 341 ? -5.281 -11.112 -11.432 1.00 42.06 341 PHE A C 1
ATOM 2509 O O . PHE A 1 341 ? -6.265 -10.384 -11.535 1.00 42.06 341 PHE A O 1
ATOM 2516 N N . ASP A 1 342 ? -5.081 -12.188 -12.188 1.00 45.66 342 ASP A N 1
ATOM 2517 C CA . ASP A 1 342 ? -6.106 -12.673 -13.110 1.00 45.66 342 ASP A CA 1
ATOM 2518 C C . ASP A 1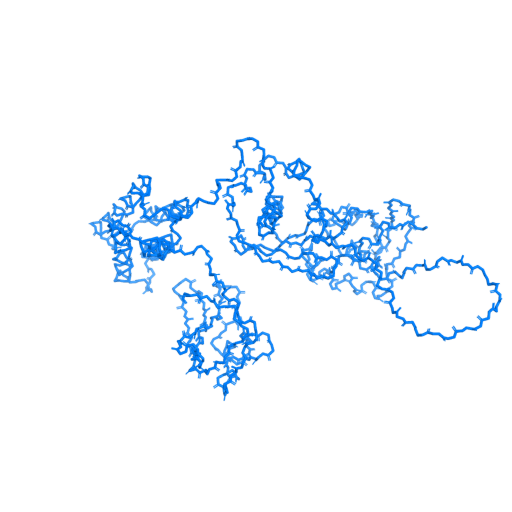 342 ? -7.234 -13.337 -12.318 1.00 45.66 342 ASP A C 1
ATOM 2520 O O . ASP A 1 342 ? -7.011 -14.290 -11.563 1.00 45.66 342 ASP A O 1
ATOM 2524 N N . GLU A 1 343 ? -8.457 -12.836 -12.497 1.00 48.47 343 GLU A N 1
ATOM 2525 C CA . GLU A 1 343 ? -9.664 -13.456 -11.956 1.00 48.47 343 GLU A CA 1
ATOM 2526 C C . GLU A 1 343 ? -10.004 -14.696 -12.789 1.00 48.47 343 GLU A C 1
ATOM 2528 O O . GLU A 1 343 ? -10.724 -14.644 -13.786 1.00 48.47 343 GLU A O 1
ATOM 2533 N N . THR A 1 344 ? -9.467 -15.843 -12.381 1.00 58.09 344 THR A N 1
ATOM 2534 C CA . THR A 1 344 ? -9.891 -17.144 -12.915 1.00 58.09 344 THR A CA 1
ATOM 2535 C C . THR A 1 344 ? -11.037 -17.697 -12.075 1.00 58.09 344 THR A C 1
ATOM 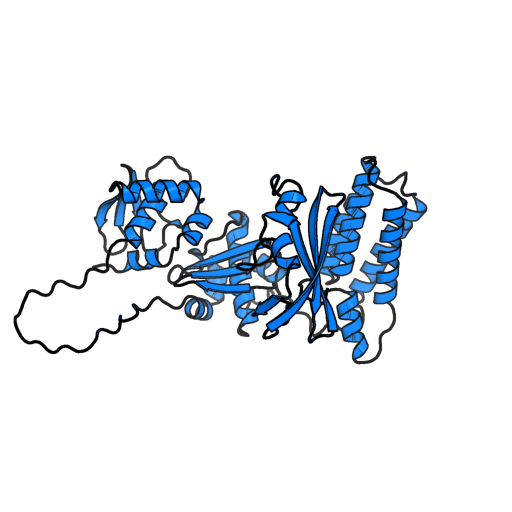2537 O O . THR A 1 344 ? -11.127 -17.475 -10.871 1.00 58.09 344 THR A O 1
ATOM 2540 N N . THR A 1 345 ? -11.979 -18.390 -12.711 1.00 64.00 345 THR A N 1
ATOM 2541 C CA . THR A 1 345 ? -13.276 -18.727 -12.099 1.00 64.00 345 THR A CA 1
ATOM 2542 C C . THR A 1 345 ? -13.144 -19.754 -10.967 1.00 64.00 345 THR A C 1
ATOM 2544 O O . THR A 1 345 ? -13.894 -19.707 -9.993 1.00 64.00 345 THR A O 1
ATOM 2547 N N . ALA A 1 346 ? -12.169 -20.660 -11.064 1.00 76.69 346 ALA A N 1
ATOM 2548 C CA . ALA A 1 346 ? -11.702 -21.525 -9.985 1.00 76.69 346 ALA A CA 1
ATOM 2549 C C . ALA A 1 346 ? -10.390 -22.203 -10.405 1.00 76.69 346 ALA A C 1
ATOM 2551 O O . ALA A 1 346 ? -10.220 -22.519 -11.581 1.00 76.69 346 ALA A O 1
ATOM 2552 N N . LEU A 1 347 ? -9.510 -22.488 -9.446 1.00 85.25 347 LEU A N 1
ATOM 2553 C CA . LEU A 1 347 ? -8.324 -23.318 -9.659 1.00 85.25 347 LEU A CA 1
ATOM 2554 C C . LEU A 1 347 ? -8.458 -24.647 -8.939 1.00 85.25 347 LEU A C 1
ATOM 2556 O O . LEU A 1 347 ? -8.874 -24.688 -7.782 1.00 85.25 347 LEU A O 1
ATOM 2560 N N . GLU A 1 348 ? -8.030 -25.711 -9.604 1.00 89.50 348 GLU A N 1
ATOM 2561 C CA . GLU A 1 348 ? -7.827 -27.016 -8.988 1.00 89.50 348 GLU A CA 1
ATOM 2562 C C . GLU A 1 348 ? -6.338 -27.200 -8.720 1.00 89.50 348 GLU A C 1
ATOM 2564 O O . GLU A 1 348 ? -5.529 -27.326 -9.641 1.00 89.50 348 GLU A O 1
ATOM 2569 N N . LEU A 1 349 ? -5.977 -27.161 -7.440 1.00 91.75 349 LEU A N 1
ATOM 2570 C CA . LEU A 1 349 ? -4.596 -27.138 -6.987 1.00 91.75 349 LEU A CA 1
ATOM 2571 C C . LEU A 1 349 ? -4.256 -28.442 -6.274 1.00 91.75 349 LEU A C 1
ATOM 2573 O O . LEU A 1 349 ? -4.888 -28.810 -5.281 1.00 91.75 349 LEU A O 1
ATOM 2577 N N . LEU A 1 350 ? -3.210 -29.111 -6.752 1.00 93.81 350 LEU A N 1
ATOM 2578 C CA . LEU A 1 350 ? -2.572 -30.221 -6.057 1.00 93.81 350 LEU A CA 1
ATOM 2579 C C . LEU A 1 350 ? -1.381 -29.684 -5.244 1.00 93.81 350 LEU A C 1
ATOM 2581 O O . LEU A 1 350 ? -0.424 -29.185 -5.839 1.00 93.81 350 LEU A O 1
ATOM 2585 N N . PRO A 1 351 ? -1.393 -29.771 -3.905 1.00 93.50 351 PRO A N 1
ATOM 2586 C CA . PRO A 1 351 ? -0.254 -29.364 -3.090 1.00 93.50 351 PRO A CA 1
ATOM 2587 C C . PRO A 1 351 ? 0.960 -30.254 -3.364 1.00 93.50 351 PRO A C 1
ATOM 2589 O O . PRO A 1 351 ? 0.865 -31.478 -3.319 1.00 93.50 351 PRO A O 1
ATOM 2592 N N . LEU A 1 352 ? 2.113 -29.634 -3.600 1.00 94.12 352 LEU A N 1
ATOM 2593 C CA . LEU A 1 352 ? 3.389 -30.333 -3.783 1.00 94.12 352 LEU A CA 1
ATOM 2594 C C . LEU A 1 352 ? 4.251 -30.295 -2.517 1.00 94.12 352 LEU A C 1
ATOM 2596 O O . LEU A 1 352 ? 5.077 -31.177 -2.296 1.00 94.12 352 LEU A O 1
ATOM 2600 N N . GLY A 1 353 ? 4.065 -29.274 -1.678 1.00 92.44 353 GLY A N 1
ATOM 2601 C CA . GLY A 1 353 ? 4.762 -29.131 -0.405 1.00 92.44 353 GLY A CA 1
ATOM 2602 C C . GLY A 1 353 ? 4.966 -27.675 -0.005 1.00 92.44 353 GLY A C 1
ATOM 2603 O O . GLY A 1 353 ? 4.440 -26.757 -0.636 1.00 92.44 353 GLY A O 1
ATOM 2604 N N . ALA A 1 354 ? 5.757 -27.462 1.048 1.00 94.19 354 ALA A N 1
ATOM 2605 C CA . ALA A 1 354 ? 6.113 -26.128 1.515 1.00 94.19 354 ALA A CA 1
ATOM 2606 C C . ALA A 1 354 ? 7.580 -26.017 1.935 1.00 94.19 354 ALA A C 1
ATOM 2608 O O . ALA A 1 354 ? 8.190 -26.973 2.419 1.00 94.19 354 ALA A O 1
ATOM 2609 N N . HIS A 1 355 ? 8.125 -24.812 1.807 1.00 94.50 355 HIS A N 1
ATOM 2610 C CA . HIS A 1 355 ? 9.484 -24.462 2.185 1.00 94.50 355 HIS A CA 1
ATOM 2611 C C . HIS A 1 355 ? 9.489 -23.243 3.111 1.00 94.50 355 HIS A C 1
ATOM 2613 O O . HIS A 1 355 ? 8.929 -22.195 2.788 1.00 94.50 355 HIS A O 1
ATOM 2619 N N . TRP A 1 356 ? 10.137 -23.385 4.268 1.00 94.31 356 TRP A N 1
ATOM 2620 C CA . TRP A 1 356 ? 10.364 -22.289 5.207 1.00 94.31 356 TRP A CA 1
ATOM 2621 C C . TRP A 1 356 ? 11.671 -21.575 4.883 1.00 94.31 356 TRP A C 1
ATOM 2623 O O . TRP A 1 356 ? 12.708 -22.227 4.762 1.00 94.31 356 TRP A O 1
ATOM 2633 N N . TRP A 1 357 ? 11.630 -20.248 4.848 1.00 91.00 357 TRP A N 1
ATOM 2634 C CA . TRP A 1 357 ? 12.780 -19.400 4.580 1.00 91.00 357 TRP A CA 1
ATOM 2635 C C . TRP A 1 357 ? 12.867 -18.233 5.564 1.00 91.00 357 TRP A C 1
ATOM 2637 O O . TRP A 1 357 ? 11.890 -17.805 6.183 1.00 91.00 357 TRP A O 1
ATOM 2647 N N . GLN A 1 358 ? 14.074 -17.694 5.688 1.00 86.75 358 GLN A N 1
ATOM 2648 C CA . GLN A 1 358 ? 14.352 -16.459 6.402 1.00 86.75 358 GLN A CA 1
ATOM 2649 C C . GLN A 1 358 ? 15.355 -15.651 5.583 1.00 86.75 358 GLN A C 1
ATOM 2651 O O . GLN A 1 358 ? 16.385 -16.167 5.158 1.00 86.75 358 GLN A O 1
ATOM 2656 N N . THR A 1 359 ? 15.026 -14.389 5.338 1.00 78.12 359 THR A N 1
ATOM 2657 C CA . THR A 1 359 ? 15.915 -13.442 4.668 1.00 78.12 359 THR A CA 1
ATOM 2658 C C . THR A 1 359 ? 16.977 -12.926 5.628 1.00 78.12 359 THR A C 1
ATOM 2660 O O . THR A 1 359 ? 16.818 -12.943 6.851 1.00 78.12 359 THR A O 1
ATOM 2663 N N . LEU A 1 360 ? 18.039 -12.385 5.043 1.00 56.81 360 LEU A N 1
ATOM 2664 C CA . LEU A 1 360 ? 19.121 -11.716 5.754 1.00 56.81 360 LEU A CA 1
ATOM 2665 C C . LEU A 1 360 ? 18.633 -10.521 6.590 1.00 56.81 360 LEU A C 1
ATOM 2667 O O . LEU A 1 360 ? 19.098 -10.328 7.707 1.00 56.81 360 LEU A O 1
ATOM 2671 N N . GLY A 1 361 ? 17.624 -9.794 6.097 1.00 59.94 361 GLY A N 1
ATOM 2672 C CA . GLY A 1 361 ? 16.959 -8.700 6.813 1.00 59.94 361 GLY A CA 1
ATOM 2673 C C . GLY A 1 361 ? 15.965 -9.150 7.889 1.00 59.94 361 GLY A C 1
ATOM 2674 O O . GLY A 1 361 ? 15.107 -8.365 8.269 1.00 59.94 361 GLY A O 1
ATOM 2675 N N . GLY A 1 362 ? 16.006 -10.414 8.322 1.00 72.25 362 GLY A N 1
ATOM 2676 C CA . GLY A 1 362 ? 15.199 -10.940 9.428 1.00 72.25 362 GLY A CA 1
ATOM 2677 C C . GLY A 1 362 ? 13.756 -11.315 9.077 1.00 72.25 362 GLY A C 1
ATOM 2678 O O . GLY A 1 362 ? 13.117 -12.027 9.857 1.00 72.25 362 GLY A O 1
ATOM 2679 N N . ALA A 1 363 ? 13.255 -10.923 7.898 1.00 80.69 363 ALA A N 1
ATOM 2680 C CA . ALA A 1 363 ? 11.933 -11.330 7.427 1.00 80.69 363 ALA A CA 1
ATOM 2681 C C . ALA A 1 363 ? 11.877 -12.847 7.223 1.00 80.69 363 ALA A C 1
ATOM 2683 O O . ALA A 1 363 ? 12.829 -13.449 6.722 1.00 80.69 363 ALA A O 1
ATOM 2684 N N . ARG A 1 364 ? 10.761 -13.462 7.601 1.00 89.81 364 ARG A N 1
ATOM 2685 C CA . ARG A 1 364 ? 10.562 -14.918 7.611 1.00 89.81 364 ARG A CA 1
ATOM 2686 C C . ARG A 1 364 ? 9.329 -15.274 6.804 1.00 89.81 364 ARG A C 1
ATOM 2688 O O . ARG A 1 364 ? 8.380 -14.489 6.769 1.00 89.81 364 ARG A O 1
ATOM 2695 N N . GLY A 1 365 ? 9.304 -16.461 6.213 1.00 93.06 365 GLY A N 1
ATOM 2696 C CA . GLY A 1 365 ? 8.147 -16.895 5.448 1.00 93.06 365 GLY A CA 1
ATOM 2697 C C . GLY A 1 365 ? 8.067 -18.387 5.180 1.00 93.06 365 GLY A C 1
ATOM 2698 O O . GLY A 1 365 ? 9.031 -19.133 5.330 1.00 93.06 365 GLY A O 1
ATOM 2699 N N . LEU A 1 366 ? 6.873 -18.805 4.777 1.00 94.88 366 LEU A N 1
ATOM 2700 C CA . LEU A 1 366 ? 6.551 -20.134 4.287 1.00 94.88 366 LEU A CA 1
ATOM 2701 C C . LEU A 1 366 ? 6.017 -19.996 2.858 1.00 94.88 366 LEU A C 1
ATOM 2703 O O . LEU A 1 366 ? 5.002 -19.335 2.641 1.00 94.88 366 LEU A O 1
ATOM 2707 N N . THR A 1 367 ? 6.691 -20.626 1.902 1.00 94.50 367 THR A N 1
ATOM 2708 C CA . THR A 1 367 ? 6.228 -20.737 0.513 1.00 94.50 367 THR A CA 1
ATOM 2709 C C . THR A 1 367 ? 5.633 -22.119 0.297 1.00 94.50 367 THR A C 1
ATOM 2711 O O . THR A 1 367 ? 6.319 -23.114 0.510 1.00 94.50 367 THR A O 1
ATOM 2714 N N . LEU A 1 368 ? 4.377 -22.187 -0.132 1.00 94.12 368 LEU A N 1
ATOM 2715 C CA . LEU A 1 368 ? 3.700 -23.402 -0.579 1.00 94.12 368 LEU A CA 1
ATOM 2716 C C . LEU A 1 368 ? 3.754 -23.490 -2.098 1.00 94.12 368 LEU A C 1
ATOM 2718 O O . LEU A 1 368 ? 3.518 -22.490 -2.774 1.00 94.12 368 LEU A O 1
ATOM 2722 N N . ALA A 1 369 ? 4.032 -24.680 -2.617 1.00 94.56 369 ALA A N 1
ATOM 2723 C CA . ALA A 1 369 ? 4.015 -24.972 -4.041 1.00 94.56 369 ALA A CA 1
ATOM 2724 C C . ALA A 1 369 ? 2.804 -25.845 -4.381 1.00 94.56 369 ALA A C 1
ATOM 2726 O O . ALA A 1 369 ? 2.523 -26.830 -3.693 1.00 94.56 369 ALA A O 1
ATOM 2727 N N . PHE A 1 370 ? 2.120 -25.493 -5.462 1.00 94.00 370 PHE A N 1
ATOM 2728 C CA . PHE A 1 370 ? 0.947 -26.183 -5.975 1.00 94.00 370 PHE A CA 1
ATOM 2729 C C . PHE A 1 370 ? 1.115 -26.464 -7.464 1.00 94.00 370 PHE A C 1
ATOM 2731 O O . PHE A 1 370 ? 1.717 -25.676 -8.192 1.00 94.00 370 PHE A O 1
ATOM 2738 N N . TRP A 1 371 ? 0.550 -27.572 -7.919 1.00 94.56 371 TRP A N 1
ATOM 2739 C CA . TRP A 1 371 ? 0.359 -27.859 -9.330 1.00 94.56 371 TRP A CA 1
ATOM 2740 C C . TRP A 1 371 ? -1.075 -27.514 -9.728 1.00 94.56 371 TRP A C 1
ATOM 2742 O O . TRP A 1 371 ? -2.021 -28.063 -9.161 1.00 94.56 371 TRP A O 1
ATOM 2752 N N . ASP A 1 372 ? -1.226 -26.600 -10.683 1.00 91.94 372 ASP A N 1
ATOM 2753 C CA . ASP A 1 372 ? -2.502 -26.292 -11.330 1.00 91.94 372 ASP A CA 1
ATOM 2754 C C . ASP A 1 372 ? -2.826 -27.397 -12.339 1.00 91.94 372 ASP A C 1
ATOM 2756 O O . ASP A 1 372 ? -2.145 -27.536 -13.358 1.00 91.94 372 ASP A O 1
ATOM 2760 N N . LEU A 1 373 ? -3.846 -28.206 -12.046 1.00 84.81 373 LEU A N 1
ATOM 2761 C CA . LEU A 1 373 ? -4.209 -29.353 -12.882 1.00 84.81 373 LEU A CA 1
ATOM 2762 C C . LEU A 1 373 ? -4.725 -28.927 -14.261 1.00 84.81 373 LEU A C 1
ATOM 2764 O O . LEU A 1 373 ? -4.431 -29.600 -15.249 1.00 84.81 373 LEU A O 1
ATOM 2768 N N . ALA A 1 374 ? -5.462 -27.816 -14.330 1.00 84.75 374 ALA A N 1
ATOM 2769 C CA . ALA A 1 374 ? -6.040 -27.317 -15.572 1.00 84.75 374 ALA A CA 1
ATOM 2770 C C . ALA A 1 374 ? -5.011 -26.522 -16.384 1.00 84.75 374 ALA A C 1
ATOM 2772 O O . ALA A 1 374 ? -4.870 -26.736 -17.586 1.00 84.75 374 ALA A O 1
ATOM 2773 N N . GLY A 1 375 ? -4.273 -25.626 -15.721 1.00 82.50 375 GLY A N 1
ATOM 2774 C CA . GLY A 1 375 ? -3.267 -24.775 -16.360 1.00 82.50 375 GLY A CA 1
ATOM 2775 C C . GLY A 1 375 ? -1.908 -25.441 -16.591 1.00 82.50 375 GLY A C 1
ATOM 2776 O O . GLY A 1 375 ? -1.050 -24.829 -17.219 1.00 82.50 375 GLY A O 1
ATOM 2777 N N . GLN A 1 376 ? -1.695 -26.658 -16.073 1.00 87.81 376 GLN A N 1
ATOM 2778 C CA . GLN A 1 376 ? -0.441 -27.422 -16.158 1.00 87.81 376 GLN A CA 1
ATOM 2779 C C . GLN A 1 376 ? 0.806 -26.601 -15.806 1.00 87.81 376 GLN A C 1
ATOM 2781 O O . GLN A 1 376 ? 1.830 -26.641 -16.492 1.00 87.81 376 GLN A O 1
ATOM 2786 N N . ARG A 1 377 ? 0.717 -25.835 -14.719 1.00 87.75 377 ARG A N 1
ATOM 2787 C CA . ARG A 1 377 ? 1.775 -24.926 -14.276 1.00 87.75 377 ARG A CA 1
ATOM 2788 C C . ARG A 1 377 ? 1.988 -24.999 -12.775 1.00 87.75 377 ARG A C 1
ATOM 2790 O O . ARG A 1 377 ? 1.086 -25.342 -12.009 1.00 87.75 377 ARG A O 1
ATOM 2797 N N . LEU A 1 378 ? 3.201 -24.648 -12.361 1.00 90.44 378 LEU A N 1
ATOM 2798 C CA . LEU A 1 378 ? 3.529 -24.484 -10.955 1.00 90.44 378 LEU A CA 1
ATOM 2799 C C . LEU A 1 378 ? 2.999 -23.135 -10.470 1.00 90.44 378 LEU A C 1
ATOM 2801 O O . LEU A 1 378 ? 3.279 -22.107 -11.079 1.00 90.44 378 LEU A O 1
ATOM 2805 N N . LEU A 1 379 ? 2.284 -23.144 -9.353 1.00 90.44 379 LEU A N 1
ATOM 2806 C CA . LEU A 1 379 ? 1.828 -21.947 -8.659 1.00 90.44 379 LEU A CA 1
ATOM 2807 C C . LEU A 1 379 ? 2.379 -21.935 -7.238 1.00 90.44 379 LEU A C 1
ATOM 2809 O O . LEU A 1 379 ? 2.601 -22.986 -6.631 1.00 90.44 379 LEU A O 1
ATOM 2813 N N . GLN A 1 380 ? 2.596 -20.741 -6.691 1.00 91.94 380 GLN A N 1
ATOM 2814 C CA . GLN A 1 380 ? 3.104 -20.578 -5.334 1.00 91.94 380 GLN A CA 1
ATOM 2815 C C . GLN A 1 380 ? 2.217 -19.654 -4.504 1.00 91.94 380 GLN A C 1
ATOM 2817 O O . GLN A 1 380 ? 1.705 -18.650 -4.990 1.00 91.94 380 GLN A O 1
ATOM 2822 N N . ALA A 1 381 ? 2.071 -19.978 -3.220 1.00 89.88 381 ALA A N 1
ATOM 2823 C CA . ALA A 1 381 ? 1.458 -19.101 -2.228 1.00 89.88 381 ALA A CA 1
ATOM 2824 C C . ALA A 1 381 ? 2.463 -18.821 -1.110 1.00 89.88 381 ALA A C 1
ATOM 2826 O O . ALA A 1 381 ? 3.105 -19.741 -0.604 1.00 89.88 381 ALA A O 1
ATOM 2827 N N . VAL A 1 382 ? 2.604 -17.556 -0.714 1.00 90.31 382 VAL A N 1
ATOM 2828 C CA . VAL A 1 382 ? 3.619 -17.136 0.261 1.00 90.31 382 VAL A CA 1
ATOM 2829 C C . VAL A 1 382 ? 2.964 -16.490 1.473 1.00 90.31 382 VAL A C 1
ATOM 2831 O O . VAL A 1 382 ? 2.277 -15.478 1.360 1.00 90.31 382 VAL A O 1
ATOM 2834 N N . LEU A 1 383 ? 3.250 -17.039 2.651 1.00 89.94 383 LEU A N 1
ATOM 2835 C CA . LEU A 1 383 ? 2.995 -16.405 3.939 1.00 89.94 383 LEU A CA 1
ATOM 2836 C C . LEU A 1 383 ? 4.302 -15.809 4.453 1.00 89.94 383 LEU A C 1
ATOM 2838 O O . LEU A 1 383 ? 5.197 -16.556 4.832 1.00 89.94 383 LEU A O 1
ATOM 2842 N N . ALA A 1 384 ? 4.423 -14.482 4.488 1.00 88.88 384 ALA A N 1
ATOM 2843 C CA . ALA A 1 384 ? 5.627 -13.805 4.968 1.00 88.88 384 ALA A CA 1
ATOM 2844 C C . ALA A 1 384 ? 5.325 -12.792 6.078 1.00 88.88 384 ALA A C 1
ATOM 2846 O O . ALA A 1 384 ? 4.237 -12.208 6.141 1.00 88.88 384 ALA A O 1
ATOM 2847 N N . ARG A 1 385 ? 6.307 -12.570 6.954 1.00 86.19 385 ARG A N 1
ATOM 2848 C CA . ARG A 1 385 ? 6.312 -11.513 7.967 1.00 86.19 385 ARG A CA 1
ATOM 2849 C C . ARG A 1 385 ? 7.616 -10.718 7.880 1.00 86.19 385 ARG A C 1
ATOM 2851 O O . ARG A 1 385 ? 8.686 -11.334 7.850 1.00 86.19 385 ARG A O 1
ATOM 2858 N N . PRO A 1 386 ? 7.546 -9.374 7.850 1.00 77.94 386 PRO A N 1
ATOM 2859 C CA . PRO A 1 386 ? 8.712 -8.522 8.058 1.00 77.94 386 PRO A CA 1
ATOM 2860 C C . PRO A 1 386 ? 9.356 -8.795 9.419 1.00 77.94 386 PRO A C 1
ATOM 2862 O O . PRO A 1 386 ? 8.694 -9.301 10.331 1.00 77.94 386 PRO A O 1
ATOM 2865 N N . ASP A 1 387 ? 10.631 -8.441 9.564 1.00 77.56 387 ASP A N 1
ATOM 2866 C CA . ASP A 1 387 ? 11.330 -8.622 10.834 1.00 77.56 387 ASP A CA 1
ATOM 2867 C C . ASP A 1 387 ? 10.648 -7.857 11.978 1.00 77.56 387 ASP A C 1
ATOM 2869 O O . ASP A 1 387 ? 10.135 -6.754 11.794 1.00 77.56 387 ASP A O 1
ATOM 2873 N N . GLY A 1 388 ? 10.598 -8.482 13.154 1.00 70.31 388 GLY A N 1
ATOM 2874 C CA . GLY A 1 388 ? 10.029 -7.899 14.373 1.00 70.31 388 GLY A CA 1
ATOM 2875 C C . GLY A 1 388 ? 8.506 -7.693 14.408 1.00 70.31 388 GLY A C 1
ATOM 2876 O O . GLY A 1 388 ? 7.991 -7.350 15.467 1.00 70.31 388 GLY A O 1
ATOM 2877 N N . ASN A 1 389 ? 7.771 -7.918 13.311 1.00 69.75 389 ASN A N 1
ATOM 2878 C CA . ASN A 1 389 ? 6.331 -7.619 13.253 1.00 69.75 389 ASN A CA 1
ATOM 2879 C C . ASN A 1 389 ? 5.451 -8.699 13.917 1.00 69.75 389 ASN A C 1
ATOM 2881 O O . ASN A 1 389 ? 4.360 -8.413 14.398 1.00 69.75 389 ASN A O 1
ATOM 2885 N N . ASP A 1 390 ? 5.921 -9.949 13.946 1.00 79.06 390 ASP A N 1
ATOM 2886 C CA . ASP A 1 390 ? 5.197 -11.077 14.538 1.00 79.06 390 ASP A CA 1
ATOM 2887 C C . ASP A 1 390 ? 6.188 -12.092 15.121 1.00 79.06 390 ASP A C 1
ATOM 2889 O O . ASP A 1 390 ? 6.763 -12.921 14.412 1.00 79.06 390 ASP A O 1
ATOM 2893 N N . THR A 1 391 ? 6.421 -12.014 16.432 1.00 79.38 391 THR A N 1
ATOM 2894 C CA . THR A 1 391 ? 7.300 -12.955 17.144 1.00 79.38 391 THR A CA 1
ATOM 2895 C C . THR A 1 391 ? 6.696 -14.356 17.245 1.00 79.38 391 THR A C 1
ATOM 2897 O O . THR A 1 391 ? 7.441 -15.323 17.407 1.00 79.38 391 THR A O 1
ATOM 2900 N N . GLY A 1 392 ? 5.371 -14.476 17.107 1.00 84.81 392 GLY A N 1
ATOM 2901 C CA . GLY A 1 392 ? 4.645 -15.742 17.074 1.00 84.81 392 GLY A CA 1
ATOM 2902 C C . GLY A 1 392 ? 4.734 -16.453 15.724 1.00 84.81 392 GLY A C 1
ATOM 2903 O O . GLY A 1 392 ? 4.444 -17.649 15.653 1.00 84.81 392 GLY A O 1
ATOM 2904 N N . PHE A 1 393 ? 5.187 -15.770 14.669 1.00 90.38 393 PHE A N 1
ATOM 2905 C CA . PHE A 1 393 ? 5.390 -16.356 13.349 1.00 90.38 393 PHE A CA 1
ATOM 2906 C C . PHE A 1 393 ? 6.707 -17.142 13.285 1.00 90.38 393 PHE A C 1
ATOM 2908 O O . PHE A 1 393 ? 7.797 -16.630 13.007 1.00 90.38 393 PHE A O 1
ATOM 2915 N N . THR A 1 394 ? 6.591 -18.435 13.558 1.00 90.75 394 THR A N 1
ATOM 2916 C CA . THR A 1 394 ? 7.679 -19.412 13.587 1.00 90.75 394 THR A CA 1
ATOM 2917 C C . THR A 1 394 ? 7.448 -20.466 12.515 1.00 90.75 394 THR A C 1
ATOM 2919 O O . THR A 1 394 ? 6.334 -20.633 12.022 1.00 90.75 394 THR A O 1
ATOM 2922 N N . ARG A 1 395 ? 8.478 -21.261 12.207 1.00 91.94 395 ARG A N 1
ATOM 2923 C CA . ARG A 1 395 ? 8.339 -22.404 11.293 1.00 91.94 395 ARG A CA 1
ATOM 2924 C C . ARG A 1 395 ? 7.201 -23.345 11.704 1.00 91.94 395 ARG A C 1
ATOM 2926 O O . ARG A 1 395 ? 6.478 -23.839 10.846 1.00 91.94 395 ARG A O 1
ATOM 2933 N N . HIS A 1 396 ? 7.040 -23.581 13.007 1.00 92.69 396 HIS A N 1
ATOM 2934 C CA . HIS A 1 396 ? 6.007 -24.471 13.529 1.00 92.69 396 HIS A CA 1
ATOM 2935 C C . HIS A 1 396 ? 4.607 -23.862 13.396 1.00 92.69 396 HIS A C 1
ATOM 2937 O O . HIS A 1 396 ? 3.702 -24.519 12.887 1.00 92.69 396 HIS A O 1
ATOM 2943 N N . SER A 1 397 ? 4.421 -22.607 13.816 1.00 92.00 397 SER A N 1
ATOM 2944 C CA . SER A 1 397 ? 3.113 -21.947 13.730 1.00 92.00 397 SER A CA 1
ATOM 2945 C C . SER A 1 397 ? 2.699 -21.669 12.286 1.00 92.00 397 SER A C 1
ATOM 2947 O O . SER A 1 397 ? 1.528 -21.837 11.956 1.00 92.00 397 SER A O 1
ATOM 2949 N N . ALA A 1 398 ? 3.635 -21.333 11.394 1.00 91.62 398 ALA A N 1
ATOM 2950 C CA . ALA A 1 398 ? 3.355 -21.168 9.968 1.00 91.62 398 ALA A CA 1
ATOM 2951 C C . ALA A 1 398 ? 2.870 -22.470 9.311 1.00 91.62 398 ALA A C 1
ATOM 2953 O O . ALA A 1 398 ? 2.004 -22.431 8.444 1.00 91.62 398 ALA A O 1
ATOM 2954 N N . TRP A 1 399 ? 3.402 -23.619 9.740 1.00 93.38 399 TRP A N 1
ATOM 2955 C CA . TRP A 1 399 ? 3.007 -24.925 9.213 1.00 93.38 399 TRP A CA 1
ATOM 2956 C C . TRP A 1 399 ? 1.679 -25.430 9.799 1.00 93.38 399 TRP A C 1
ATOM 2958 O O . TRP A 1 399 ? 0.814 -25.881 9.052 1.00 93.38 399 TRP A O 1
ATOM 2968 N N . ASN A 1 400 ? 1.500 -25.334 11.120 1.00 92.94 400 ASN A N 1
ATOM 2969 C CA . ASN A 1 400 ? 0.410 -26.018 11.830 1.00 92.94 400 ASN A CA 1
ATOM 2970 C C . ASN A 1 400 ? -0.772 -25.124 12.225 1.00 92.94 400 ASN A C 1
ATOM 2972 O O . ASN A 1 400 ? -1.831 -25.647 12.551 1.00 92.94 400 ASN A O 1
ATOM 2976 N N . ILE A 1 401 ? -0.599 -23.800 12.266 1.00 88.69 401 ILE A N 1
ATOM 2977 C CA . ILE A 1 401 ? -1.569 -22.896 12.908 1.00 88.69 401 ILE A CA 1
ATOM 2978 C C . ILE A 1 401 ? -2.079 -21.839 11.931 1.00 88.69 401 ILE A C 1
ATOM 2980 O O . ILE A 1 401 ? -3.283 -21.613 11.835 1.00 88.69 401 ILE A O 1
ATOM 2984 N N . HIS A 1 402 ? -1.181 -21.170 11.209 1.00 86.06 402 HIS A N 1
ATOM 2985 C CA . HIS A 1 402 ? -1.569 -20.051 10.359 1.00 86.06 402 HIS A CA 1
ATOM 2986 C C . HIS A 1 402 ? -2.289 -20.524 9.102 1.00 86.06 402 HIS A C 1
ATOM 2988 O O . HIS A 1 402 ? -1.735 -21.265 8.291 1.00 86.06 402 HIS A O 1
ATOM 2994 N N . ALA A 1 403 ? -3.518 -20.039 8.931 1.00 86.19 403 ALA A N 1
ATOM 2995 C CA . ALA A 1 403 ? -4.272 -20.268 7.715 1.00 86.19 403 ALA A CA 1
ATOM 2996 C C . ALA A 1 403 ? -3.645 -19.520 6.532 1.00 86.19 403 ALA A C 1
ATOM 2998 O O . ALA A 1 403 ? -3.296 -18.343 6.651 1.00 86.19 403 ALA A O 1
ATOM 2999 N N . VAL A 1 404 ? -3.522 -20.205 5.393 1.00 85.00 404 VAL A N 1
ATOM 3000 C CA . VAL A 1 404 ? -3.002 -19.606 4.149 1.00 85.00 404 VAL A CA 1
ATOM 3001 C C . VAL A 1 404 ? -4.085 -18.778 3.466 1.00 85.00 404 VAL A C 1
ATOM 3003 O O . VAL A 1 404 ? -3.835 -17.652 3.045 1.00 85.00 404 VAL A O 1
ATOM 3006 N N . TRP A 1 405 ? -5.305 -19.318 3.433 1.00 84.44 405 TRP A N 1
ATOM 3007 C CA . TRP A 1 405 ? -6.505 -18.646 2.950 1.00 84.44 405 TRP A CA 1
ATOM 3008 C C . TRP A 1 405 ? -7.649 -18.820 3.954 1.00 84.44 405 TRP A C 1
ATOM 3010 O O . TRP A 1 405 ? -7.703 -19.845 4.648 1.00 84.44 405 TRP A O 1
ATOM 3020 N N . PRO A 1 406 ? -8.586 -17.857 4.032 1.00 75.75 406 PRO A N 1
ATOM 3021 C CA . PRO A 1 406 ? -9.797 -18.014 4.828 1.00 75.75 406 PRO A CA 1
ATOM 3022 C C . PRO A 1 406 ? -10.527 -19.318 4.472 1.00 75.75 406 PRO A C 1
ATOM 3024 O O . PRO A 1 406 ? -10.753 -19.608 3.302 1.00 75.75 406 PRO A O 1
ATOM 3027 N N . GLY A 1 407 ? -10.879 -20.114 5.483 1.00 75.38 407 GLY A N 1
ATOM 3028 C CA . GLY A 1 407 ? -11.675 -21.337 5.319 1.00 75.38 407 GLY A CA 1
ATOM 3029 C C . GLY A 1 407 ? -10.911 -22.618 4.959 1.00 75.38 407 GLY A C 1
ATOM 3030 O O . GLY A 1 407 ? -11.487 -23.690 5.104 1.00 75.38 407 GLY A O 1
ATOM 3031 N N . VAL A 1 408 ? -9.632 -22.554 4.560 1.00 73.06 408 VAL A N 1
ATOM 3032 C CA . VAL A 1 408 ? -8.872 -23.750 4.113 1.00 73.06 408 VAL A CA 1
ATOM 3033 C C . VAL A 1 408 ? -7.920 -24.308 5.189 1.00 73.06 408 VAL A C 1
ATOM 3035 O O . VAL A 1 408 ? -7.405 -25.417 5.071 1.00 73.06 408 VAL A O 1
ATOM 3038 N N . GLY A 1 409 ? -7.731 -23.576 6.291 1.00 80.31 409 GLY A N 1
ATOM 3039 C CA . GLY A 1 409 ? -6.899 -24.008 7.417 1.00 80.31 409 GLY A CA 1
ATOM 3040 C C . GLY A 1 409 ? -5.396 -23.845 7.172 1.00 80.31 409 GLY A C 1
ATOM 3041 O O . GLY A 1 409 ? -4.968 -23.112 6.276 1.00 80.31 409 GLY A O 1
ATOM 3042 N N . ALA A 1 410 ? -4.591 -24.476 8.031 1.00 89.25 410 ALA A N 1
ATOM 3043 C CA . ALA A 1 410 ? -3.137 -24.332 8.032 1.00 89.25 410 ALA A CA 1
ATOM 3044 C C . ALA A 1 410 ? -2.457 -25.076 6.872 1.00 89.25 410 ALA A C 1
ATOM 3046 O O . ALA A 1 410 ? -3.024 -25.995 6.279 1.00 89.25 410 ALA A O 1
ATOM 3047 N N . ALA A 1 411 ? -1.205 -24.710 6.580 1.00 90.38 411 ALA A N 1
ATOM 3048 C CA . ALA A 1 411 ? -0.392 -25.325 5.527 1.00 90.38 411 ALA A CA 1
ATOM 3049 C C . ALA A 1 411 ? -0.322 -26.864 5.633 1.00 90.38 411 ALA A C 1
ATOM 3051 O O . ALA A 1 411 ? -0.377 -27.556 4.617 1.00 90.38 411 ALA A O 1
ATOM 3052 N N . GLN A 1 412 ? -0.272 -27.402 6.855 1.00 91.88 412 GLN A N 1
ATOM 3053 C CA . GLN A 1 412 ? -0.267 -28.841 7.109 1.00 91.88 412 GLN A CA 1
ATOM 3054 C C . GLN A 1 412 ? -1.555 -29.539 6.648 1.00 91.88 412 GLN A C 1
ATOM 3056 O O . GLN A 1 412 ? -1.473 -30.632 6.095 1.00 91.88 412 GLN A O 1
ATOM 3061 N N . SER A 1 413 ? -2.724 -28.929 6.854 1.00 88.31 413 SER A N 1
ATOM 3062 C CA . SER A 1 413 ? -4.014 -29.463 6.390 1.00 88.31 413 SER A CA 1
ATOM 3063 C C . SER A 1 413 ? -4.154 -29.322 4.878 1.00 88.31 413 SER A C 1
ATOM 3065 O O . SER A 1 413 ? -4.582 -30.253 4.202 1.00 88.31 413 SER A O 1
ATOM 3067 N N . LEU A 1 414 ? -3.719 -28.179 4.343 1.00 89.19 414 LEU A N 1
ATOM 3068 C CA . LEU A 1 414 ? -3.693 -27.898 2.909 1.00 89.19 414 LEU A CA 1
ATOM 3069 C C . LEU A 1 414 ? -2.916 -28.953 2.127 1.00 89.19 414 LEU A C 1
ATOM 3071 O O . LEU A 1 414 ? -3.362 -29.360 1.066 1.00 89.19 414 LEU A O 1
ATOM 3075 N N . CYS A 1 415 ? -1.786 -29.429 2.654 1.00 89.81 415 CYS A N 1
ATOM 3076 C CA . CYS A 1 415 ? -0.947 -30.409 1.963 1.00 89.81 415 CYS A CA 1
ATOM 3077 C C . CYS A 1 415 ? -1.491 -31.850 1.976 1.00 89.81 415 CYS A C 1
ATOM 3079 O O . CYS A 1 415 ? -0.823 -32.736 1.449 1.00 89.81 415 CYS A O 1
ATOM 3081 N N . GLN A 1 416 ? -2.653 -32.118 2.583 1.00 89.00 416 GLN A N 1
ATOM 3082 C CA . GLN A 1 416 ? -3.193 -33.482 2.704 1.00 89.00 416 GLN A CA 1
ATOM 3083 C C . GLN A 1 416 ? -4.110 -33.892 1.552 1.00 89.00 416 GLN A C 1
ATOM 3085 O O . GLN A 1 416 ? -4.332 -35.086 1.357 1.00 89.00 416 GLN A O 1
ATOM 3090 N N . ALA A 1 417 ? -4.657 -32.936 0.801 1.00 88.12 417 ALA A N 1
ATOM 3091 C CA . ALA A 1 417 ? -5.600 -33.223 -0.272 1.00 88.12 417 ALA A CA 1
ATOM 3092 C C . ALA A 1 417 ? -5.538 -32.163 -1.383 1.00 88.12 417 ALA A C 1
ATOM 3094 O O . ALA A 1 417 ? -5.186 -31.012 -1.114 1.00 88.12 417 ALA A O 1
ATOM 3095 N N . PRO A 1 418 ? -5.917 -32.519 -2.625 1.00 88.31 418 PRO A N 1
ATOM 3096 C CA . PRO A 1 418 ? -6.213 -31.535 -3.656 1.00 88.31 418 PRO A CA 1
ATOM 3097 C C . PRO A 1 418 ? -7.316 -30.585 -3.188 1.00 88.31 418 PRO A C 1
ATOM 3099 O O . PRO A 1 418 ? -8.259 -31.001 -2.510 1.00 88.31 418 PRO A O 1
ATOM 3102 N N . LEU A 1 419 ? -7.219 -29.317 -3.575 1.00 88.75 419 LEU A N 1
ATOM 3103 C CA . LEU A 1 419 ? -8.188 -28.296 -3.195 1.00 88.75 419 LEU A CA 1
ATOM 3104 C C . LEU A 1 419 ? -8.677 -27.517 -4.408 1.00 88.75 419 LEU A C 1
ATOM 3106 O O . LEU A 1 419 ? -7.959 -27.329 -5.390 1.00 88.75 419 LEU A O 1
ATOM 3110 N N . ARG A 1 420 ? -9.905 -27.015 -4.300 1.00 87.94 420 ARG A N 1
ATOM 3111 C CA . ARG A 1 420 ? -10.477 -26.093 -5.273 1.00 87.94 420 ARG A CA 1
ATOM 3112 C C . ARG A 1 420 ? -10.524 -24.699 -4.671 1.00 87.94 420 ARG A C 1
ATOM 3114 O O . ARG A 1 420 ? -11.227 -24.472 -3.689 1.00 87.94 420 ARG A O 1
ATOM 3121 N N . LEU A 1 421 ? -9.775 -23.776 -5.258 1.00 86.06 421 LEU A N 1
ATOM 3122 C CA . LEU A 1 421 ? -9.739 -22.381 -4.842 1.00 86.06 421 LEU A CA 1
ATOM 3123 C C . LEU A 1 421 ? -10.719 -21.590 -5.715 1.00 86.06 421 LEU A C 1
ATOM 3125 O O . LEU A 1 421 ? -10.563 -21.547 -6.934 1.00 86.06 421 LEU A O 1
ATOM 3129 N N . GLY A 1 422 ? -11.752 -21.011 -5.104 1.00 79.44 422 GLY A N 1
ATOM 3130 C CA . GLY A 1 422 ? -12.711 -20.136 -5.784 1.00 79.44 422 GLY A CA 1
ATOM 3131 C C . GLY A 1 422 ? -12.223 -18.689 -5.796 1.00 79.44 422 GLY A C 1
ATOM 3132 O O . GLY A 1 422 ? -11.674 -18.232 -4.796 1.00 79.44 422 GLY A O 1
ATOM 3133 N N . GLN A 1 423 ? -12.416 -17.989 -6.918 1.00 74.75 423 GLN A N 1
ATOM 3134 C CA . GLN A 1 423 ? -11.943 -16.607 -7.127 1.00 74.75 423 GLN A CA 1
ATOM 3135 C C . GLN A 1 423 ? -10.464 -16.371 -6.735 1.00 74.75 423 GLN A C 1
ATOM 3137 O O . GLN A 1 423 ? -10.151 -15.433 -5.995 1.00 74.75 423 GLN A O 1
ATOM 3142 N N . PRO A 1 424 ? -9.528 -17.232 -7.174 1.00 75.38 424 PRO A N 1
ATOM 3143 C CA . PRO A 1 424 ? -8.117 -17.048 -6.900 1.00 75.38 424 PRO A CA 1
ATOM 3144 C C . PRO A 1 424 ? -7.601 -15.764 -7.541 1.00 75.38 424 PRO A C 1
ATOM 3146 O O . PRO A 1 424 ? -7.872 -15.462 -8.699 1.00 75.38 424 PRO A O 1
ATOM 3149 N N . ARG A 1 425 ? -6.796 -15.037 -6.772 1.00 70.00 425 ARG A N 1
ATOM 3150 C CA . ARG A 1 425 ? -6.024 -13.900 -7.257 1.00 70.00 425 ARG A CA 1
ATOM 3151 C C . ARG A 1 425 ? -4.651 -14.410 -7.686 1.00 70.00 425 ARG A C 1
ATOM 3153 O O . ARG A 1 425 ? -3.804 -14.659 -6.827 1.00 70.00 425 ARG A O 1
ATOM 3160 N N . LEU A 1 426 ? -4.443 -14.597 -8.991 1.00 70.44 426 LEU A N 1
ATOM 3161 C CA . LEU A 1 426 ? -3.204 -15.155 -9.551 1.00 70.44 426 LEU A CA 1
ATOM 3162 C C . LEU A 1 426 ? -2.261 -14.104 -10.107 1.00 70.44 426 LEU A C 1
ATOM 3164 O O . LEU A 1 426 ? -2.624 -13.417 -11.049 1.00 70.44 426 LEU A O 1
ATOM 3168 N N . ALA A 1 427 ? -1.047 -14.037 -9.574 1.00 65.19 427 ALA A N 1
ATOM 3169 C CA . ALA A 1 427 ? 0.008 -13.200 -10.124 1.00 65.19 427 ALA A CA 1
ATOM 3170 C C . ALA A 1 427 ? 0.954 -14.014 -11.015 1.00 65.19 427 ALA A C 1
ATOM 3172 O O . ALA A 1 427 ? 1.248 -15.162 -10.692 1.00 65.19 427 ALA A O 1
ATOM 3173 N N . ASP A 1 428 ? 1.434 -13.409 -12.106 1.00 52.81 428 ASP A N 1
ATOM 3174 C CA . ASP A 1 428 ? 2.368 -14.024 -13.072 1.00 52.81 428 ASP A CA 1
ATOM 3175 C C . ASP A 1 428 ? 3.815 -14.179 -12.553 1.00 52.81 428 ASP A C 1
ATOM 3177 O O . ASP A 1 428 ? 4.703 -14.539 -13.328 1.00 52.81 428 ASP A O 1
ATOM 3181 N N . ASP A 1 429 ? 4.093 -13.822 -11.295 1.00 50.59 429 ASP A N 1
ATOM 3182 C CA . ASP A 1 429 ? 5.459 -13.664 -10.779 1.00 50.59 429 ASP A CA 1
ATOM 3183 C C . ASP A 1 429 ? 6.052 -14.879 -10.058 1.00 50.59 429 ASP A C 1
ATOM 3185 O O . ASP A 1 429 ? 5.309 -15.616 -9.368 1.00 50.59 429 ASP A O 1
#